Protein 2IXA (pdb70)

Radius of gyration: 21.17 Å; Cα contacts (8 Å, |Δi|>4): 998; chains: 1; bounding box: 44×60×53 Å

Sequence (426 aa):
KKVRIAFIAVGLRGQTHVENMARRDDVEIVAFADPDPYMVGRAQEILKKNGKKPAKVFGNGNDDYKNMLKDKNIDAVFVSSPWEEWHHEHGVAAMKAGKIVGMEVSGAITLEECWDYVKVSEQTGVPLMALENVCYRRDVMAILNMVRKGMFGELVHGTGGYQHDLRPVLFNSGINGKNGDGVEFGEKAFSEAKWRTNHYKNRNGELYPTHGVGPLHTMMDINRGNRLLRLSSFASKARGLHKYIVDKGGESHPNAKVEWKQGDIVTTQIQCHNGETIVLTHDTSLQRPYNLGFKVQGTEGLWEDFGWGEAAQGFIYFEKIMNHSHRWDSSEKWIKEYDHPMWKKHEQKAVGAGHGGMDYFLDNTFVECIKRNEAFPLDVYDLATWYSITPLSEKSIAENGAVQEEIPDFTNGKWKNAKNTFAINDDY

Foldseek 3Di:
DAAEEEEEDQAPVVLLLLLLQLQDPSYAYAAYEAQDPLSLVVSQVSNVVSVHHGYHYQNDDNCSLLVVLLPPSHAAYEYPDPQQCQLVNQLSNLVSVHAYEGEFWAHPALVSLLVLLVSCVVSVRWYFYLQLLCLFFLLLLVLLCLVVCQQPAWAEKEWEFAAACLQVLAAQQPPPGTNHGGAADPSHDDCVNPVNVCQQPFEFRTGQCNIVVSVCLSNLDLAQKHWWKKWKDAAAADQNLVSNCVRPNCPDPVNPGGTPYGQWMWMWIAMPVNHIYIYIYHHRDDDAGDGFIWTHHPFKIKTADHDRAQQRIWMDGCVVPVNPPDTDGSNVSSVVSRQLLCVVCVCCPDDVHHDRSHSVSVQQVRVCSVVVHHRLRISQNSSQSNSNTNQRRVNVVVVGDMDTGDRSPVPSSNNHHRPPSPDNHD

Secondary structure (DSSP, 8-state):
--EEEEEE--SHHHHHHHHHHHT-TTEEEEEEE-S-HHHHHHHHHHHHHTTPPPPEEE-SSTTTHHHHTT-TT--EEEE---GGGHHHHHHHHHHTT-EEEEPP---SSHHHHHHHHHHHHHH---EEE--GGGG-HHHHHHHHHHHTTTT-SEEEEEE--B---HHHH-B-S-TT--SS--B-STTS-GGGGTHHHHHHH--S----HHHHHHHHHHHTBTTTB-EEEEEEEE----HHHHHHHHHH-TTSGGGGPPP-S-S-EEEEEEETTS-EEEEEEB-SS--------EEEESS-EEEE-SSS-TTSEEEE-TTTTTT--SPEESHHHHHHT--HHHHHHHHHHSTTS--THHHHHHHHHHHHHHHT---SS-HHHHHHHHHHHHHHHHHHHTTTPPEEPP-TTTTTTTT----TT-SS--

Solvent-accessible surface area: 17667 Å² total; per-residue (Å²): 247,79,6,81,0,0,0,2,13,0,14,68,68,0,10,45,0,0,24,8,1,1,109,29,126,31,5,41,10,27,2,0,6,12,70,38,114,74,15,11,36,87,0,38,100,22,1,158,133,42,70,63,129,102,8,142,68,31,34,127,39,88,76,18,6,107,62,0,7,150,47,192,107,4,58,0,0,0,0,15,8,35,8,75,63,3,50,72,13,0,8,28,0,1,132,36,44,17,36,0,0,0,12,8,0,5,0,56,59,48,120,19,0,74,50,0,1,103,14,9,80,168,55,61,16,51,1,0,0,0,0,14,3,0,0,12,72,4,0,0,0,0,0,22,0,21,98,127,37,22,0,27,124,18,72,40,0,29,3,2,19,24,59,32,6,42,47,35,0,0,0,37,24,105,78,38,113,58,25,56,15,6,36,31,9,171,149,5,9,13,46,0,88,48,6,0,50,12,0,92,92,29,22,0,0,0,22,2,0,16,1,0,0,1,0,4,5,10,6,55,0,8,32,28,0,35,2,26,88,2,14,1,129,36,51,143,23,137,5,5,74,133,26,0,39,105,102,34,33,125,117,39,109,21,13,190,30,152,16,121,2,1,9,52,0,48,0,110,2,72,1,91,80,50,16,46,0,40,0,26,1,8,1,2,58,138,66,108,62,19,0,24,3,52,0,58,15,90,59,5,38,3,52,14,103,3,150,8,98,23,48,26,1,85,0,41,1,65,137,91,26,136,98,54,140,174,115,36,48,1,67,116,27,5,121,118,47,11,9,62,0,9,136,113,25,54,96,98,2,54,71,94,14,93,24,17,52,16,31,2,0,0,11,0,0,0,20,4,26,87,117,144,83,82,4,8,1,23,9,34,0,1,0,5,0,1,0,0,1,18,11,0,39,104,0,29,85,78,141,10,38,91,12,100,1,31,36,3,4,114,36,104,18,134,135,37,168,31,54,1,2,103,53,56,42,36

InterPro domains:
  IPR000683 Gfo/Idh/MocA-like oxidoreductase, N-terminal [PF01408] (21-146)
  IPR036291 NAD(P)-binding domain superfamily [SSF51735] (16-179)
  IPR049303 Glycosyl hydrolase 109, C-terminal domain [PF21252] (153-433)
  IPR050463 Gfo/Idh/MocA family oxidoreductases and glycosidases [PTHR43818] (19-434)

B-factor: mean 45.07, std 12.36, range [21.23, 95.32]

Structure (mmCIF, N/CA/C/O backbone):
data_2IXA
#
_entry.id   2IXA
#
_cell.length_a   87.659
_cell.length_b   87.659
_cell.length_c   299.427
_cell.angle_alpha   90.00
_cell.angle_beta   90.00
_cell.angle_gamma   120.00
#
_symmetry.space_group_name_H-M   'P 65 2 2'
#
loop_
_entity.id
_entity.type
_entity.pdbx_description
1 polymer ALPHA-N-ACETYLGALACTOSAMINIDASE
2 non-polymer NICOTINAMIDE-ADENINE-DINUCLEOTIDE
3 non-polymer (4R)-2-METHYLPENTANE-2,4-DIOL
4 non-polymer (4S)-2-METHYL-2,4-PENTANEDIOL
5 water water
#
loop_
_atom_site.group_PDB
_atom_site.id
_atom_site.type_symbol
_atom_site.label_atom_id
_atom_site.label_alt_id
_atom_site.label_comp_id
_atom_site.label_asym_id
_atom_site.label_entity_id
_atom_site.label_seq_id
_atom_site.pdbx_PDB_ins_code
_atom_site.Cartn_x
_atom_site.Cartn_y
_atom_site.Cartn_z
_atom_site.occupancy
_atom_site.B_iso_or_equiv
_atom_site.auth_seq_id
_atom_site.auth_comp_id
_atom_site.auth_asym_id
_atom_site.auth_atom_id
_atom_site.pdbx_PDB_model_num
ATOM 1 N N . LYS A 1 19 ? -11.261 59.433 -23.387 1.00 78.66 19 LYS A N 1
ATOM 2 C CA . LYS A 1 19 ? -11.155 60.486 -22.334 1.00 77.36 19 LYS A CA 1
ATOM 3 C C . LYS A 1 19 ? -11.620 59.968 -20.969 1.00 73.88 19 LYS A C 1
ATOM 4 O O . LYS A 1 19 ? -11.258 60.526 -19.917 1.00 72.87 19 LYS A O 1
ATOM 10 N N . LYS A 1 20 ? -12.414 58.899 -20.984 1.00 71.29 20 LYS A N 1
ATOM 11 C CA . LYS A 1 20 ? -13.020 58.374 -19.763 1.00 66.81 20 LYS A CA 1
ATOM 12 C C . LYS A 1 20 ? -12.221 57.170 -19.240 1.00 63.18 20 LYS A C 1
ATOM 13 O O . LYS A 1 20 ? -11.548 56.485 -20.009 1.00 63.02 20 LYS A O 1
ATOM 19 N N . VAL A 1 21 ? -12.309 56.923 -17.931 1.00 59.67 21 VAL A N 1
ATOM 20 C CA . VAL A 1 21 ? -11.513 55.876 -17.275 1.00 56.74 21 VAL A CA 1
ATOM 21 C C . VAL A 1 21 ? -12.211 54.511 -17.330 1.00 55.76 21 VAL A C 1
ATOM 22 O O . VAL A 1 21 ? -13.371 54.372 -16.929 1.00 54.21 21 VAL A O 1
ATOM 26 N N . ARG A 1 22 ? -11.486 53.500 -17.805 1.00 56.29 22 ARG A N 1
ATOM 27 C CA . ARG A 1 22 ? -12.043 52.155 -17.953 1.00 56.50 22 ARG A CA 1
ATOM 28 C C . ARG A 1 22 ? -11.612 51.305 -16.756 1.00 53.61 22 ARG A C 1
ATOM 29 O O . ARG A 1 22 ? -10.432 50.981 -16.595 1.00 52.57 22 ARG A O 1
ATOM 37 N N . ILE A 1 23 ? -12.587 50.942 -15.923 1.00 52.65 23 ILE A N 1
ATOM 38 C CA . ILE A 1 23 ? -12.326 50.316 -14.624 1.00 50.03 23 ILE A CA 1
ATOM 39 C C . ILE A 1 23 ? -12.967 48.925 -14.529 1.00 50.36 23 ILE A C 1
ATOM 40 O O . ILE A 1 23 ? -14.104 48.712 -14.963 1.00 50.18 23 ILE A O 1
ATOM 45 N N . ALA A 1 24 ? -12.215 47.976 -13.976 1.00 50.01 24 ALA A N 1
ATOM 46 C CA . ALA A 1 24 ? -12.735 46.642 -13.692 1.00 50.23 24 ALA A CA 1
ATOM 47 C C . ALA A 1 24 ? -12.683 46.402 -12.185 1.00 48.78 24 ALA A C 1
ATOM 48 O O . ALA A 1 24 ? -12.202 47.253 -11.426 1.00 47.08 24 ALA A O 1
ATOM 50 N N . PHE A 1 25 ? -13.199 45.251 -11.757 1.00 48.82 25 PHE A N 1
ATOM 51 C CA . PHE A 1 25 ? -13.287 44.928 -10.338 1.00 47.49 25 PHE A CA 1
ATOM 52 C C . PHE A 1 25 ? -12.822 43.501 -10.062 1.00 48.62 25 PHE A C 1
ATOM 53 O O . PHE A 1 25 ? -13.302 42.557 -10.680 1.00 51.40 25 PHE A O 1
ATOM 61 N N . ILE A 1 26 ? -11.876 43.347 -9.139 1.00 48.34 26 ILE A N 1
ATOM 62 C CA . ILE A 1 26 ? -11.517 42.023 -8.630 1.00 48.62 26 ILE A CA 1
ATOM 63 C C . ILE A 1 26 ? -12.220 41.860 -7.288 1.00 47.57 26 ILE A C 1
ATOM 64 O O . ILE A 1 26 ? -11.875 42.538 -6.313 1.00 44.15 26 ILE A O 1
ATOM 69 N N . ALA A 1 27 ? -13.217 40.969 -7.275 1.00 48.99 27 ALA A N 1
ATOM 70 C CA . ALA A 1 27 ? -14.116 40.739 -6.136 1.00 48.35 27 ALA A CA 1
ATOM 71 C C . ALA A 1 27 ? -15.251 41.758 -6.174 1.00 47.60 27 ALA A C 1
ATOM 72 O O . ALA A 1 27 ? -15.014 42.961 -6.125 1.00 47.06 27 ALA A O 1
ATOM 74 N N . VAL A 1 28 ? -16.477 41.265 -6.313 1.00 48.76 28 VAL A N 1
ATOM 75 C CA . VAL A 1 28 ? -17.678 42.106 -6.318 1.00 48.27 28 VAL A CA 1
ATOM 76 C C . VAL A 1 28 ? -18.652 41.606 -5.240 1.00 48.51 28 VAL A C 1
ATOM 77 O O . VAL A 1 28 ? -19.852 41.489 -5.459 1.00 49.85 28 VAL A O 1
ATOM 81 N N . GLY A 1 29 ? -18.096 41.325 -4.065 1.00 47.73 29 GLY A N 1
ATOM 82 C CA . GLY A 1 29 ? -18.870 41.064 -2.872 1.00 46.99 29 GLY A CA 1
ATOM 83 C C . GLY A 1 29 ? -19.532 42.345 -2.410 1.00 45.96 29 GLY A C 1
ATOM 84 O O . GLY A 1 29 ? -19.647 43.298 -3.178 1.00 47.00 29 GLY A O 1
ATOM 85 N N . LEU A 1 30 ? -19.961 42.377 -1.153 1.00 44.51 30 LEU A N 1
ATOM 86 C CA . LEU A 1 30 ? -20.753 43.495 -0.660 1.00 44.27 30 LEU A CA 1
ATOM 87 C C . LEU A 1 30 ? -20.024 44.849 -0.732 1.00 42.49 30 LEU A C 1
ATOM 88 O O . LEU A 1 30 ? -20.642 45.870 -1.046 1.00 43.39 30 LEU A O 1
ATOM 93 N N . ARG A 1 31 ? -18.726 44.863 -0.445 1.00 41.26 31 ARG A N 1
ATOM 94 C CA . ARG A 1 31 ? -17.957 46.116 -0.487 1.00 40.78 31 ARG A CA 1
ATOM 95 C C . ARG A 1 31 ? -17.558 46.512 -1.927 1.00 42.05 31 ARG A C 1
ATOM 96 O O . ARG A 1 31 ? -17.633 47.688 -2.304 1.00 42.87 31 ARG A O 1
ATOM 104 N N . GLY A 1 32 ? -17.130 45.533 -2.718 1.00 42.59 32 GLY A N 1
ATOM 105 C CA . GLY A 1 32 ? -16.908 45.738 -4.146 1.00 43.18 32 GLY A CA 1
ATOM 106 C C . GLY A 1 32 ? -18.125 46.286 -4.875 1.00 43.66 32 GLY A C 1
ATOM 107 O O . GLY A 1 32 ? -17.992 47.087 -5.796 1.00 44.81 32 GLY A O 1
ATOM 108 N N . GLN A 1 33 ? -19.308 45.843 -4.458 1.00 44.47 33 GLN A N 1
ATOM 109 C CA . GLN A 1 33 ? -20.582 46.369 -4.954 1.00 44.53 33 GLN A CA 1
ATOM 110 C C . GLN A 1 33 ? -20.771 47.870 -4.682 1.00 42.66 33 GLN A C 1
ATOM 111 O O . GLN A 1 33 ? -21.323 48.584 -5.507 1.00 42.63 33 GLN A O 1
ATOM 117 N N . THR A 1 34 ? -20.332 48.348 -3.523 1.00 42.33 34 THR A N 1
ATOM 118 C CA . THR A 1 34 ? -20.357 49.794 -3.229 1.00 41.25 34 THR A CA 1
ATOM 119 C C . THR A 1 34 ? -19.501 50.572 -4.243 1.00 40.30 34 THR A C 1
ATOM 120 O O . THR A 1 34 ? -19.934 51.598 -4.772 1.00 39.69 34 THR A O 1
ATOM 124 N N . HIS A 1 35 ? -18.308 50.062 -4.530 1.00 39.80 35 HIS A N 1
ATOM 125 C CA . HIS A 1 35 ? -17.431 50.673 -5.534 1.00 40.79 35 HIS A CA 1
ATOM 126 C C . HIS A 1 35 ? -18.036 50.623 -6.935 1.00 41.99 35 HIS A C 1
ATOM 127 O O . HIS A 1 35 ? -17.844 51.549 -7.727 1.00 43.63 35 HIS A O 1
ATOM 134 N N . VAL A 1 36 ? -18.759 49.544 -7.235 1.00 42.99 36 VAL A N 1
ATOM 135 C CA . VAL A 1 36 ? -19.464 49.407 -8.517 1.00 43.91 36 VAL A CA 1
ATOM 136 C C . VAL A 1 36 ? -20.517 50.507 -8.655 1.00 45.46 36 VAL A C 1
ATOM 137 O O . VAL A 1 36 ? -20.582 51.173 -9.681 1.00 47.81 36 VAL A O 1
ATOM 141 N N . GLU A 1 37 ? -21.311 50.715 -7.608 1.00 47.22 37 GLU A N 1
ATOM 142 C CA . GLU A 1 37 ? -22.349 51.761 -7.596 1.00 48.58 37 GLU A CA 1
ATOM 143 C C . GLU A 1 37 ? -21.765 53.171 -7.753 1.00 48.36 37 GLU A C 1
ATOM 144 O O . GLU A 1 37 ? -22.368 54.026 -8.409 1.00 50.26 37 GLU A O 1
ATOM 150 N N . ASN A 1 38 ? -20.610 53.414 -7.135 1.00 46.09 38 ASN A N 1
ATOM 151 C CA . ASN A 1 38 ? -19.947 54.713 -7.234 1.00 45.11 38 ASN A CA 1
ATOM 152 C C . ASN A 1 38 ? -19.514 54.985 -8.668 1.00 45.50 38 ASN A C 1
ATOM 153 O O . ASN A 1 38 ? -19.753 56.072 -9.199 1.00 45.22 38 ASN A O 1
ATOM 158 N N . MET A 1 39 ? -18.876 53.990 -9.284 1.00 44.78 39 MET A N 1
ATOM 159 C CA . MET A 1 39 ? -18.400 54.119 -10.661 1.00 46.48 39 MET A CA 1
ATOM 160 C C . MET A 1 39 ? -19.556 54.153 -11.637 1.00 47.74 39 MET A C 1
ATOM 161 O O . MET A 1 39 ? -19.535 54.943 -12.580 1.00 48.43 39 MET A O 1
ATOM 166 N N . ALA A 1 40 ? -20.572 53.326 -11.373 1.00 47.97 40 ALA A N 1
ATOM 167 C CA . ALA A 1 40 ? -21.764 53.226 -12.221 1.00 50.82 40 ALA A CA 1
ATOM 168 C C . ALA A 1 40 ? -22.503 54.554 -12.343 1.00 52.57 40 ALA A C 1
ATOM 169 O O . ALA A 1 40 ? -23.171 54.797 -13.344 1.00 54.56 40 ALA A O 1
ATOM 171 N N . ARG A 1 41 ? -22.379 55.404 -11.324 1.00 52.85 41 ARG A N 1
ATOM 172 C CA . ARG A 1 41 ? -23.065 56.699 -11.295 1.00 55.49 41 ARG A CA 1
ATOM 173 C C . ARG A 1 41 ? -22.307 57.816 -12.020 1.00 56.37 41 ARG A C 1
ATOM 174 O O . ARG A 1 41 ? -22.883 58.878 -12.273 1.00 59.02 41 ARG A O 1
ATOM 182 N N . ARG A 1 42 ? -21.039 57.577 -12.363 1.00 55.12 42 ARG A N 1
ATOM 183 C CA . ARG A 1 42 ? -20.220 58.577 -13.068 1.00 55.64 42 ARG A CA 1
ATOM 184 C C . ARG A 1 42 ? -20.226 58.291 -14.573 1.00 57.74 42 ARG A C 1
ATOM 185 O O . ARG A 1 42 ? -20.108 57.135 -14.997 1.00 56.74 42 ARG A O 1
ATOM 193 N N . ASP A 1 43 ? -20.350 59.341 -15.379 1.00 60.24 43 ASP A N 1
ATOM 194 C CA . ASP A 1 43 ? -20.236 59.195 -16.835 1.00 62.85 43 ASP A CA 1
ATOM 195 C C . ASP A 1 43 ? -18.825 59.549 -17.344 1.00 62.25 43 ASP A C 1
ATOM 196 O O . ASP A 1 43 ? -18.617 59.701 -18.547 1.00 65.03 43 ASP A O 1
ATOM 201 N N . ASP A 1 44 ? -17.867 59.676 -16.424 1.00 59.22 44 ASP A N 1
ATOM 202 C CA . ASP A 1 44 ? -16.445 59.735 -16.782 1.00 57.78 44 ASP A CA 1
ATOM 203 C C . ASP A 1 44 ? -15.746 58.389 -16.529 1.00 55.32 44 ASP A C 1
ATOM 204 O O . ASP A 1 44 ? -14.517 58.318 -16.468 1.00 54.58 44 ASP A O 1
ATOM 209 N N . VAL A 1 45 ? -16.545 57.331 -16.394 1.00 54.56 45 VAL A N 1
ATOM 210 C CA . VAL A 1 45 ? -16.052 55.987 -16.124 1.00 53.77 45 VAL A CA 1
ATOM 211 C C . VAL A 1 45 ? -16.872 54.977 -16.927 1.00 55.35 45 VAL A C 1
ATOM 212 O O . VAL A 1 45 ? -18.098 55.109 -17.026 1.00 56.18 45 VAL A O 1
ATOM 216 N N . GLU A 1 46 ? -16.193 53.992 -17.516 1.00 55.85 46 GLU A N 1
ATOM 217 C CA . GLU A 1 46 ? -16.868 52.835 -18.103 1.00 57.50 46 GLU A CA 1
ATOM 218 C C . GLU A 1 46 ? -16.461 51.604 -17.318 1.00 54.85 46 GLU A C 1
ATOM 219 O O . GLU A 1 46 ? -15.272 51.315 -17.172 1.00 52.69 46 GLU A O 1
ATOM 225 N N . ILE A 1 47 ? -17.458 50.891 -16.809 1.00 54.65 47 ILE A N 1
ATOM 226 C CA . ILE A 1 47 ? -17.223 49.667 -16.071 1.00 54.42 47 ILE A CA 1
ATOM 227 C C . ILE A 1 47 ? -17.126 48.548 -17.095 1.00 56.57 47 ILE A C 1
ATOM 228 O O . ILE A 1 47 ? -18.123 48.189 -17.725 1.00 59.77 47 ILE A O 1
ATOM 233 N N . VAL A 1 48 ? -15.918 48.019 -17.276 1.00 56.75 48 VAL A N 1
ATOM 234 C CA . VAL A 1 48 ? -15.673 47.037 -18.324 1.00 59.31 48 VAL A CA 1
ATOM 235 C C . VAL A 1 48 ? -15.969 45.601 -17.861 1.00 59.22 48 VAL A C 1
ATOM 236 O O . VAL A 1 48 ? -16.667 44.864 -18.563 1.00 61.16 48 VAL A O 1
ATOM 240 N N . ALA A 1 49 ? -15.462 45.209 -16.690 1.00 56.71 49 ALA A N 1
ATOM 241 C CA . ALA A 1 49 ? -15.515 43.800 -16.282 1.00 56.80 49 ALA A CA 1
ATOM 242 C C . ALA A 1 49 ? -15.539 43.561 -14.764 1.00 55.05 49 ALA A C 1
ATOM 243 O O . ALA A 1 49 ? -15.127 44.416 -13.971 1.00 52.74 49 ALA A O 1
ATOM 245 N N . PHE A 1 50 ? -16.057 42.388 -14.381 1.00 56.04 50 PHE A N 1
ATOM 246 C CA . PHE A 1 50 ? -16.012 41.891 -12.998 1.00 53.34 50 PHE A CA 1
ATOM 247 C C . PHE A 1 50 ? -15.259 40.547 -12.954 1.00 54.17 50 PHE A C 1
ATOM 248 O O . PHE A 1 50 ? -15.363 39.737 -13.875 1.00 55.21 50 PHE A O 1
ATOM 256 N N . ALA A 1 51 ? -14.521 40.312 -11.872 1.00 52.80 51 ALA A N 1
ATOM 257 C CA . ALA A 1 51 ? -13.938 38.999 -11.597 1.00 53.53 51 ALA A CA 1
ATOM 258 C C . ALA A 1 51 ? -14.354 38.556 -10.192 1.00 52.70 51 ALA A C 1
ATOM 259 O O . ALA A 1 51 ? -13.965 39.171 -9.197 1.00 51.30 51 ALA A O 1
ATOM 261 N N . ASP A 1 52 ? -15.164 37.500 -10.125 1.00 54.57 52 ASP A N 1
ATOM 262 C CA . ASP A 1 52 ? -15.682 36.975 -8.865 1.00 54.30 52 ASP A CA 1
ATOM 263 C C . ASP A 1 52 ? -16.252 35.560 -9.089 1.00 56.58 52 ASP A C 1
ATOM 264 O O . ASP A 1 52 ? -17.134 35.382 -9.941 1.00 58.02 52 ASP A O 1
ATOM 269 N N . PRO A 1 53 ? -15.756 34.556 -8.328 1.00 57.60 53 PRO A N 1
ATOM 270 C CA . PRO A 1 53 ? -16.213 33.169 -8.494 1.00 60.74 53 PRO A CA 1
ATOM 271 C C . PRO A 1 53 ? -17.592 32.856 -7.892 1.00 61.65 53 PRO A C 1
ATOM 272 O O . PRO A 1 53 ? -18.039 31.717 -7.972 1.00 64.38 53 PRO A O 1
ATOM 276 N N . ASP A 1 54 ? -18.242 33.852 -7.291 1.00 61.52 54 ASP A N 1
ATOM 277 C CA . ASP A 1 54 ? -19.579 33.700 -6.716 1.00 62.27 54 ASP A CA 1
ATOM 278 C C . ASP A 1 54 ? -20.605 34.327 -7.668 1.00 62.42 54 ASP A C 1
ATOM 279 O O . ASP A 1 54 ? -20.631 35.553 -7.818 1.00 60.13 54 ASP A O 1
ATOM 284 N N . PRO A 1 55 ? -21.431 33.487 -8.333 1.00 64.55 55 PRO A N 1
ATOM 285 C CA . PRO A 1 55 ? -22.462 33.986 -9.257 1.00 65.16 55 PRO A CA 1
ATOM 286 C C . PRO A 1 55 ? -23.508 34.920 -8.625 1.00 63.98 55 PRO A C 1
ATOM 287 O O . PRO A 1 55 ? -23.951 35.860 -9.282 1.00 64.43 55 PRO A O 1
ATOM 291 N N . TYR A 1 56 ? -23.908 34.659 -7.382 1.00 62.78 56 TYR A N 1
ATOM 292 C CA . TYR A 1 56 ? -24.880 35.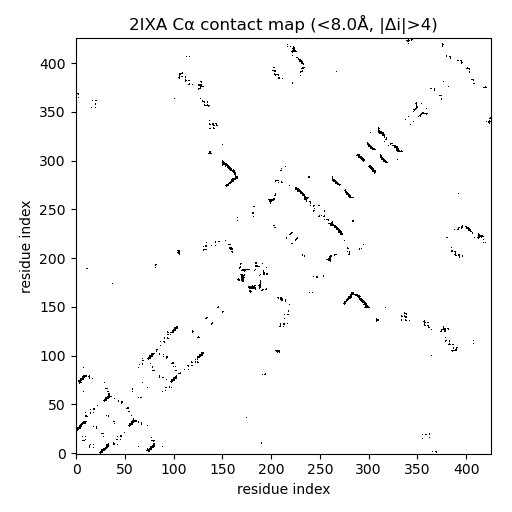520 -6.696 1.00 62.29 56 TYR A CA 1
ATOM 293 C C . TYR A 1 56 ? -24.353 36.954 -6.498 1.00 59.15 56 TYR A C 1
ATOM 294 O O . TYR A 1 56 ? -25.098 37.921 -6.688 1.00 58.88 56 TYR A O 1
ATOM 303 N N . MET A 1 57 ? -23.082 37.085 -6.121 1.00 56.59 57 MET A N 1
ATOM 304 C CA . MET A 1 57 ? -22.465 38.404 -5.937 1.00 54.00 57 MET A CA 1
ATOM 305 C C . MET A 1 57 ? -22.391 39.170 -7.253 1.00 53.54 57 MET A C 1
ATOM 306 O O . MET A 1 57 ? -22.780 40.336 -7.314 1.00 52.65 57 MET A O 1
ATOM 311 N N . VAL A 1 58 ? -21.902 38.506 -8.304 1.00 54.64 58 VAL A N 1
ATOM 312 C CA . VAL A 1 58 ? -21.888 39.084 -9.658 1.00 54.12 58 VAL A CA 1
ATOM 313 C C . VAL A 1 58 ? -23.276 39.572 -10.112 1.00 54.84 58 VAL A C 1
ATOM 314 O O . VAL A 1 58 ? -23.391 40.624 -10.740 1.00 54.42 58 VAL A O 1
ATOM 318 N N . GLY A 1 59 ? -24.317 38.816 -9.784 1.00 56.16 59 GLY A N 1
ATOM 319 C CA . GLY A 1 59 ? -25.678 39.152 -10.199 1.00 59.36 59 GLY A CA 1
ATOM 320 C C . GLY A 1 59 ? -26.199 40.479 -9.669 1.00 58.54 59 GLY A C 1
ATOM 321 O O . GLY A 1 59 ? -26.875 41.223 -10.381 1.00 59.77 59 GLY A O 1
ATOM 322 N N . ARG A 1 60 ? -25.889 40.783 -8.417 1.00 57.58 60 ARG A N 1
ATOM 323 C CA . ARG A 1 60 ? -26.358 42.039 -7.824 1.00 57.26 60 ARG A CA 1
ATOM 324 C C . ARG A 1 60 ? -25.492 43.218 -8.259 1.00 54.44 60 ARG A C 1
ATOM 325 O O . ARG A 1 60 ? -25.989 44.330 -8.346 1.00 54.91 60 ARG A O 1
ATOM 333 N N . ALA A 1 61 ? -24.212 42.966 -8.545 1.00 52.36 61 ALA A N 1
ATOM 334 C CA . ALA A 1 61 ? -23.329 43.957 -9.175 1.00 51.03 61 ALA A CA 1
ATOM 335 C C . ALA A 1 61 ? -23.818 44.345 -10.568 1.00 51.56 61 ALA A C 1
ATOM 336 O O . ALA A 1 61 ? -23.785 45.511 -10.937 1.00 50.70 61 ALA A O 1
ATOM 338 N N . GLN A 1 62 ? -24.266 43.358 -11.336 1.00 54.00 62 GLN A N 1
ATOM 339 C CA . GLN A 1 62 ? -24.850 43.606 -12.646 1.00 56.43 62 GLN A CA 1
ATOM 340 C C . GLN A 1 62 ? -26.174 44.357 -12.553 1.00 57.55 62 GLN A C 1
ATOM 341 O O . GLN A 1 62 ? -26.527 45.112 -13.457 1.00 58.61 62 GLN A O 1
ATOM 347 N N . GLU A 1 63 ? -26.908 44.137 -11.466 1.00 58.76 63 GLU A N 1
ATOM 348 C CA . GLU A 1 63 ? -28.167 44.838 -11.236 1.00 60.07 63 GLU A CA 1
ATOM 349 C C . GLU A 1 63 ? -27.926 46.316 -10.899 1.00 58.38 63 GLU A C 1
ATOM 350 O O . GLU A 1 63 ? -28.740 47.175 -11.246 1.00 59.64 63 GLU A O 1
ATOM 356 N N . ILE A 1 64 ? -26.808 46.596 -10.228 1.00 55.38 64 ILE A N 1
ATOM 357 C CA . ILE A 1 64 ? -26.390 47.968 -9.912 1.00 54.71 64 ILE A CA 1
ATOM 358 C C . ILE A 1 64 ? -26.093 48.739 -11.198 1.00 55.58 64 ILE A C 1
ATOM 359 O O . ILE A 1 64 ? -26.371 49.932 -11.304 1.00 56.10 64 ILE A O 1
ATOM 364 N N . LEU A 1 65 ? -25.528 48.034 -12.170 1.00 57.42 65 LEU A N 1
ATOM 365 C CA . LEU A 1 65 ? -25.266 48.581 -13.505 1.00 59.05 65 LEU A CA 1
ATOM 366 C C . LEU A 1 65 ? -26.555 48.897 -14.256 1.00 62.14 65 LEU A C 1
ATOM 367 O O . LEU A 1 65 ? -26.716 50.002 -14.771 1.00 63.16 65 LEU A O 1
ATOM 372 N N . LYS A 1 66 ? -27.463 47.923 -14.316 1.00 64.25 66 LYS A N 1
ATOM 373 C CA . LYS A 1 66 ? -28.734 48.085 -15.017 1.00 67.56 66 LYS A CA 1
ATOM 374 C C . LYS A 1 66 ? -29.531 49.240 -14.421 1.00 67.76 66 LYS A C 1
ATOM 375 O O . LYS A 1 66 ? -30.169 50.008 -15.145 1.00 69.83 66 LYS A O 1
ATOM 381 N N . LYS A 1 67 ? -29.484 49.345 -13.096 1.00 65.86 67 LYS A N 1
ATOM 382 C CA . LYS A 1 67 ? -30.159 50.409 -12.348 1.00 66.25 67 LYS A CA 1
ATOM 383 C C . LYS A 1 67 ? -29.658 51.808 -12.736 1.00 65.55 67 LYS A C 1
ATOM 384 O O . LYS A 1 67 ? -30.433 52.766 -12.741 1.00 66.77 67 LYS A O 1
ATOM 390 N N . ASN A 1 68 ? -28.370 51.913 -13.069 1.00 63.07 68 ASN A N 1
ATOM 391 C CA . ASN A 1 68 ? -27.767 53.190 -13.452 1.00 62.52 68 ASN A CA 1
ATOM 392 C C . ASN A 1 68 ? -27.723 53.462 -14.955 1.00 64.41 68 ASN A C 1
ATOM 393 O O . ASN A 1 68 ? -27.210 54.500 -15.384 1.00 64.49 68 ASN A O 1
ATOM 398 N N . GLY A 1 69 ? -28.271 52.540 -15.746 1.00 66.33 69 GLY A N 1
ATOM 399 C CA . GLY A 1 69 ? -28.341 52.693 -17.198 1.00 68.63 69 GLY A CA 1
ATOM 400 C C . GLY A 1 69 ? -27.019 52.477 -17.915 1.00 67.90 69 GLY A C 1
ATOM 401 O O . GLY A 1 69 ? -26.818 52.980 -19.023 1.00 68.67 69 GLY A O 1
ATOM 402 N N . LYS A 1 70 ? -26.109 51.742 -17.280 1.00 65.53 70 LYS A N 1
ATOM 403 C CA . LYS A 1 70 ? -24.835 51.395 -17.891 1.00 65.29 70 LYS A CA 1
ATOM 404 C C . LYS A 1 70 ? -24.926 49.936 -18.336 1.00 66.70 70 LYS A C 1
ATOM 405 O O . LYS A 1 70 ? -25.648 49.141 -17.730 1.00 66.44 70 LYS A O 1
ATOM 411 N N . LYS A 1 71 ? -24.218 49.596 -19.412 1.00 68.78 71 LYS A N 1
ATOM 412 C CA . LYS A 1 71 ? -24.276 48.240 -19.973 1.00 70.91 71 LYS A CA 1
ATOM 413 C C . LYS A 1 71 ? -23.570 47.212 -19.081 1.00 68.43 71 LYS A C 1
ATOM 414 O O . LYS A 1 71 ? -22.688 47.576 -18.306 1.00 66.41 71 LYS A O 1
ATOM 420 N N . PRO A 1 72 ? -23.964 45.922 -19.190 1.00 69.20 72 PRO A N 1
ATOM 421 C CA . PRO A 1 72 ? -23.369 44.868 -18.359 1.00 67.47 72 PRO A CA 1
ATOM 422 C C . PRO A 1 72 ? -21.859 44.711 -18.544 1.00 66.12 72 PRO A C 1
ATOM 423 O O . PRO A 1 72 ? -21.315 45.115 -19.570 1.00 67.77 72 PRO A O 1
ATOM 427 N N . ALA A 1 73 ? -21.204 44.120 -17.546 1.00 63.58 73 ALA A N 1
ATOM 428 C CA . ALA A 1 73 ? -19.761 43.887 -17.575 1.00 62.10 73 ALA A CA 1
ATOM 429 C C . ALA A 1 73 ? -19.445 42.447 -17.971 1.00 62.82 73 ALA A C 1
ATOM 430 O O . ALA A 1 73 ? -20.258 41.542 -17.757 1.00 63.23 73 ALA A O 1
ATOM 432 N N . LYS A 1 74 ? -18.264 42.243 -18.554 1.00 63.10 74 LYS A N 1
ATOM 433 C CA . LYS A 1 74 ? -17.780 40.897 -18.869 1.00 64.38 74 LYS A CA 1
ATOM 434 C C . LYS A 1 74 ? -17.475 40.220 -17.538 1.00 62.58 74 LYS A C 1
ATOM 435 O O . LYS A 1 74 ? -16.799 40.799 -16.682 1.00 60.39 74 LYS A O 1
ATOM 441 N N . VAL A 1 75 ? -18.006 39.015 -17.356 1.00 63.57 75 VAL A N 1
ATOM 442 C CA . VAL A 1 75 ? -17.873 38.290 -16.103 1.00 61.98 75 VAL A CA 1
ATOM 443 C C . VAL A 1 75 ? -16.759 37.256 -16.228 1.00 62.95 75 VAL A C 1
ATOM 444 O O . VAL A 1 75 ? -16.708 36.482 -17.189 1.00 64.80 75 VAL A O 1
ATOM 448 N N . PHE A 1 76 ? -15.861 37.273 -15.250 1.00 61.52 76 PHE A N 1
ATOM 449 C CA . PHE A 1 76 ? -14.809 36.279 -15.121 1.00 62.22 76 PHE A CA 1
ATOM 450 C C . PHE A 1 76 ? -15.057 35.508 -13.823 1.00 61.72 76 PHE A C 1
ATOM 451 O O . PHE A 1 76 ? -14.509 35.848 -12.765 1.00 59.71 76 PHE A O 1
ATOM 459 N N . GLY A 1 77 ? -15.906 34.485 -13.912 1.00 63.15 77 GLY A N 1
ATOM 460 C CA . GLY A 1 77 ? -16.359 33.742 -12.739 1.00 63.30 77 GLY A CA 1
ATOM 461 C C . GLY A 1 77 ? -15.843 32.320 -12.626 1.00 65.44 77 GLY A C 1
ATOM 462 O O . GLY A 1 77 ? -16.310 31.567 -11.767 1.00 66.62 77 GLY A O 1
ATOM 463 N N . ASN A 1 78 ? -14.880 31.954 -13.473 1.00 66.78 78 ASN A N 1
ATOM 464 C CA . ASN A 1 78 ? -14.338 30.591 -13.494 1.00 69.24 78 ASN A CA 1
ATOM 465 C C . ASN A 1 78 ? -13.208 30.390 -12.478 1.00 68.44 78 ASN A C 1
ATOM 466 O O . ASN A 1 78 ? -12.021 30.426 -12.817 1.00 67.23 78 ASN A O 1
ATOM 471 N N . GLY A 1 79 ? -13.601 30.173 -11.227 1.00 68.30 79 GLY A N 1
ATOM 472 C CA . GLY A 1 79 ? -12.662 29.854 -10.160 1.00 67.69 79 GLY A CA 1
ATOM 473 C C . GLY A 1 79 ? -11.977 31.084 -9.616 1.00 64.19 79 GLY A C 1
ATOM 474 O O . GLY A 1 79 ? -12.271 32.208 -10.023 1.00 62.31 79 GLY A O 1
ATOM 475 N N . ASN A 1 80 ? -11.054 30.857 -8.690 1.00 64.12 80 ASN A N 1
ATOM 476 C CA . ASN A 1 80 ? -10.363 31.939 -7.984 1.00 61.61 80 ASN A CA 1
ATOM 477 C C . ASN A 1 80 ? -9.313 32.657 -8.820 1.00 60.60 80 ASN A C 1
ATOM 478 O O . ASN A 1 80 ? -8.983 33.806 -8.545 1.00 58.32 80 ASN A O 1
ATOM 483 N N . ASP A 1 81 ? -8.792 31.976 -9.833 1.00 62.82 81 ASP A N 1
ATOM 484 C CA . ASP A 1 81 ? -7.694 32.503 -10.642 1.00 63.16 81 ASP A CA 1
ATOM 485 C C . ASP A 1 81 ? -8.150 33.224 -11.923 1.00 62.63 81 ASP A C 1
ATOM 486 O O . ASP A 1 81 ? -7.308 33.643 -12.720 1.00 63.05 81 ASP A O 1
ATOM 491 N N . ASP A 1 82 ? -9.459 33.401 -12.113 1.00 61.65 82 ASP A N 1
ATOM 492 C CA . ASP A 1 82 ? -9.971 33.993 -13.358 1.00 62.17 82 ASP A CA 1
ATOM 493 C C . ASP A 1 82 ? -9.700 35.507 -13.493 1.00 59.81 82 ASP A C 1
ATOM 494 O O . ASP A 1 82 ? -9.887 36.078 -14.571 1.00 59.47 82 ASP A O 1
ATOM 499 N N . TYR A 1 83 ? -9.274 36.145 -12.401 1.00 57.48 83 TYR A N 1
ATOM 500 C CA . TYR A 1 83 ? -8.799 37.535 -12.428 1.00 55.62 83 TYR A CA 1
ATOM 501 C C . TYR A 1 83 ? -7.568 37.689 -13.322 1.00 56.62 83 TYR A C 1
ATOM 502 O O . TYR A 1 83 ? -7.375 38.738 -13.932 1.00 56.19 83 TYR A O 1
ATOM 511 N N . LYS A 1 84 ? -6.744 36.643 -13.392 1.00 58.26 84 LYS A N 1
ATOM 512 C CA . LYS A 1 84 ? -5.535 36.651 -14.219 1.00 59.72 84 LYS A CA 1
ATOM 513 C C . LYS A 1 84 ? -5.850 36.874 -15.701 1.00 60.89 84 LYS A C 1
ATOM 514 O O . LYS A 1 84 ? -5.068 37.507 -16.424 1.00 60.50 84 LYS A O 1
ATOM 520 N N . ASN A 1 85 ? -6.999 36.355 -16.131 1.00 61.60 85 ASN A N 1
ATOM 521 C CA . ASN A 1 85 ? -7.473 36.497 -17.503 1.00 63.39 85 ASN A CA 1
ATOM 522 C C . ASN A 1 85 ? -8.117 37.856 -17.767 1.00 61.41 85 ASN A C 1
ATOM 523 O O . ASN A 1 85 ? -8.005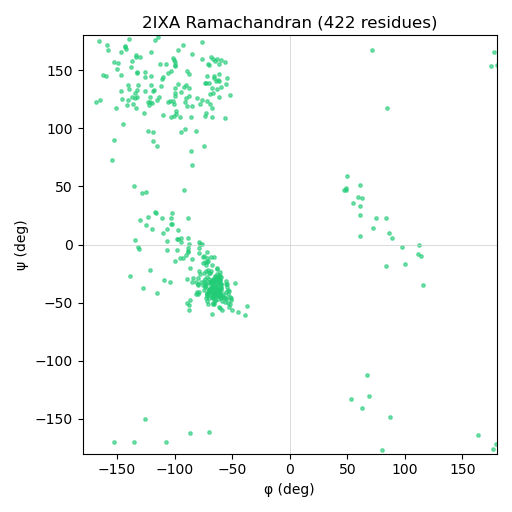 38.387 -18.868 1.00 62.47 85 ASN A O 1
ATOM 528 N N . MET A 1 86 ? -8.799 38.411 -16.765 1.00 60.14 86 MET A N 1
ATOM 529 C CA . MET A 1 86 ? -9.366 39.765 -16.863 1.00 58.85 86 MET A CA 1
ATOM 530 C C . MET A 1 86 ? -8.272 40.831 -16.967 1.00 58.61 86 MET A C 1
ATOM 531 O O . MET A 1 86 ? -8.466 41.860 -17.614 1.00 59.41 86 MET A O 1
ATOM 536 N N . LEU A 1 87 ? -7.128 40.577 -16.333 1.00 58.06 87 LEU A N 1
ATOM 537 C CA . LEU A 1 87 ? -6.002 41.523 -16.323 1.00 56.79 87 LEU A CA 1
ATOM 538 C C . LEU A 1 87 ? -5.242 41.596 -17.647 1.00 58.02 87 LEU A C 1
ATOM 539 O O . LEU A 1 87 ? -4.466 42.521 -17.867 1.00 58.23 87 LEU A O 1
ATOM 544 N N . LYS A 1 88 ? -5.471 40.615 -18.514 1.00 60.66 88 LYS A N 1
ATOM 545 C CA . LYS A 1 88 ? -4.921 40.609 -19.879 1.00 63.31 88 LYS A CA 1
ATOM 546 C C . LYS A 1 88 ? -5.603 41.623 -20.795 1.00 63.36 88 LYS A C 1
ATOM 547 O O . LYS A 1 88 ? -5.070 41.951 -21.865 1.00 65.92 88 LYS A O 1
ATOM 553 N N . ASP A 1 89 ? -6.787 42.085 -20.391 1.00 60.87 89 ASP A N 1
ATOM 554 C CA . ASP A 1 89 ? -7.542 43.072 -21.152 1.00 60.89 89 ASP A CA 1
ATOM 555 C C . ASP A 1 89 ? -6.787 44.397 -21.119 1.00 60.10 89 ASP A C 1
ATOM 556 O O . ASP A 1 89 ? -6.692 45.044 -20.078 1.00 59.07 89 ASP A O 1
ATOM 561 N N . LYS A 1 90 ? -6.237 44.772 -22.270 1.00 61.79 90 LYS A N 1
ATOM 562 C CA . LYS A 1 90 ? -5.468 45.997 -22.419 1.00 61.63 90 LYS A CA 1
ATOM 563 C C . LYS A 1 90 ? -6.321 47.255 -22.301 1.00 60.51 90 LYS A C 1
ATOM 564 O O . LYS A 1 90 ? -5.796 48.322 -22.002 1.00 61.18 90 LYS A O 1
ATOM 570 N N . ASN A 1 91 ? -7.622 47.136 -22.551 1.00 60.57 91 ASN A N 1
ATOM 571 C CA . ASN A 1 91 ? -8.553 48.262 -22.410 1.00 60.03 91 ASN A CA 1
ATOM 572 C C . ASN A 1 91 ? -8.686 48.764 -20.971 1.00 57.57 91 ASN A C 1
ATOM 573 O O . ASN A 1 91 ? -9.021 49.928 -20.758 1.00 57.60 91 ASN A O 1
ATOM 578 N N . ILE A 1 92 ? -8.446 47.871 -20.007 1.00 55.90 92 ILE A N 1
ATOM 579 C CA . ILE A 1 92 ? -8.545 48.162 -18.571 1.00 53.63 92 ILE A CA 1
ATOM 580 C C . ILE A 1 92 ? -7.428 49.114 -18.096 1.00 53.37 92 ILE A C 1
ATOM 581 O O . ILE A 1 92 ? -6.245 48.800 -18.235 1.00 54.96 92 ILE A O 1
ATOM 586 N N . ASP A 1 93 ? -7.827 50.268 -17.551 1.00 53.09 93 ASP A N 1
ATOM 587 C CA . ASP A 1 93 ? -6.904 51.284 -17.015 1.00 53.05 93 ASP A CA 1
ATOM 588 C C . ASP A 1 93 ? -6.584 50.998 -15.555 1.00 51.78 93 ASP A C 1
ATOM 589 O O . ASP A 1 93 ? -5.419 50.968 -15.154 1.00 52.93 93 ASP A O 1
ATOM 594 N N . ALA A 1 94 ? -7.634 50.823 -14.757 1.00 50.70 94 ALA A N 1
ATOM 595 C CA . ALA A 1 94 ? -7.492 50.663 -13.311 1.00 48.66 94 ALA A CA 1
ATOM 596 C C . ALA A 1 94 ? -8.403 49.557 -12.824 1.00 47.72 94 ALA A C 1
ATOM 597 O O . ALA A 1 94 ? -9.371 49.215 -13.496 1.00 49.92 94 ALA A O 1
ATOM 599 N N . VAL A 1 95 ? -8.079 48.987 -11.667 1.00 46.77 95 VAL A N 1
ATOM 600 C CA . VAL A 1 95 ? -8.972 48.019 -11.013 1.00 46.95 95 VAL A CA 1
ATOM 601 C C . VAL A 1 95 ? -9.151 48.328 -9.520 1.00 45.53 95 VAL A C 1
ATOM 602 O O . VAL A 1 95 ? -8.232 48.846 -8.864 1.00 44.77 95 VAL A O 1
ATOM 606 N N . PHE A 1 96 ? -10.349 48.015 -9.016 1.00 44.45 96 PHE A N 1
ATOM 607 C CA . PHE A 1 96 ? -10.648 47.982 -7.582 1.00 41.69 96 PHE A CA 1
ATOM 608 C C . PHE A 1 96 ? -10.474 46.549 -7.082 1.00 41.25 96 PHE A C 1
ATOM 609 O O . PHE A 1 96 ? -11.002 45.620 -7.686 1.00 41.88 96 PHE A O 1
ATOM 617 N N . VAL A 1 97 ? -9.742 46.382 -5.978 1.00 40.54 97 VAL A N 1
ATOM 618 C CA . VAL A 1 97 ? -9.584 45.081 -5.313 1.00 39.93 97 VAL A CA 1
ATOM 619 C C . VAL A 1 97 ? -10.351 45.123 -3.977 1.00 39.42 97 VAL A C 1
ATOM 620 O O . VAL A 1 97 ? -10.009 45.883 -3.062 1.00 39.73 97 VAL A O 1
ATOM 624 N N . SER A 1 98 ? -11.428 44.342 -3.916 1.00 39.68 98 SER A N 1
ATOM 625 C CA . SER A 1 98 ? -12.317 44.295 -2.764 1.00 39.31 98 SER A CA 1
ATOM 626 C C . SER A 1 98 ? -12.505 42.840 -2.341 1.00 40.89 98 SER A C 1
ATOM 627 O O . SER A 1 98 ? -13.622 42.405 -2.045 1.00 42.01 98 SER A O 1
ATOM 630 N N . SER A 1 99 ? -11.390 42.110 -2.316 1.00 42.22 99 SER A N 1
ATOM 631 C CA . SER A 1 99 ? -11.363 40.674 -2.038 1.00 43.40 99 SER A CA 1
ATOM 632 C C . SER A 1 99 ? -11.131 40.412 -0.542 1.00 42.73 99 SER A C 1
ATOM 633 O O . SER A 1 99 ? -10.863 41.345 0.211 1.00 42.48 99 SER A O 1
ATOM 636 N N . PRO A 1 100 ? -11.258 39.144 -0.099 1.00 43.88 100 PRO A N 1
ATOM 637 C CA . PRO A 1 100 ? -10.881 38.807 1.278 1.00 44.35 100 PRO A CA 1
ATOM 638 C C . PRO A 1 100 ? -9.432 39.177 1.592 1.00 43.70 100 PRO A C 1
ATOM 639 O O . PRO A 1 100 ? -8.609 39.261 0.679 1.00 43.33 100 PRO A O 1
ATOM 643 N N . TRP A 1 101 ? -9.134 39.363 2.873 1.00 43.35 101 TRP A N 1
ATOM 644 C CA . TRP A 1 101 ? -7.797 39.802 3.329 1.00 43.42 101 TRP A CA 1
ATOM 645 C C . TRP A 1 101 ? -6.639 38.952 2.794 1.00 44.72 101 TRP A C 1
ATOM 646 O O . TRP A 1 101 ? -5.582 39.474 2.448 1.00 44.82 101 TRP A O 1
ATOM 657 N N . GLU A 1 102 ? -6.862 37.644 2.750 1.00 46.78 102 GLU A N 1
ATOM 658 C CA A GLU A 1 102 ? -5.834 36.684 2.341 0.50 49.51 102 GLU A CA 1
ATOM 659 C CA B GLU A 1 102 ? -5.838 36.688 2.345 0.50 48.72 102 GLU A CA 1
ATOM 660 C C . GLU A 1 102 ? -5.550 36.777 0.841 1.00 49.75 102 GLU A C 1
ATOM 661 O O . GLU A 1 102 ? -4.498 36.321 0.368 1.00 50.65 102 GLU A O 1
ATOM 672 N N . TRP A 1 103 ? -6.491 37.364 0.099 1.00 49.06 103 TRP A N 1
ATOM 673 C CA . TRP A 1 103 ? -6.378 37.524 -1.345 1.00 49.01 103 TRP A CA 1
ATOM 674 C C . TRP A 1 103 ? -5.876 38.909 -1.784 1.00 48.52 103 TRP A C 1
ATOM 675 O O . TRP A 1 103 ? -5.635 39.122 -2.970 1.00 49.65 103 TRP A O 1
ATOM 686 N N . HIS A 1 104 ? -5.693 39.838 -0.847 1.00 47.21 104 HIS A N 1
ATOM 687 C CA . HIS A 1 104 ? -5.329 41.217 -1.214 1.00 45.50 104 HIS A CA 1
ATOM 688 C C . HIS A 1 104 ? -4.022 41.295 -1.994 1.00 46.58 104 HIS A C 1
ATOM 689 O O . HIS A 1 104 ? -4.001 41.831 -3.100 1.00 46.98 104 HIS A O 1
ATOM 696 N N . HIS A 1 105 ? -2.949 40.758 -1.412 1.00 49.00 105 HIS A N 1
ATOM 697 C CA . HIS A 1 105 ? -1.603 40.804 -1.996 1.00 50.56 105 HIS A CA 1
ATOM 698 C C . HIS A 1 105 ? -1.512 40.205 -3.405 1.00 52.72 105 HIS A C 1
ATOM 699 O O . HIS A 1 105 ? -0.954 40.818 -4.314 1.00 52.11 105 HIS A O 1
ATOM 706 N N . GLU A 1 106 ? -2.048 39.002 -3.564 1.00 55.12 106 GLU A N 1
ATOM 707 C CA . GLU A 1 106 ? -2.004 38.290 -4.838 1.00 56.72 106 GLU A CA 1
ATOM 708 C C . GLU A 1 106 ? -2.745 39.069 -5.934 1.00 55.74 106 GLU A C 1
ATOM 709 O O . GLU A 1 106 ? -2.271 39.178 -7.067 1.00 56.38 106 GLU A O 1
ATOM 715 N N . HIS A 1 107 ? -3.900 39.629 -5.585 1.00 54.19 107 HIS A N 1
ATOM 716 C CA . HIS A 1 107 ? -4.729 40.366 -6.544 1.00 52.83 107 HIS A CA 1
ATOM 717 C C . HIS A 1 107 ? -4.128 41.694 -6.965 1.00 51.17 107 HIS A C 1
ATOM 718 O O . HIS A 1 107 ? -4.186 42.063 -8.128 1.00 51.78 107 HIS A O 1
ATOM 725 N N . GLY A 1 108 ? -3.574 42.418 -6.001 1.00 50.20 108 GLY A N 1
ATOM 726 C CA . GLY A 1 108 ? -3.036 43.751 -6.242 1.00 49.02 108 GLY A CA 1
ATOM 727 C C . GLY A 1 108 ? -1.732 43.772 -7.013 1.00 49.78 108 GLY A C 1
ATOM 728 O O . GLY A 1 108 ? -1.587 44.565 -7.941 1.00 51.06 108 GLY A O 1
ATOM 729 N N . VAL A 1 109 ? -0.781 42.918 -6.635 1.00 50.25 109 VAL A N 1
ATOM 730 C CA . VAL A 1 109 ? 0.514 42.850 -7.348 1.00 51.76 109 VAL A CA 1
ATOM 731 C C . VAL A 1 109 ? 0.374 42.330 -8.787 1.00 52.85 109 VAL A C 1
ATOM 732 O O . VAL A 1 109 ? 0.998 42.865 -9.707 1.00 54.28 109 VAL A O 1
ATOM 736 N N . ALA A 1 110 ? -0.457 41.306 -8.978 1.00 52.96 110 ALA A N 1
ATOM 737 C CA . ALA A 1 110 ? -0.800 40.829 -10.314 1.00 53.45 110 ALA A CA 1
ATOM 738 C C . ALA A 1 110 ? -1.451 41.930 -11.138 1.00 52.14 110 ALA A C 1
ATOM 739 O O . ALA A 1 110 ? -1.259 41.985 -12.346 1.00 54.17 110 ALA A O 1
ATOM 741 N N . ALA A 1 111 ? -2.222 42.804 -10.487 1.00 50.12 111 ALA A N 1
ATOM 742 C CA . ALA A 1 111 ? -2.835 43.956 -11.162 1.00 49.33 111 ALA A CA 1
ATOM 743 C C . ALA A 1 111 ? -1.775 44.950 -11.621 1.00 50.40 111 ALA A C 1
ATOM 744 O O . ALA A 1 111 ? -1.761 45.354 -12.785 1.00 52.49 111 ALA A O 1
ATOM 746 N N . MET A 1 112 ? -0.880 45.329 -10.707 1.00 51.00 112 MET A N 1
ATOM 747 C CA . MET A 1 112 ? 0.216 46.257 -11.021 1.00 51.71 112 MET A CA 1
ATOM 748 C C . MET A 1 112 ? 1.157 45.706 -12.078 1.00 54.33 112 MET A C 1
ATOM 749 O O . MET A 1 112 ? 1.631 46.467 -12.916 1.00 55.79 112 MET A O 1
ATOM 754 N N . LYS A 1 113 ? 1.423 44.397 -12.029 1.00 55.44 113 LYS A N 1
ATOM 755 C CA . LYS A 1 113 ? 2.298 43.728 -13.012 1.00 58.55 113 LYS A CA 1
ATOM 756 C C . LYS A 1 113 ? 1.671 43.703 -14.407 1.00 58.84 113 LYS A C 1
ATOM 757 O O . LYS A 1 113 ? 2.380 43.788 -15.407 1.00 61.69 113 LYS A O 1
ATOM 763 N N . ALA A 1 114 ? 0.345 43.595 -14.457 1.00 56.74 114 ALA A N 1
ATOM 764 C CA . ALA A 1 114 ? -0.400 43.695 -15.704 1.00 57.65 114 ALA A CA 1
ATOM 765 C C . ALA A 1 114 ? -0.588 45.144 -16.159 1.00 57.30 114 ALA A C 1
ATOM 766 O O . ALA A 1 114 ? -1.240 45.387 -17.171 1.00 58.77 114 ALA A O 1
ATOM 768 N N . GLY A 1 115 ? -0.024 46.099 -15.420 1.00 56.33 115 GLY A N 1
ATOM 769 C CA . GLY A 1 115 ? -0.063 47.506 -15.803 1.00 56.10 115 GLY A CA 1
ATOM 770 C C . GLY A 1 115 ? -1.351 48.192 -15.393 1.00 53.81 115 GLY A C 1
ATOM 771 O O . GLY A 1 115 ? -1.725 49.215 -15.961 1.00 53.49 115 GLY A O 1
ATOM 772 N N . LYS A 1 116 ? -2.027 47.639 -14.391 1.00 52.78 116 LYS A N 1
ATOM 773 C CA . LYS A 1 116 ? -3.316 48.179 -13.944 1.00 51.21 116 LYS A CA 1
ATOM 774 C C . LYS A 1 116 ? -3.170 48.932 -12.612 1.00 48.79 116 LYS A C 1
ATOM 775 O O . LYS A 1 116 ? -2.684 48.381 -11.626 1.00 46.74 116 LYS A O 1
ATOM 781 N N . ILE A 1 117 ? -3.571 50.203 -12.626 1.00 48.40 117 ILE A N 1
ATOM 782 C CA . ILE A 1 117 ? -3.602 51.060 -11.440 1.00 47.20 117 ILE A CA 1
ATOM 783 C C . ILE A 1 117 ? -4.588 50.463 -10.443 1.00 45.82 117 ILE A C 1
ATOM 784 O O . ILE A 1 117 ? -5.694 50.090 -10.828 1.00 47.53 117 ILE A O 1
ATOM 789 N N . VAL A 1 118 ? -4.198 50.384 -9.173 1.00 44.37 118 VAL A N 1
ATOM 790 C CA . VAL A 1 118 ? -4.975 49.637 -8.183 1.00 43.30 118 VAL A CA 1
ATOM 791 C C . VAL A 1 118 ? -5.594 50.510 -7.094 1.00 41.92 118 VAL A C 1
ATOM 792 O O . VAL A 1 118 ? -4.902 51.299 -6.441 1.00 40.29 118 VAL A O 1
ATOM 796 N N . GLY A 1 119 ? -6.906 50.360 -6.918 1.00 41.72 119 GLY A N 1
ATOM 797 C CA . GLY A 1 119 ? -7.604 50.827 -5.718 1.00 40.13 119 GLY A CA 1
ATOM 798 C C . GLY A 1 119 ? -7.710 49.660 -4.751 1.00 38.93 119 GLY A C 1
ATOM 799 O O . GLY A 1 119 ? -8.442 48.707 -5.009 1.00 36.90 119 GLY A O 1
ATOM 800 N N . MET A 1 120 ? -6.962 49.723 -3.649 1.00 38.84 120 MET A N 1
ATOM 801 C CA . MET A 1 120 ? -6.888 48.612 -2.703 1.00 38.97 120 MET A CA 1
ATOM 802 C C . MET A 1 120 ? -7.776 48.824 -1.475 1.00 39.10 120 MET A C 1
ATOM 803 O O . MET A 1 120 ? -7.619 49.793 -0.724 1.00 37.57 120 MET A O 1
ATOM 808 N N . GLU A 1 121 ? -8.702 47.895 -1.267 1.00 38.55 121 GLU A N 1
ATOM 809 C CA . GLU A 1 121 ? -9.519 47.929 -0.068 1.00 38.13 121 GLU A CA 1
ATOM 810 C C . GLU A 1 121 ? -8.666 47.717 1.181 1.00 38.26 121 GLU A C 1
ATOM 811 O O . GLU A 1 121 ? -7.565 47.159 1.135 1.00 38.49 121 GLU A O 1
ATOM 817 N N . VAL A 1 122 ? -9.198 48.173 2.304 1.00 38.21 122 VAL A N 1
ATOM 818 C CA . VAL A 1 122 ? -8.452 48.184 3.560 1.00 37.83 122 VAL A CA 1
ATOM 819 C C . VAL A 1 122 ? -8.535 46.852 4.286 1.00 37.31 122 VAL A C 1
ATOM 820 O O . VAL A 1 122 ? -9.382 46.007 3.983 1.00 36.90 122 VAL A O 1
ATOM 824 N N . SER A 1 123 ? -7.613 46.698 5.232 1.00 37.61 123 SER A N 1
ATOM 825 C CA . SER A 1 123 ? -7.418 45.503 6.051 1.00 38.46 123 SER A CA 1
ATOM 826 C C . SER A 1 123 ? -6.033 45.642 6.669 1.00 39.67 123 SER A C 1
ATOM 827 O O . SER A 1 123 ? -5.460 46.729 6.679 1.00 40.51 123 SER A O 1
ATOM 830 N N . GLY A 1 124 ? -5.498 44.546 7.191 1.00 41.14 124 GLY A N 1
ATOM 831 C CA . GLY A 1 124 ? -4.078 44.460 7.519 1.00 41.75 124 GLY A CA 1
ATOM 832 C C . GLY A 1 124 ? -3.422 43.424 6.628 1.00 42.95 124 GLY A C 1
ATOM 833 O O . GLY A 1 124 ? -4.090 42.792 5.810 1.00 44.45 124 GLY A O 1
ATOM 834 N N . ALA A 1 125 ? -2.114 43.248 6.783 1.00 44.16 125 ALA A N 1
ATOM 835 C CA . ALA A 1 125 ? -1.368 42.281 5.980 1.00 44.91 125 ALA A CA 1
ATOM 836 C C . ALA A 1 125 ? -1.379 40.925 6.667 1.00 46.52 125 ALA A C 1
ATOM 837 O O . ALA A 1 125 ? -1.436 40.840 7.897 1.00 45.93 125 ALA A O 1
ATOM 839 N N . ILE A 1 126 ? -1.340 39.870 5.857 1.00 47.74 126 ILE A N 1
ATOM 840 C CA . ILE A 1 126 ? -1.236 38.507 6.362 1.00 49.75 126 ILE A CA 1
ATOM 841 C C . ILE A 1 126 ? 0.164 38.307 6.928 1.00 51.38 126 ILE A C 1
ATOM 842 O O . ILE A 1 126 ? 0.333 37.710 7.991 1.00 53.86 126 ILE A O 1
ATOM 847 N N . THR A 1 127 ? 1.160 38.807 6.203 1.00 51.22 127 THR A N 1
ATOM 848 C CA . THR A 1 127 ? 2.548 38.773 6.649 1.00 53.48 127 THR A CA 1
ATOM 849 C C . THR A 1 127 ? 3.213 40.132 6.449 1.00 52.54 127 THR A C 1
ATOM 850 O O . THR A 1 127 ? 2.731 40.978 5.692 1.00 51.55 127 THR A O 1
ATOM 854 N N . LEU A 1 128 ? 4.322 40.335 7.148 1.00 54.90 128 LEU A N 1
ATOM 855 C CA . LEU A 1 128 ? 5.134 41.530 6.968 1.00 55.03 128 LEU A CA 1
ATOM 856 C C . LEU A 1 128 ? 5.702 41.582 5.543 1.00 56.75 128 LEU A C 1
ATOM 857 O O . LEU A 1 128 ? 5.899 42.668 4.987 1.00 55.17 128 LEU A O 1
ATOM 862 N N . GLU A 1 129 ? 5.922 40.401 4.953 1.00 59.67 129 GLU A N 1
ATOM 863 C CA . GLU A 1 129 ? 6.588 40.265 3.656 1.00 60.75 129 GLU A CA 1
ATOM 864 C C . GLU A 1 129 ? 5.780 40.899 2.527 1.00 58.84 129 GLU A C 1
ATOM 865 O O . GLU A 1 129 ? 6.353 41.549 1.649 1.00 59.83 129 GLU A O 1
ATOM 871 N N . GLU A 1 130 ? 4.459 40.708 2.536 1.00 56.41 130 GLU A N 1
ATOM 872 C CA . GLU A 1 130 ? 3.615 41.274 1.469 1.00 54.32 130 GLU A CA 1
ATOM 873 C C . GLU A 1 130 ? 3.617 42.799 1.464 1.00 51.52 130 GLU A C 1
ATOM 874 O O . GLU A 1 130 ? 3.448 43.401 0.407 1.00 49.06 130 GLU A O 1
ATOM 880 N N . CYS A 1 131 ? 3.827 43.414 2.627 1.00 51.06 131 CYS A N 1
ATOM 881 C CA . CYS A 1 131 ? 3.877 44.877 2.730 1.00 49.90 131 CYS A CA 1
ATOM 882 C C . CYS A 1 131 ? 4.989 45.446 1.867 1.00 50.30 131 CYS A C 1
ATOM 883 O O . CYS A 1 131 ? 4.793 46.416 1.145 1.00 50.01 131 CYS A O 1
ATOM 886 N N . TRP A 1 132 ? 6.157 44.826 1.955 1.00 52.51 132 TRP A N 1
ATOM 887 C CA . TRP A 1 132 ? 7.311 45.214 1.154 1.00 53.63 132 TRP A CA 1
ATOM 888 C C . TRP A 1 132 ? 7.119 44.901 -0.321 1.00 54.35 132 TRP A C 1
ATOM 889 O O . TRP A 1 132 ? 7.594 45.646 -1.183 1.00 55.84 132 TRP A O 1
ATOM 900 N N . ASP A 1 133 ? 6.455 43.784 -0.612 1.00 54.03 133 ASP A N 1
ATOM 901 C CA . ASP A 1 133 ? 6.213 43.384 -1.994 1.00 53.75 133 ASP A CA 1
ATOM 902 C C . ASP A 1 133 ? 5.264 44.353 -2.702 1.00 51.58 133 ASP A C 1
ATOM 903 O O . ASP A 1 133 ? 5.362 44.534 -3.903 1.00 53.50 133 ASP A O 1
ATOM 908 N N . TYR A 1 134 ? 4.342 44.964 -1.969 1.00 48.72 134 TYR A N 1
ATOM 909 C CA . TYR A 1 134 ? 3.451 45.959 -2.561 1.00 47.44 134 TYR A CA 1
ATOM 910 C C . TYR A 1 134 ? 4.272 47.112 -3.107 1.00 48.17 134 TYR A C 1
ATOM 911 O O . TYR A 1 134 ? 4.145 47.478 -4.268 1.00 48.02 134 TYR A O 1
ATOM 920 N N . VAL A 1 135 ? 5.097 47.693 -2.241 1.00 49.98 135 VAL A N 1
ATOM 921 C CA . VAL A 1 135 ? 5.858 48.893 -2.580 1.00 51.67 135 VAL A CA 1
ATOM 922 C C . VAL A 1 135 ? 6.884 48.590 -3.658 1.00 54.23 135 VAL A C 1
ATOM 923 O O . VAL A 1 135 ? 6.999 49.336 -4.633 1.00 54.01 135 VAL A O 1
ATOM 927 N N . LYS A 1 136 ? 7.602 47.483 -3.481 1.00 56.18 136 LYS A N 1
ATOM 928 C CA . LYS A 1 136 ? 8.671 47.110 -4.390 1.00 59.37 136 LYS A CA 1
ATOM 929 C C . LYS A 1 136 ? 8.143 46.745 -5.783 1.00 59.04 136 LYS A C 1
ATOM 930 O O . LYS A 1 136 ? 8.788 47.067 -6.773 1.00 60.78 136 LYS A O 1
ATOM 936 N N . VAL A 1 137 ? 6.977 46.096 -5.859 1.00 56.37 137 VAL A N 1
ATOM 937 C CA . VAL A 1 137 ? 6.307 45.835 -7.146 1.00 55.92 137 VAL A CA 1
ATOM 938 C C . VAL A 1 137 ? 5.826 47.133 -7.810 1.00 55.38 137 VAL A C 1
ATOM 939 O O . VAL A 1 137 ? 5.888 47.276 -9.037 1.00 57.52 137 VAL A O 1
ATOM 943 N N . SER A 1 138 ? 5.360 48.076 -6.997 1.00 54.05 138 SER A N 1
ATOM 944 C CA . SER A 1 138 ? 4.813 49.336 -7.494 1.00 52.90 138 SER A CA 1
ATOM 945 C C . SER A 1 138 ? 5.921 50.252 -8.003 1.00 54.35 138 SER A C 1
ATOM 946 O O . SER A 1 138 ? 5.740 50.963 -8.994 1.00 54.36 138 SER A O 1
ATOM 949 N N . GLU A 1 139 ? 7.066 50.227 -7.326 1.00 55.29 139 GLU A N 1
ATOM 950 C CA . GLU A 1 139 ? 8.214 51.036 -7.730 1.00 58.23 139 GLU A CA 1
ATOM 951 C C . GLU A 1 139 ? 8.823 50.535 -9.036 1.00 60.59 139 GLU A C 1
ATOM 952 O O . GLU A 1 139 ? 9.210 51.342 -9.878 1.00 62.43 139 GLU A O 1
ATOM 958 N N . GLN A 1 140 ? 8.872 49.210 -9.199 1.00 61.51 140 GLN A N 1
ATOM 959 C CA . GLN A 1 140 ? 9.397 48.569 -10.409 1.00 65.12 140 GLN A CA 1
ATOM 960 C C . GLN A 1 140 ? 8.488 48.760 -11.627 1.00 64.57 140 GLN A C 1
ATOM 961 O O . GLN A 1 140 ? 8.962 49.080 -12.720 1.00 66.72 140 GLN A O 1
ATOM 967 N N . THR A 1 141 ? 7.191 48.540 -11.432 1.00 61.91 141 THR A N 1
ATOM 968 C CA . THR A 1 141 ? 6.218 48.627 -12.515 1.00 61.13 141 THR A CA 1
ATOM 969 C C . THR A 1 141 ? 5.853 50.080 -12.840 1.00 60.52 141 THR A C 1
ATOM 970 O O . THR A 1 141 ? 5.409 50.377 -13.952 1.00 61.69 141 THR A O 1
ATOM 974 N N . GLY A 1 142 ? 6.050 50.978 -11.872 1.00 58.99 142 GLY A N 1
ATOM 975 C CA . GLY A 1 142 ? 5.663 52.379 -12.009 1.00 56.77 142 GLY A CA 1
ATOM 976 C C . GLY A 1 142 ? 4.160 52.564 -11.950 1.00 53.45 142 GLY A C 1
ATOM 977 O O . GLY A 1 142 ? 3.650 53.619 -12.309 1.00 53.52 142 GLY A O 1
ATOM 978 N N . VAL A 1 143 ? 3.455 51.530 -11.495 1.00 51.14 143 VAL A N 1
ATOM 979 C CA . VAL A 1 143 ? 2.000 51.534 -11.400 1.00 48.23 143 VAL A CA 1
ATOM 980 C C . VAL A 1 143 ? 1.602 51.858 -9.955 1.00 45.53 143 VAL A C 1
ATOM 981 O O . VAL A 1 143 ? 1.903 51.086 -9.045 1.00 44.84 143 VAL A O 1
ATOM 985 N N . PRO A 1 144 ? 0.939 53.008 -9.731 1.00 55.24 144 PRO A N 1
ATOM 986 C CA . PRO A 1 144 ? 0.608 53.406 -8.363 1.00 52.33 144 PRO A CA 1
ATOM 987 C C . PRO A 1 144 ? -0.572 52.643 -7.763 1.00 50.07 144 PRO A C 1
ATOM 988 O O . PRO A 1 144 ? -1.388 52.077 -8.486 1.00 49.97 144 PRO A O 1
ATOM 992 N N . LEU A 1 145 ? -0.652 52.650 -6.436 1.00 47.35 145 LEU A N 1
ATOM 993 C CA . LEU A 1 145 ? -1.729 51.988 -5.717 1.00 45.93 145 LEU A CA 1
ATOM 994 C C . LEU A 1 145 ? -2.294 52.934 -4.664 1.00 43.46 145 LEU A C 1
ATOM 995 O O . LEU A 1 145 ? -1.534 53.559 -3.932 1.00 42.72 145 LEU A O 1
ATOM 1000 N N . MET A 1 146 ? -3.624 53.039 -4.602 1.00 43.06 146 MET A N 1
ATOM 1001 C CA . MET A 1 146 ? -4.303 53.836 -3.572 1.00 41.06 146 MET A CA 1
ATOM 1002 C C . MET A 1 146 ? -4.839 52.985 -2.425 1.00 40.34 146 MET A C 1
ATOM 1003 O O . MET A 1 146 ? -5.572 52.024 -2.658 1.00 40.60 146 MET A O 1
ATOM 1008 N N . ALA A 1 147 ? -4.483 53.355 -1.192 1.00 39.00 147 ALA A N 1
ATOM 1009 C CA . ALA A 1 147 ? -5.152 52.834 0.003 1.00 37.78 147 ALA A CA 1
ATOM 1010 C C . ALA A 1 147 ? -6.546 53.465 0.104 1.00 36.75 147 ALA A C 1
ATOM 1011 O O . ALA A 1 147 ? -6.679 54.675 0.311 1.00 35.40 147 ALA A O 1
ATOM 1013 N N . LEU A 1 148 ? -7.583 52.646 -0.057 1.00 36.20 148 LEU A N 1
ATOM 1014 C CA . LEU A 1 148 ? -8.961 53.139 -0.063 1.00 35.77 148 LEU A CA 1
ATOM 1015 C C . LEU A 1 148 ? -9.539 53.279 1.363 1.00 33.77 148 LEU A C 1
ATOM 1016 O O . LEU A 1 148 ? -10.446 52.546 1.756 1.00 33.17 148 LEU A O 1
ATOM 1021 N N . GLU A 1 149 ? -8.994 54.235 2.115 1.00 33.49 149 GLU A N 1
ATOM 1022 C CA . GLU A 1 149 ? -9.437 54.535 3.470 1.00 32.92 149 GLU A CA 1
ATOM 1023 C C . GLU A 1 149 ? -10.527 55.602 3.425 1.00 32.47 149 GLU A C 1
ATOM 1024 O O . GLU A 1 149 ? -10.254 56.794 3.304 1.00 32.64 149 GLU A O 1
ATOM 1030 N N . ASN A 1 150 ? -11.770 55.145 3.523 1.00 33.07 150 ASN A N 1
ATOM 1031 C CA . ASN A 1 150 ? -12.928 56.008 3.366 1.00 32.41 150 ASN A CA 1
ATOM 1032 C C . ASN A 1 150 ? -13.145 56.927 4.560 1.00 31.89 150 ASN A C 1
ATOM 1033 O O . ASN A 1 150 ? -13.564 58.060 4.379 1.00 32.14 150 ASN A O 1
ATOM 1038 N N . VAL A 1 151 ? -12.818 56.469 5.771 1.00 32.22 151 VAL A N 1
ATOM 1039 C CA . VAL A 1 151 ? -13.024 57.280 6.978 1.00 30.30 151 VAL A CA 1
ATOM 1040 C C . VAL A 1 151 ? -12.181 58.558 6.981 1.00 30.09 151 VAL A C 1
ATOM 1041 O O . VAL A 1 151 ? -12.511 59.515 7.676 1.00 30.56 151 VAL A O 1
ATOM 1045 N N . CYS A 1 152 ? -11.113 58.596 6.192 1.00 30.49 152 CYS A N 1
ATOM 1046 C CA . CYS A 1 152 ? -10.379 59.851 5.963 1.00 30.16 152 CYS A CA 1
ATOM 1047 C C . CYS A 1 152 ? -11.251 60.931 5.311 1.00 30.42 152 CYS A C 1
ATOM 1048 O O . CYS A 1 152 ? -10.974 62.124 5.453 1.00 31.67 152 CYS A O 1
ATOM 1051 N N . TYR A 1 153 ? -12.304 60.508 4.610 1.00 30.71 153 TYR A N 1
ATOM 1052 C CA . TYR A 1 153 ? -13.240 61.425 3.954 1.00 30.71 153 TYR A CA 1
ATOM 1053 C C . TYR A 1 153 ? -14.560 61.585 4.710 1.00 29.15 153 TYR A C 1
ATOM 1054 O O . TYR A 1 153 ? -15.539 62.049 4.152 1.00 30.24 153 TYR A O 1
ATOM 1063 N N . ARG A 1 154 ? -14.590 61.208 5.980 1.00 30.06 154 ARG A N 1
ATOM 1064 C CA . ARG A 1 154 ? -15.803 61.378 6.793 1.00 29.25 154 ARG A CA 1
ATOM 1065 C C . ARG A 1 154 ? -15.974 62.860 7.104 1.00 29.05 154 ARG A C 1
ATOM 1066 O O . ARG A 1 154 ? -14.992 63.554 7.357 1.00 28.40 154 ARG A O 1
ATOM 1074 N N . ARG A 1 155 ? -17.215 63.348 7.046 1.00 29.77 155 ARG A N 1
ATOM 1075 C CA . ARG A 1 155 ? -17.476 64.790 7.069 1.00 29.30 155 ARG A CA 1
ATOM 1076 C C . ARG A 1 155 ? -16.857 65.475 8.305 1.00 28.51 155 ARG A C 1
ATOM 1077 O O . ARG A 1 155 ? -16.217 66.523 8.197 1.00 28.07 155 ARG A O 1
ATOM 1085 N N . ASP A 1 156 ? -17.057 64.883 9.476 1.00 27.36 156 ASP A N 1
ATOM 1086 C CA . ASP A 1 156 ? -16.513 65.445 10.713 1.00 27.28 156 ASP A CA 1
ATOM 1087 C C . ASP A 1 156 ? -14.968 65.377 10.736 1.00 28.28 156 ASP A C 1
ATOM 1088 O O . ASP A 1 156 ? -14.309 66.373 11.064 1.00 29.23 156 ASP A O 1
ATOM 1093 N N . VAL A 1 157 ? -14.416 64.224 10.351 1.00 27.12 157 VAL A N 1
ATOM 1094 C CA . VAL A 1 157 ? -12.970 64.026 10.186 1.00 27.35 157 VAL A CA 1
ATOM 1095 C C . VAL A 1 157 ? -12.319 65.039 9.226 1.00 29.18 157 VAL A C 1
ATOM 1096 O O . VAL A 1 157 ? -11.265 65.595 9.519 1.00 29.82 157 VAL A O 1
ATOM 1100 N N . MET A 1 158 ? -12.937 65.268 8.074 1.00 31.21 158 MET A N 1
ATOM 1101 C CA . MET A 1 158 ? -12.450 66.300 7.141 1.00 32.48 158 MET A CA 1
ATOM 1102 C C . MET A 1 158 ? -12.529 67.713 7.737 1.00 30.70 158 MET A C 1
ATOM 1103 O O . MET A 1 158 ? -11.637 68.530 7.528 1.00 31.36 158 MET A O 1
ATOM 1108 N N . ALA A 1 159 ? -13.602 67.996 8.466 1.00 30.11 159 ALA A N 1
ATOM 1109 C CA . ALA A 1 159 ? -13.731 69.251 9.202 1.00 29.98 159 ALA A CA 1
ATOM 1110 C C . ALA A 1 159 ? -12.621 69.429 10.249 1.00 29.68 159 ALA A C 1
ATOM 1111 O O . ALA A 1 159 ? -12.064 70.520 10.389 1.00 30.50 159 ALA A O 1
ATOM 1113 N N . ILE A 1 160 ? -12.306 68.361 10.979 1.00 28.91 160 ILE A N 1
ATOM 1114 C CA . ILE A 1 160 ? -11.239 68.390 11.999 1.00 28.96 160 ILE A CA 1
ATOM 1115 C C . ILE A 1 160 ? -9.860 68.590 11.356 1.00 29.50 160 ILE A C 1
ATOM 1116 O O . ILE A 1 160 ? -9.044 69.376 11.855 1.00 30.20 160 ILE A O 1
ATOM 1121 N N . LEU A 1 161 ? -9.612 67.861 10.266 1.00 28.06 161 LEU A N 1
ATOM 1122 C CA . LEU A 1 161 ? -8.429 68.063 9.423 1.00 29.74 161 LEU A CA 1
ATOM 1123 C C . LEU A 1 161 ? -8.236 69.520 9.002 1.00 30.53 161 LEU A C 1
ATOM 1124 O O . LEU A 1 161 ? -7.134 70.059 9.092 1.00 32.39 161 LEU A O 1
ATOM 1129 N N . ASN A 1 162 ? -9.311 70.136 8.526 1.00 30.99 162 ASN A N 1
ATOM 1130 C CA . ASN A 1 162 ? -9.330 71.563 8.181 1.00 31.71 162 ASN A CA 1
ATOM 1131 C C . ASN A 1 162 ? -8.962 72.459 9.370 1.00 31.24 162 ASN A C 1
ATOM 1132 O O . ASN A 1 162 ? -8.163 73.381 9.230 1.00 30.26 162 ASN A O 1
ATOM 1137 N N . MET A 1 163 ? -9.530 72.173 10.542 1.00 31.02 163 MET A N 1
ATOM 1138 C CA . MET A 1 163 ? -9.194 72.918 11.764 1.00 30.70 163 MET A CA 1
ATOM 1139 C C . MET A 1 163 ? -7.733 72.743 12.197 1.00 30.38 163 MET A C 1
ATOM 1140 O O . MET A 1 163 ? -7.079 73.704 12.608 1.00 29.81 163 MET A O 1
ATOM 1145 N N . VAL A 1 164 ? -7.231 71.516 12.111 1.00 29.16 164 VAL A N 1
ATOM 1146 C CA . VAL A 1 164 ? -5.821 71.247 12.363 1.00 30.04 164 VAL A CA 1
ATOM 1147 C C . VAL A 1 164 ? -4.918 72.076 11.447 1.00 31.52 164 VAL A C 1
ATOM 1148 O O . VAL A 1 164 ? -3.941 72.658 11.911 1.00 33.51 164 VAL A O 1
ATOM 1152 N N . ARG A 1 165 ? -5.247 72.132 10.157 1.00 32.27 165 ARG A N 1
ATOM 1153 C CA . ARG A 1 165 ? -4.462 72.900 9.187 1.00 32.52 165 ARG A CA 1
ATOM 1154 C C . ARG A 1 165 ? -4.594 74.412 9.370 1.00 34.19 165 ARG 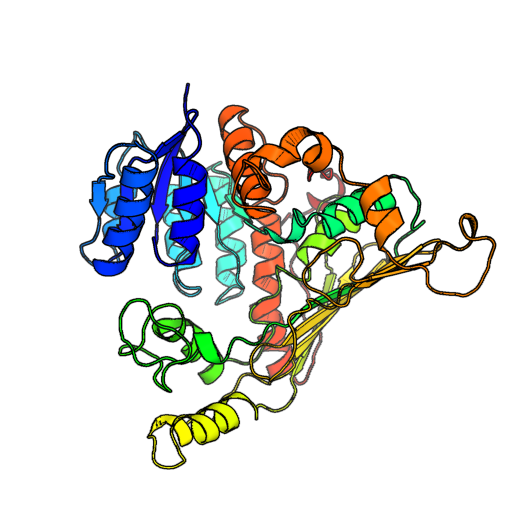A C 1
ATOM 1155 O O . ARG A 1 165 ? -3.666 75.158 9.064 1.00 35.23 165 ARG A O 1
ATOM 1163 N N . LYS A 1 166 ? -5.748 74.857 9.862 1.00 34.21 166 LYS A N 1
ATOM 1164 C CA . LYS A 1 166 ? -5.941 76.261 10.242 1.00 34.48 166 LYS A CA 1
ATOM 1165 C C . LYS A 1 166 ? -5.196 76.665 11.526 1.00 35.25 166 LYS A C 1
ATOM 1166 O O . LYS A 1 166 ? -5.194 77.845 11.874 1.00 37.24 166 LYS A O 1
ATOM 1172 N N . GLY A 1 167 ? -4.577 75.703 12.217 1.00 34.44 167 GLY A N 1
ATOM 1173 C CA . GLY A 1 167 ? -3.806 75.968 13.437 1.00 34.76 167 GLY A CA 1
ATOM 1174 C C . GLY A 1 167 ? -4.616 75.987 14.730 1.00 34.29 167 GLY A C 1
ATOM 1175 O O . GLY A 1 167 ? -4.095 76.348 15.792 1.00 35.08 167 GLY A O 1
ATOM 1176 N N . MET A 1 168 ? -5.878 75.570 14.643 1.00 33.84 168 MET A N 1
ATOM 1177 C CA . MET A 1 168 ? -6.829 75.669 15.760 1.00 33.33 168 MET A CA 1
ATOM 1178 C C . MET A 1 168 ? -6.553 74.691 16.890 1.00 32.93 168 MET A C 1
ATOM 1179 O O . MET A 1 168 ? -6.879 74.973 18.041 1.00 32.66 168 MET A O 1
ATOM 1184 N N . PHE A 1 169 ? -5.940 73.558 16.554 1.00 32.94 169 PHE A N 1
ATOM 1185 C CA . PHE A 1 169 ? -5.506 72.572 17.538 1.00 32.11 169 PHE A CA 1
ATOM 1186 C C . PHE A 1 169 ? -4.091 72.857 18.054 1.00 33.05 169 PHE A C 1
ATOM 1187 O O . PHE A 1 169 ? -3.603 72.176 18.948 1.00 33.13 169 PHE A O 1
ATOM 1195 N N . GLY A 1 170 ? -3.448 73.879 17.511 1.00 34.57 170 GLY A N 1
ATOM 1196 C CA . GLY A 1 170 ? -2.047 74.128 17.786 1.00 35.55 170 GLY A CA 1
ATOM 1197 C C . GLY A 1 170 ? -1.200 72.968 17.297 1.00 36.10 170 GLY A C 1
ATOM 1198 O O . GLY A 1 170 ? -1.455 72.404 16.232 1.00 35.66 170 GLY A O 1
ATOM 1199 N N . GLU A 1 171 ? -0.188 72.620 18.083 1.00 37.00 171 GLU A N 1
ATOM 1200 C CA . GLU A 1 171 ? 0.691 71.511 17.769 1.00 36.47 171 GLU A CA 1
ATOM 1201 C C . GLU A 1 171 ? 0.117 70.238 18.366 1.00 35.53 171 GLU A C 1
ATOM 1202 O O . GLU A 1 171 ? -0.044 70.150 19.578 1.00 35.73 171 GLU A O 1
ATOM 1208 N N . LEU A 1 172 ? -0.185 69.260 17.512 1.00 34.76 172 LEU A N 1
ATOM 1209 C CA . LEU A 1 172 ? -0.686 67.967 17.955 1.00 32.94 172 LEU A CA 1
ATOM 1210 C C . LEU A 1 172 ? 0.409 67.167 18.671 1.00 34.46 172 LEU A C 1
ATOM 1211 O O . LEU A 1 172 ? 1.578 67.171 18.284 1.00 33.91 172 LEU A O 1
ATOM 1216 N N . VAL A 1 173 ? 0.006 66.509 19.752 1.00 34.46 173 VAL A N 1
ATOM 1217 C CA . VAL A 1 173 ? 0.885 65.641 20.523 1.00 34.42 173 VAL A CA 1
ATOM 1218 C C . VAL A 1 173 ? 0.357 64.203 20.607 1.00 33.08 173 VAL A C 1
ATOM 1219 O O . VAL A 1 173 ? 1.126 63.282 20.851 1.00 33.21 173 VAL A O 1
ATOM 1223 N N . HIS A 1 174 ? -0.944 64.012 20.401 1.00 31.31 174 HIS A N 1
ATOM 1224 C CA . HIS A 1 174 ? -1.577 62.730 20.691 1.00 31.42 174 HIS A CA 1
ATOM 1225 C C . HIS A 1 174 ? -2.901 62.581 19.946 1.00 30.55 174 HIS A C 1
ATOM 1226 O O . HIS A 1 174 ? -3.633 63.568 19.725 1.00 29.57 174 HIS A O 1
ATOM 1233 N N . GLY A 1 175 ? -3.182 61.342 19.543 1.00 28.90 175 GLY A N 1
ATOM 1234 C CA . GLY A 1 175 ? -4.466 60.985 18.990 1.00 27.48 175 GLY A CA 1
ATOM 1235 C C . GLY A 1 175 ? -4.850 59.548 19.287 1.00 27.97 175 GLY A C 1
ATOM 1236 O O . GLY A 1 175 ? -3.983 58.703 19.550 1.00 28.36 175 GLY A O 1
ATOM 1237 N N . THR A 1 176 ? -6.156 59.281 19.271 1.00 27.19 176 THR A N 1
ATOM 1238 C CA . THR A 1 176 ? -6.677 57.919 19.357 1.00 27.45 176 THR A CA 1
ATOM 1239 C C . THR A 1 176 ? -7.710 57.655 18.258 1.00 28.12 176 THR A C 1
ATOM 1240 O O . THR A 1 176 ? -8.254 58.573 17.644 1.00 28.82 176 THR A O 1
ATOM 1244 N N . GLY A 1 177 ? -7.951 56.380 18.001 1.00 29.12 177 GLY A N 1
ATOM 1245 C CA . GLY A 1 177 ? -8.948 55.957 17.031 1.00 28.14 177 GLY A CA 1
ATOM 1246 C C . GLY A 1 177 ? -8.906 54.448 16.958 1.00 29.68 177 GLY A C 1
ATOM 1247 O O . GLY A 1 177 ? -7.969 53.817 17.439 1.00 29.86 177 GLY A O 1
ATOM 1248 N N . GLY A 1 178 ? -9.922 53.847 16.367 1.00 30.01 178 GLY A N 1
ATOM 1249 C CA . GLY A 1 178 ? -9.954 52.402 16.323 1.00 29.79 178 GLY A CA 1
ATOM 1250 C C . GLY A 1 178 ? -11.171 51.887 15.629 1.00 30.86 178 GLY A C 1
ATOM 1251 O O . GLY A 1 178 ? -12.196 52.562 15.589 1.00 31.80 178 GLY A O 1
ATOM 1252 N N . TYR A 1 179 ? -11.066 50.683 15.074 1.00 32.70 179 TYR A N 1
ATOM 1253 C CA . TYR A 1 179 ? -12.233 50.033 14.526 1.00 31.49 179 TYR A CA 1
ATOM 1254 C C . TYR A 1 179 ? -12.980 49.397 15.690 1.00 30.74 179 TYR A C 1
ATOM 1255 O O . TYR A 1 179 ? -12.627 48.302 16.160 1.00 29.28 179 TYR A O 1
ATOM 1264 N N . GLN A 1 180 ? -13.991 50.130 16.160 1.00 30.17 180 GLN A N 1
ATOM 1265 C CA . GLN A 1 180 ? -14.855 49.704 17.258 1.00 31.04 180 GLN A CA 1
ATOM 1266 C C . GLN A 1 180 ? -16.285 49.620 16.715 1.00 32.07 180 GLN A C 1
ATOM 1267 O O . GLN A 1 180 ? -17.051 50.594 16.732 1.00 30.89 180 GLN A O 1
ATOM 1273 N N . HIS A 1 181 ? -16.614 48.441 16.195 1.00 33.89 181 HIS A N 1
ATOM 1274 C CA . HIS A 1 181 ? -17.854 48.213 15.476 1.00 33.25 181 HIS A CA 1
ATOM 1275 C C . HIS A 1 181 ? -18.225 46.756 15.662 1.00 34.12 181 HIS A C 1
ATOM 1276 O O . HIS A 1 181 ? -17.485 45.872 15.246 1.00 34.54 181 HIS A O 1
ATOM 1283 N N . ASP A 1 182 ? -19.369 46.524 16.300 1.00 33.16 182 ASP A N 1
ATOM 1284 C CA . ASP A 1 182 ? -19.892 45.186 16.535 1.00 34.11 182 ASP A CA 1
ATOM 1285 C C . ASP A 1 182 ? -20.042 44.430 15.210 1.00 33.56 182 ASP A C 1
ATOM 1286 O O . ASP A 1 182 ? -20.907 44.770 14.406 1.00 32.49 182 ASP A O 1
ATOM 1291 N N . LEU A 1 183 ? -19.171 43.436 14.993 1.00 38.37 183 LEU A N 1
ATOM 1292 C CA . LEU A 1 183 ? -19.138 42.636 13.754 1.00 38.42 183 LEU A CA 1
ATOM 1293 C C . LEU A 1 183 ? -19.686 41.222 13.930 1.00 39.38 183 LEU A C 1
ATOM 1294 O O . LEU A 1 183 ? -19.643 40.425 12.996 1.00 41.67 183 LEU A O 1
ATOM 1299 N N . ARG A 1 184 ? -20.181 40.908 15.126 1.00 39.01 184 ARG A N 1
ATOM 1300 C CA . ARG A 1 184 ? -20.750 39.598 15.421 1.00 39.48 184 ARG A CA 1
ATOM 1301 C C . ARG A 1 184 ? -21.818 39.127 14.415 1.00 40.40 184 ARG A C 1
ATOM 1302 O O . ARG A 1 184 ? -21.791 37.964 13.998 1.00 39.92 184 ARG A O 1
ATOM 1310 N N . PRO A 1 185 ? -22.778 40.009 14.048 1.00 40.93 185 PRO A N 1
ATOM 1311 C CA . PRO A 1 185 ? -23.781 39.649 13.022 1.00 41.71 185 PRO A CA 1
ATOM 1312 C C . PRO A 1 185 ? -23.263 39.475 11.585 1.00 42.08 185 PRO A C 1
ATOM 1313 O O . PRO A 1 185 ? -23.994 39.004 10.707 1.00 42.94 185 PRO A O 1
ATOM 1317 N N . VAL A 1 186 ? -22.021 39.865 11.351 1.00 41.19 186 VAL A N 1
ATOM 1318 C CA . VAL A 1 186 ? -21.393 39.748 10.048 1.00 41.26 186 VAL A CA 1
ATOM 1319 C C . VAL A 1 186 ? -20.417 38.572 10.042 1.00 41.43 186 VAL A C 1
ATOM 1320 O O . VAL A 1 186 ? -20.234 37.908 9.013 1.00 45.47 186 VAL A O 1
ATOM 1324 N N . LEU A 1 187 ? -19.805 38.298 11.191 1.00 39.89 187 LEU A N 1
ATOM 1325 C CA . LEU A 1 187 ? -18.850 37.192 11.311 1.00 40.28 187 LEU A CA 1
ATOM 1326 C C . LEU A 1 187 ? -19.556 35.843 11.354 1.00 41.58 187 LEU A C 1
ATOM 1327 O O . LEU A 1 187 ? -18.918 34.806 11.177 1.00 43.54 187 LEU A O 1
ATOM 1332 N N . PHE A 1 188 ? -20.864 35.866 11.612 1.00 41.62 188 PHE A N 1
ATOM 1333 C CA . PHE A 1 188 ? -21.691 34.661 11.674 1.00 43.08 188 PHE A CA 1
ATOM 1334 C C . PHE A 1 188 ? -23.033 34.918 11.019 1.00 44.06 188 PHE A C 1
ATOM 1335 O O . PHE A 1 188 ? -23.689 35.932 11.274 1.00 42.88 188 PHE A O 1
ATOM 1343 N N . ASN A 1 189 ? -23.443 33.980 10.178 1.00 45.94 189 ASN A N 1
ATOM 1344 C CA . ASN A 1 189 ? -24.761 34.020 9.582 1.00 46.01 189 ASN A CA 1
ATOM 1345 C C . ASN A 1 189 ? -25.175 32.589 9.268 1.00 48.27 189 ASN A C 1
ATOM 1346 O O . ASN A 1 189 ? -24.518 31.645 9.721 1.00 48.38 189 ASN A O 1
ATOM 1351 N N . SER A 1 190 ? -26.270 32.423 8.535 1.00 49.82 190 SER A N 1
ATOM 1352 C CA . SER A 1 190 ? -26.773 31.095 8.208 1.00 53.49 190 SER A CA 1
ATOM 1353 C C . SER A 1 190 ? -26.082 30.512 6.978 1.00 55.19 190 SER A C 1
ATOM 1354 O O . SER A 1 190 ? -25.891 29.305 6.897 1.00 57.81 190 SER A O 1
ATOM 1357 N N . GLY A 1 191 ? -25.693 31.371 6.037 1.00 55.16 191 GLY A N 1
ATOM 1358 C CA . GLY A 1 191 ? -25.142 30.925 4.759 1.00 57.71 191 GLY A CA 1
ATOM 1359 C C . GLY A 1 191 ? -26.078 31.225 3.606 1.00 59.89 191 GLY A C 1
ATOM 1360 O O . GLY A 1 191 ? -25.706 31.057 2.447 1.00 61.66 191 GLY A O 1
ATOM 1361 N N . ILE A 1 192 ? -27.294 31.670 3.936 1.00 61.01 192 ILE A N 1
ATOM 1362 C CA . ILE A 1 192 ? -28.303 32.087 2.957 1.00 62.63 192 ILE A CA 1
ATOM 1363 C C . ILE A 1 192 ? -27.814 33.345 2.252 1.00 62.20 192 ILE A C 1
ATOM 1364 O O . ILE A 1 192 ? -27.409 34.304 2.918 1.00 60.85 192 ILE A O 1
ATOM 1369 N N . ASN A 1 193 ? -27.855 33.347 0.921 1.00 63.61 193 ASN A N 1
ATOM 1370 C CA . ASN A 1 193 ? -27.391 34.503 0.160 1.00 62.95 193 ASN A CA 1
ATOM 1371 C C . ASN A 1 193 ? -28.197 35.755 0.480 1.00 62.08 193 ASN A C 1
ATOM 1372 O O . ASN A 1 193 ? -29.427 35.749 0.401 1.00 63.92 193 ASN A O 1
ATOM 1377 N N . GLY A 1 194 ? -27.486 36.819 0.841 1.00 60.04 194 GLY A N 1
ATOM 1378 C CA . GLY A 1 194 ? -28.085 38.130 1.085 1.00 60.04 194 GLY A CA 1
ATOM 1379 C C . GLY A 1 194 ? -28.365 38.431 2.548 1.00 58.51 194 GLY A C 1
ATOM 1380 O O . GLY A 1 194 ? -28.822 39.523 2.874 1.00 59.42 194 GLY A O 1
ATOM 1381 N N . LYS A 1 195 ? -28.078 37.479 3.432 1.00 57.89 195 LYS A N 1
ATOM 1382 C CA . LYS A 1 195 ? -28.499 37.570 4.823 1.00 56.67 195 LYS A CA 1
ATOM 1383 C C . LYS A 1 195 ? -27.328 37.605 5.806 1.00 54.09 195 LYS A C 1
ATOM 1384 O O . LYS A 1 195 ? -26.400 36.808 5.714 1.00 54.01 195 LYS A O 1
ATOM 1390 N N . ASN A 1 196 ? -27.397 38.535 6.754 1.00 52.62 196 ASN A N 1
ATOM 1391 C CA . ASN A 1 196 ? -26.481 38.576 7.892 1.00 50.05 196 ASN A CA 1
ATOM 1392 C C . ASN A 1 196 ? -27.259 38.471 9.205 1.00 50.66 196 ASN A C 1
ATOM 1393 O O . ASN A 1 196 ? -28.485 38.621 9.228 1.00 50.90 196 ASN A O 1
ATOM 1398 N N . GLY A 1 197 ? -26.533 38.191 10.287 1.00 50.53 197 GLY A N 1
ATOM 1399 C CA . GLY A 1 197 ? -27.100 38.137 11.644 1.00 50.13 197 GLY A CA 1
ATOM 1400 C C . GLY A 1 197 ? -28.280 37.203 11.797 1.00 52.03 197 GLY A C 1
ATOM 1401 O O . GLY A 1 197 ? -29.213 37.495 12.546 1.00 53.25 197 GLY A O 1
ATOM 1402 N N . ASP A 1 198 ? -28.245 36.081 11.085 1.00 53.54 198 ASP A N 1
ATOM 1403 C CA . ASP A 1 198 ? -29.386 35.161 11.037 1.00 55.36 198 ASP A CA 1
ATOM 1404 C C . ASP A 1 198 ? -28.978 33.721 11.308 1.00 55.96 198 ASP A C 1
ATOM 1405 O O . ASP A 1 198 ? -29.695 32.784 10.955 1.00 58.33 198 ASP A O 1
ATOM 1410 N N . GLY A 1 199 ? -27.832 33.550 11.956 1.00 54.40 199 GLY A N 1
ATOM 1411 C CA . GLY A 1 199 ? -27.296 32.226 12.213 1.00 56.13 199 GLY A CA 1
ATOM 1412 C C . GLY A 1 199 ? -25.941 32.267 12.888 1.00 54.52 199 GLY A C 1
ATOM 1413 O O . GLY A 1 199 ? -25.428 33.335 13.226 1.00 51.74 199 GLY A O 1
ATOM 1414 N N . VAL A 1 200 ? -25.361 31.088 13.071 1.00 56.51 200 VAL A N 1
ATOM 1415 C CA . VAL A 1 200 ? -24.130 30.934 13.831 1.00 56.19 200 VAL A CA 1
ATOM 1416 C C . VAL A 1 200 ? -23.040 30.218 13.013 1.00 56.86 200 VAL A C 1
ATOM 1417 O O . VAL A 1 200 ? -22.030 29.776 13.561 1.00 57.25 200 VAL A O 1
ATOM 1421 N N . GLU A 1 201 ? -23.223 30.155 11.694 1.00 57.65 201 GLU A N 1
ATOM 1422 C CA . GLU A 1 201 ? -22.258 29.492 10.817 1.00 58.75 201 GLU A CA 1
ATOM 1423 C C . GLU A 1 201 ? -21.154 30.450 10.376 1.00 56.80 201 GLU A C 1
ATOM 1424 O O . GLU A 1 201 ? -21.386 31.650 10.211 1.00 54.41 201 GLU A O 1
ATOM 1430 N N . PHE A 1 202 ? -19.955 29.900 10.194 1.00 57.71 202 PHE A N 1
ATOM 1431 C CA . PHE A 1 202 ? -18.847 30.601 9.540 1.00 56.57 202 PHE A CA 1
ATOM 1432 C C . PHE A 1 202 ? -18.048 29.601 8.686 1.00 58.76 202 PHE A C 1
ATOM 1433 O O . PHE A 1 202 ? -18.269 28.391 8.776 1.00 63.04 202 PHE A O 1
ATOM 1441 N N . GLY A 1 203 ? -17.133 30.106 7.861 1.00 57.89 203 GLY A N 1
ATOM 1442 C CA . GLY A 1 203 ? -16.321 29.254 6.983 1.00 60.33 203 GLY A CA 1
ATOM 1443 C C . GLY A 1 203 ? -16.981 28.953 5.644 1.00 61.79 203 GLY A C 1
ATOM 1444 O O . GLY A 1 203 ? -17.747 29.761 5.130 1.00 59.36 203 GLY A O 1
ATOM 1445 N N . GLU A 1 204 ? -16.698 27.771 5.094 1.00 65.78 204 GLU A N 1
ATOM 1446 C CA . GLU A 1 204 ? -17.074 27.432 3.706 1.00 68.38 204 GLU A CA 1
ATOM 1447 C C . GLU A 1 204 ? -18.593 27.441 3.442 1.00 68.17 204 GLU A C 1
ATOM 1448 O O . GLU A 1 204 ? -19.037 27.758 2.335 1.00 67.84 204 GLU A O 1
ATOM 1454 N N . LYS A 1 205 ? -19.376 27.107 4.462 1.00 67.79 205 LYS A N 1
ATOM 1455 C CA . LYS A 1 205 ? -20.835 27.061 4.344 1.00 68.55 205 LYS A CA 1
ATOM 1456 C C . LYS A 1 205 ? -21.556 28.399 4.633 1.00 65.31 205 LYS A C 1
ATOM 1457 O O . LYS A 1 205 ? -22.776 28.484 4.454 1.00 67.02 205 LYS A O 1
ATOM 1463 N N . ALA A 1 206 ? -20.819 29.426 5.066 1.00 60.99 206 ALA A N 1
ATOM 1464 C CA . ALA A 1 206 ? -21.407 30.727 5.446 1.00 57.26 206 ALA A CA 1
ATOM 1465 C C . ALA A 1 206 ? -21.330 31.754 4.317 1.00 56.30 206 ALA A C 1
ATOM 1466 O O . ALA A 1 206 ? -20.610 31.553 3.338 1.00 58.87 206 ALA A O 1
ATOM 1468 N N . PHE A 1 207 ? -22.055 32.863 4.468 1.00 53.21 207 PHE A N 1
ATOM 1469 C CA . PHE A 1 207 ? -22.176 33.883 3.409 1.00 52.56 207 PHE A CA 1
ATOM 1470 C C . PHE A 1 207 ? -21.370 35.144 3.704 1.00 49.28 207 PHE A C 1
ATOM 1471 O O . PHE A 1 207 ? -21.207 35.535 4.856 1.00 48.32 207 PHE A O 1
ATOM 1479 N N . SER A 1 208 ? -20.880 35.771 2.638 1.00 49.56 208 SER A N 1
ATOM 1480 C CA . SER A 1 208 ? -20.117 37.019 2.694 1.00 47.39 208 SER A CA 1
ATOM 1481 C C . S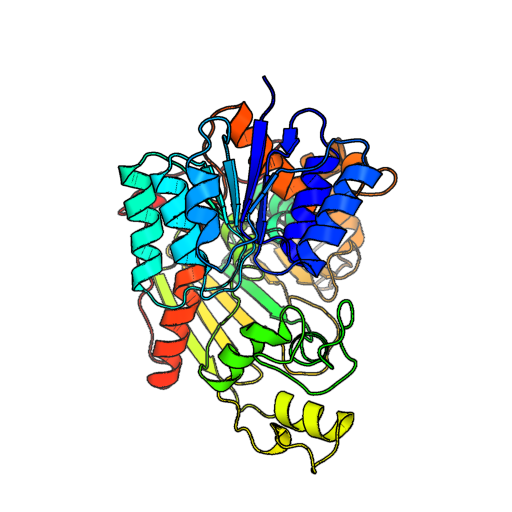ER A 1 208 ? -18.937 36.909 3.659 1.00 45.79 208 SER A C 1
ATOM 1482 O O . SER A 1 208 ? -18.220 35.915 3.608 1.00 45.87 208 SER A O 1
ATOM 1485 N N . GLU A 1 209 ? -18.745 37.906 4.533 1.00 44.04 209 GLU A N 1
ATOM 1486 C CA . GLU A 1 209 ? -17.554 37.983 5.395 1.00 42.77 209 GLU A CA 1
ATOM 1487 C C . GLU A 1 209 ? -17.404 36.848 6.398 1.00 42.90 209 GLU A C 1
ATOM 1488 O O . GLU A 1 209 ? -16.284 36.507 6.766 1.00 42.55 209 GLU A O 1
ATOM 1494 N N . ALA A 1 210 ? -18.526 36.276 6.841 1.00 44.31 210 ALA A N 1
ATOM 1495 C CA . ALA A 1 210 ? -18.520 35.066 7.686 1.00 45.03 210 ALA A CA 1
ATOM 1496 C C . ALA A 1 210 ? -17.749 33.912 7.046 1.00 47.52 210 ALA A C 1
ATOM 1497 O O . ALA A 1 210 ? -17.150 33.096 7.745 1.00 49.64 210 ALA A O 1
ATOM 1499 N N . LYS A 1 211 ? -17.758 33.850 5.718 1.00 49.59 211 LYS A N 1
ATOM 1500 C CA . LYS A 1 211 ? -17.044 32.798 4.998 1.00 52.49 211 LYS A CA 1
ATOM 1501 C C . LYS A 1 211 ? -15.519 32.825 5.205 1.00 52.58 211 LYS A C 1
ATOM 1502 O O . LYS A 1 211 ? -14.885 31.773 5.274 1.00 55.27 211 LYS A O 1
ATOM 1508 N N . TRP A 1 212 ? -14.941 34.015 5.326 1.00 50.95 212 TRP A N 1
ATOM 1509 C CA . TRP A 1 212 ? -13.484 34.150 5.350 1.00 50.62 212 TRP A CA 1
ATOM 1510 C C . TRP A 1 212 ? -12.930 34.942 6.537 1.00 48.42 212 TRP A C 1
ATOM 1511 O O . TRP A 1 212 ? -11.864 34.592 7.061 1.00 48.89 212 TRP A O 1
ATOM 1522 N N . ARG A 1 213 ? -13.628 36.000 6.957 1.00 46.77 213 ARG A N 1
ATOM 1523 C CA . ARG A 1 213 ? -13.073 36.928 7.969 1.00 45.03 213 ARG A CA 1
ATOM 1524 C C . ARG A 1 213 ? -13.002 36.276 9.350 1.00 44.31 213 ARG A C 1
ATOM 1525 O O . ARG A 1 213 ? -12.024 36.463 10.083 1.00 43.91 213 ARG A O 1
ATOM 1533 N N . THR A 1 214 ? -14.034 35.499 9.683 1.00 43.26 214 THR A N 1
ATOM 1534 C CA . THR A 1 214 ? -14.153 34.874 10.988 1.00 43.29 214 THR A CA 1
ATOM 1535 C C . THR A 1 214 ? -13.026 33.875 11.291 1.00 45.29 214 THR A C 1
ATOM 1536 O O . THR A 1 214 ? -12.644 33.699 12.453 1.00 44.88 214 THR A O 1
ATOM 1540 N N . ASN A 1 215 ? -12.491 33.232 10.256 1.00 47.25 215 ASN A N 1
ATOM 1541 C CA . ASN A 1 215 ? -11.357 32.317 10.423 1.00 49.79 215 ASN A CA 1
ATOM 1542 C C . ASN A 1 215 ? -10.117 32.999 10.984 1.00 48.76 215 ASN A C 1
ATOM 1543 O O . ASN A 1 215 ? -9.326 32.369 11.687 1.00 48.58 215 ASN A O 1
ATOM 1548 N N . HIS A 1 216 ? -9.961 34.288 10.679 1.00 47.56 216 HIS A N 1
ATOM 1549 C CA . HIS A 1 216 ? -8.843 35.081 11.192 1.00 46.07 216 HIS A CA 1
ATOM 1550 C C . HIS A 1 216 ? -8.944 35.259 12.705 1.00 44.57 216 HIS A C 1
ATOM 1551 O O . HIS A 1 216 ? -7.923 35.381 13.396 1.00 43.60 216 HIS A O 1
ATOM 1558 N N . TYR A 1 217 ? -10.178 35.270 13.212 1.00 44.57 217 TYR A N 1
ATOM 1559 C CA . TYR A 1 217 ? -10.431 35.383 14.655 1.00 43.50 217 TYR A CA 1
ATOM 1560 C C . TYR A 1 217 ? -10.105 34.065 15.364 1.00 45.18 217 TYR A C 1
ATOM 1561 O O . TYR A 1 217 ? -9.703 34.055 16.529 1.00 44.92 217 TYR A O 1
ATOM 1570 N N . LYS A 1 218 ? -10.289 32.958 14.656 1.00 47.70 218 LYS A N 1
ATOM 1571 C CA . LYS A 1 218 ? -9.951 31.645 15.184 1.00 50.22 218 LYS A CA 1
ATOM 1572 C C . LYS A 1 218 ? -8.431 31.441 15.264 1.00 51.58 218 LYS A C 1
ATOM 1573 O O . LYS A 1 218 ? -7.929 30.934 16.267 1.00 53.56 218 LYS A O 1
ATOM 1579 N N . ASN A 1 219 ? -7.703 31.855 14.228 1.00 51.90 219 ASN A N 1
ATOM 1580 C CA . ASN A 1 219 ? -6.284 31.488 14.067 1.00 54.52 219 ASN A CA 1
ATOM 1581 C C . ASN A 1 219 ? -5.261 32.552 14.489 1.00 53.42 219 ASN A C 1
ATOM 1582 O O . ASN A 1 219 ? -4.075 32.247 14.632 1.00 55.48 219 ASN A O 1
ATOM 1587 N N . ARG A 1 220 ? -5.709 33.789 14.682 1.00 50.77 220 ARG A N 1
ATOM 1588 C CA . ARG A 1 220 ? -4.802 34.912 14.941 1.00 50.76 220 ARG A CA 1
ATOM 1589 C C . ARG A 1 220 ? -5.276 35.767 16.104 1.00 48.87 220 ARG A C 1
ATOM 1590 O O . ARG A 1 220 ? -6.441 35.694 16.504 1.00 47.78 220 ARG A O 1
ATOM 1598 N N . ASN A 1 221 ? -4.355 36.578 16.627 1.00 45.16 221 ASN A N 1
ATOM 1599 C CA . ASN A 1 221 ? -4.631 37.524 17.717 1.00 43.82 221 ASN A CA 1
ATOM 1600 C C . ASN A 1 221 ? -3.803 38.811 17.546 1.00 43.32 221 ASN A C 1
ATOM 1601 O O . ASN A 1 221 ? -2.601 38.824 17.799 1.00 44.77 221 ASN A O 1
ATOM 1606 N N . GLY A 1 222 ? -4.448 39.885 17.101 1.00 41.49 222 GLY A N 1
ATOM 1607 C CA . GLY A 1 222 ? -3.766 41.163 16.914 1.00 40.17 222 GLY A CA 1
ATOM 1608 C C . GLY A 1 222 ? -4.674 42.251 16.380 1.00 38.80 222 GLY A C 1
ATOM 1609 O O . GLY A 1 222 ? -5.899 42.071 16.289 1.00 38.14 222 GLY A O 1
ATOM 1610 N N . GLU A 1 223 ? -4.063 43.382 16.029 1.00 38.78 223 GLU A N 1
ATOM 1611 C CA . GLU A 1 223 ? -4.770 44.516 15.418 1.00 36.82 223 GLU A CA 1
ATOM 1612 C C . GLU A 1 223 ? -5.090 44.177 13.966 1.00 36.66 223 GLU A C 1
ATOM 1613 O O . GLU A 1 223 ? -4.350 44.540 13.045 1.00 37.38 223 GLU A O 1
ATOM 1619 N N . LEU A 1 224 ? -6.208 43.479 13.773 1.00 35.80 224 LEU A N 1
ATOM 1620 C CA . LEU A 1 224 ? -6.574 42.924 12.471 1.00 35.97 224 LEU A CA 1
ATOM 1621 C C . LEU A 1 224 ? -7.171 43.945 11.500 1.00 35.36 224 LEU A C 1
ATOM 1622 O O . LEU A 1 224 ? -7.401 43.624 10.333 1.00 36.92 224 LEU A O 1
ATOM 1627 N N . TYR A 1 225 ? -7.432 45.160 11.966 1.00 34.83 225 TYR A N 1
ATOM 1628 C CA . TYR A 1 225 ? -8.130 46.143 11.145 1.00 34.42 225 TYR A CA 1
ATOM 1629 C C . TYR A 1 225 ? -7.789 47.588 11.566 1.00 32.75 225 TYR A C 1
ATOM 1630 O O . TYR A 1 225 ? -8.621 48.264 12.140 1.00 33.58 225 TYR A O 1
ATOM 1639 N N . PRO A 1 226 ? -6.561 48.066 11.260 1.00 34.68 226 PRO A N 1
ATOM 1640 C CA . PRO A 1 226 ? -6.030 49.340 11.782 1.00 34.28 226 PRO A CA 1
ATOM 1641 C C . PRO A 1 226 ? -6.275 50.623 10.984 1.00 34.76 226 PRO A C 1
ATOM 1642 O O . PRO A 1 226 ? -5.963 51.710 11.476 1.00 35.32 226 PRO A O 1
ATOM 1646 N N . THR A 1 227 ? -6.790 50.518 9.766 1.00 35.39 227 THR A N 1
ATOM 1647 C CA . THR A 1 227 ? -6.787 51.667 8.853 1.00 33.69 227 THR A CA 1
ATOM 1648 C C . THR A 1 227 ? -7.827 52.736 9.182 1.00 32.93 227 THR A C 1
ATOM 1649 O O . THR A 1 227 ? -7.569 53.926 8.982 1.00 33.94 227 THR A O 1
ATOM 1653 N N . HIS A 1 228 ? -8.996 52.325 9.680 1.00 32.97 228 HIS A N 1
ATOM 1654 C CA . HIS A 1 228 ? -10.080 53.275 9.949 1.00 32.47 228 HIS A CA 1
ATOM 1655 C C . HIS A 1 228 ? -9.720 54.229 11.092 1.00 31.94 228 HIS A C 1
ATOM 1656 O O . HIS A 1 228 ? -10.061 55.413 11.053 1.00 30.49 228 HIS A O 1
ATOM 1663 N N . GLY A 1 229 ? -9.011 53.719 12.097 1.00 31.80 229 GLY A N 1
ATOM 1664 C CA . GLY A 1 229 ? -8.557 54.552 13.202 1.00 30.65 229 GLY A CA 1
ATOM 1665 C C . GLY A 1 229 ? -7.297 55.357 12.932 1.00 30.60 229 GLY A C 1
ATOM 1666 O O . GLY A 1 229 ? -7.211 56.531 13.306 1.00 30.46 229 GLY A O 1
ATOM 1667 N N . VAL A 1 230 ? -6.311 54.733 12.293 1.00 30.69 230 VAL A N 1
ATOM 1668 C CA . VAL A 1 230 ? -5.013 55.378 12.093 1.00 31.31 230 VAL A CA 1
ATOM 1669 C C . VAL A 1 230 ? -5.042 56.376 10.925 1.00 31.72 230 VAL A C 1
ATOM 1670 O O . VAL A 1 230 ? -4.386 57.413 10.992 1.00 33.31 230 VAL A O 1
ATOM 1674 N N . GLY A 1 231 ? -5.823 56.073 9.886 1.00 31.42 231 GLY A N 1
ATOM 1675 C CA . GLY A 1 231 ? -5.894 56.892 8.676 1.00 31.26 231 GLY A CA 1
ATOM 1676 C C . GLY A 1 231 ? -6.128 58.389 8.848 1.00 29.81 231 GLY A C 1
ATOM 1677 O O . GLY A 1 231 ? -5.379 59.210 8.319 1.00 29.73 231 GLY A O 1
ATOM 1678 N N . PRO A 1 232 ? -7.209 58.766 9.533 1.00 28.07 232 PRO A N 1
ATOM 1679 C CA . PRO A 1 232 ? -7.409 60.169 9.897 1.00 27.98 232 PRO A CA 1
ATOM 1680 C C . PRO A 1 232 ? -6.216 60.826 10.614 1.00 28.49 232 PRO A C 1
ATOM 1681 O O . PRO A 1 232 ? -5.827 61.944 10.274 1.00 27.96 232 PRO A O 1
ATOM 1685 N N . LEU A 1 233 ? -5.640 60.125 11.584 1.00 28.76 233 LEU A N 1
ATOM 1686 C CA . LEU A 1 233 ? -4.505 60.638 12.336 1.00 29.74 233 LEU A CA 1
ATOM 1687 C C . LEU A 1 233 ? -3.280 60.784 11.433 1.00 31.28 233 LEU A C 1
ATOM 1688 O O . LEU A 1 233 ? -2.535 61.761 11.546 1.00 31.56 233 LEU A O 1
ATOM 1693 N N . HIS A 1 234 ? -3.112 59.825 10.522 1.00 31.68 234 HIS A N 1
ATOM 1694 C CA . HIS A 1 234 ? -2.046 59.819 9.514 1.00 32.02 234 HIS A CA 1
ATOM 1695 C C . HIS A 1 234 ? -2.033 61.146 8.746 1.00 31.61 234 HIS A C 1
ATOM 1696 O O . HIS A 1 234 ? -1.001 61.823 8.643 1.00 31.27 234 HIS A O 1
ATOM 1703 N N . THR A 1 235 ? -3.202 61.531 8.253 1.00 30.62 235 THR A N 1
ATOM 1704 C CA . THR A 1 235 ? -3.366 62.758 7.475 1.00 31.16 235 THR A CA 1
ATOM 1705 C C . THR A 1 235 ? -3.181 64.019 8.310 1.00 31.42 235 THR A C 1
ATOM 1706 O O . THR A 1 235 ? -2.706 65.033 7.806 1.00 32.34 235 THR A O 1
ATOM 1710 N N . MET A 1 236 ? -3.563 63.957 9.584 1.00 31.70 236 MET A N 1
ATOM 1711 C CA . MET A 1 236 ? -3.491 65.116 10.470 1.00 30.69 236 MET A CA 1
ATOM 1712 C C . MET A 1 236 ? -2.088 65.316 11.035 1.00 30.72 236 MET A C 1
ATOM 1713 O O . MET A 1 236 ? -1.692 66.442 11.294 1.00 31.03 236 MET A O 1
ATOM 1718 N N . MET A 1 237 ? -1.358 64.221 11.243 1.00 31.06 237 MET A N 1
ATOM 1719 C CA . MET A 1 237 ? 0.017 64.263 11.784 1.00 32.37 237 MET A CA 1
ATOM 1720 C C . MET A 1 237 ? 1.123 64.176 10.724 1.00 33.56 237 MET A C 1
ATOM 1721 O O . MET A 1 237 ? 2.310 64.100 11.064 1.00 33.82 237 MET A O 1
ATOM 1726 N N . ASP A 1 238 ? 0.732 64.170 9.450 1.00 34.67 238 ASP A N 1
ATOM 1727 C CA . ASP A 1 238 ? 1.673 64.110 8.312 1.00 35.58 238 ASP A CA 1
ATOM 1728 C C . ASP A 1 238 ? 2.516 62.836 8.253 1.00 35.17 238 ASP A C 1
ATOM 1729 O O . ASP A 1 238 ? 3.695 62.879 7.909 1.00 35.75 238 ASP A O 1
ATOM 1734 N N . ILE A 1 239 ? 1.905 61.696 8.555 1.00 34.05 239 ILE A N 1
ATOM 1735 C CA . ILE A 1 239 ? 2.637 60.431 8.537 1.00 35.19 239 ILE A CA 1
ATOM 1736 C C . ILE A 1 239 ? 3.034 60.077 7.098 1.00 36.81 239 ILE A C 1
ATOM 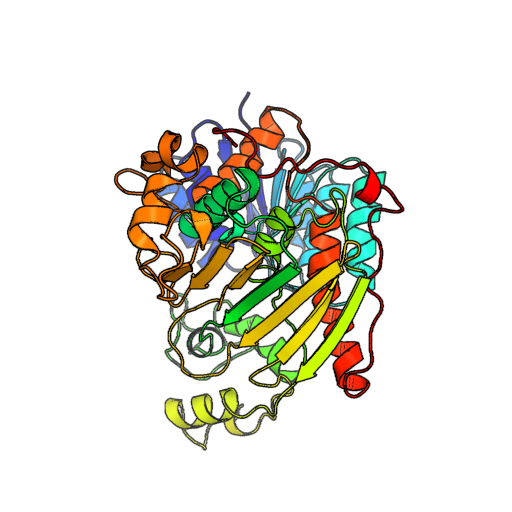1737 O O . ILE A 1 239 ? 2.229 60.205 6.171 1.00 38.46 239 ILE A O 1
ATOM 1742 N N . ASN A 1 240 ? 4.291 59.661 6.939 1.00 37.98 240 ASN A N 1
ATOM 1743 C CA . ASN A 1 240 ? 4.944 59.482 5.647 1.00 39.03 240 ASN A CA 1
ATOM 1744 C C . ASN A 1 240 ? 5.057 60.762 4.799 1.00 39.86 240 ASN A C 1
ATOM 1745 O O . ASN A 1 240 ? 5.503 60.697 3.651 1.00 42.27 240 ASN A O 1
ATOM 1750 N N . ARG A 1 241 ? 4.701 61.918 5.368 1.00 39.37 241 ARG A N 1
ATOM 1751 C CA . ARG A 1 241 ? 4.759 63.211 4.666 1.00 39.82 241 ARG A CA 1
ATOM 1752 C C . ARG A 1 241 ? 5.377 64.290 5.559 1.00 39.07 241 ARG A C 1
ATOM 1753 O O . ARG A 1 241 ? 4.825 65.376 5.705 1.00 38.40 241 ARG A O 1
ATOM 1761 N N . GLY A 1 242 ? 6.532 63.983 6.134 1.00 40.75 242 GLY A N 1
ATOM 1762 C CA . GLY A 1 242 ? 7.206 64.867 7.088 1.00 42.09 242 GLY A CA 1
ATOM 1763 C C . GLY A 1 242 ? 7.271 64.275 8.486 1.00 41.97 242 GLY A C 1
ATOM 1764 O O . GLY A 1 242 ? 7.951 64.811 9.366 1.00 44.19 242 GLY A O 1
ATOM 1765 N N . ASN A 1 243 ? 6.548 63.173 8.680 1.00 40.43 243 ASN A N 1
ATOM 1766 C CA . ASN A 1 243 ? 6.547 62.400 9.913 1.00 39.85 243 ASN A CA 1
ATOM 1767 C C . ASN A 1 243 ? 6.463 60.931 9.496 1.00 40.15 243 ASN A 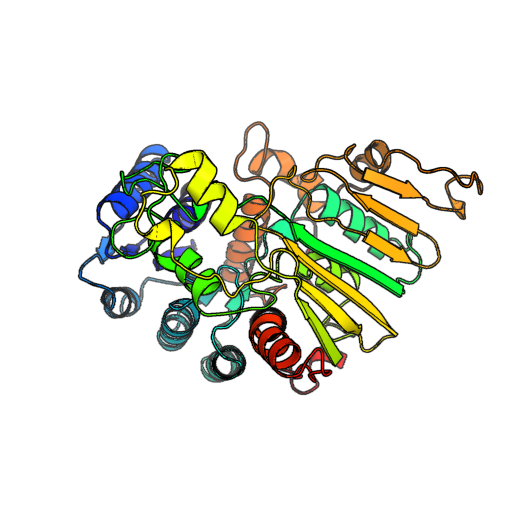C 1
ATOM 1768 O O . ASN A 1 243 ? 6.212 60.630 8.324 1.00 39.86 243 ASN A O 1
ATOM 1773 N N . ARG A 1 244 ? 6.693 60.017 10.428 1.00 41.04 244 ARG A N 1
ATOM 1774 C CA . ARG A 1 244 ? 6.391 58.615 10.186 1.00 41.38 244 ARG A CA 1
ATOM 1775 C C . ARG A 1 244 ? 6.233 57.830 11.490 1.00 41.45 244 ARG A C 1
ATOM 1776 O O . ARG A 1 244 ? 6.470 58.352 12.579 1.00 40.62 244 ARG A O 1
ATOM 1784 N N . LEU A 1 245 ? 5.792 56.581 11.369 1.00 42.03 245 LEU A N 1
ATOM 1785 C CA . LEU A 1 245 ? 5.579 55.717 12.527 1.00 41.30 245 LEU A CA 1
ATOM 1786 C C . LEU A 1 245 ? 6.854 54.945 12.837 1.00 42.73 245 LEU A C 1
ATOM 1787 O O . LEU A 1 245 ? 7.385 54.248 11.973 1.00 43.37 245 LEU A O 1
ATOM 1792 N N . LEU A 1 246 ? 7.311 55.052 14.084 1.00 43.65 246 LEU A N 1
ATOM 1793 C CA . LEU A 1 246 ? 8.558 54.431 14.534 1.00 45.04 246 LEU A CA 1
ATOM 1794 C C . LEU A 1 246 ? 8.381 52.990 15.021 1.00 45.82 246 LEU A C 1
ATOM 1795 O O . LEU A 1 246 ? 9.063 52.073 14.540 1.00 48.71 246 LEU A O 1
ATOM 1800 N N . ARG A 1 247 ? 7.498 52.796 15.996 1.00 45.03 247 ARG A N 1
ATOM 1801 C CA . ARG A 1 247 ? 7.380 51.504 16.684 1.00 45.62 247 ARG A CA 1
ATOM 1802 C C . ARG A 1 247 ? 6.022 51.341 17.337 1.00 43.19 247 ARG A C 1
ATOM 1803 O O . ARG A 1 247 ? 5.271 52.301 17.471 1.00 41.07 247 ARG A O 1
ATOM 1811 N N . LEU A 1 248 ? 5.716 50.120 17.756 1.00 42.73 248 LEU A N 1
ATOM 1812 C CA . LEU A 1 248 ? 4.435 49.843 18.396 1.00 40.96 248 LEU A CA 1
ATOM 1813 C C . LEU A 1 248 ? 4.548 48.767 19.470 1.00 41.00 248 LEU A C 1
ATOM 1814 O O . LEU A 1 248 ? 5.557 48.074 19.562 1.00 41.37 248 LEU A O 1
ATOM 1819 N N . SER A 1 249 ? 3.507 48.679 20.294 1.00 38.61 249 SER A N 1
ATOM 1820 C CA . SER A 1 249 ? 3.351 47.622 21.289 1.00 39.39 249 SER A CA 1
ATOM 1821 C C . SER A 1 249 ? 1.858 47.331 21.412 1.00 38.27 249 SER A C 1
ATOM 1822 O O . SER A 1 249 ? 1.051 48.264 21.534 1.00 35.11 249 SER A O 1
ATOM 1825 N N . SER A 1 250 ? 1.504 46.042 21.379 1.00 39.49 250 SER A N 1
ATOM 1826 C CA . SER A 1 250 ? 0.114 45.599 21.358 1.00 38.99 250 SER A CA 1
ATOM 1827 C C . SER A 1 250 ? -0.220 44.690 22.528 1.00 39.20 250 SER A C 1
ATOM 1828 O O . SER A 1 250 ? 0.459 43.696 22.762 1.00 42.32 250 SER A O 1
ATOM 1831 N N . PHE A 1 251 ? -1.278 45.040 23.256 1.00 38.09 251 PHE A N 1
ATOM 1832 C CA . PHE A 1 251 ? -1.808 44.213 24.338 1.00 38.10 251 PHE A CA 1
ATOM 1833 C C . PHE A 1 251 ? -3.179 43.686 23.908 1.00 37.20 251 PHE A C 1
ATOM 1834 O O . PHE A 1 251 ? -3.988 44.420 23.355 1.00 36.13 251 PHE A O 1
ATOM 1842 N N . ALA A 1 252 ? -3.429 42.408 24.160 1.00 39.45 252 ALA A N 1
ATOM 1843 C CA . ALA A 1 252 ? -4.681 41.780 23.781 1.00 38.24 252 ALA A CA 1
ATOM 1844 C C . ALA A 1 252 ? -5.360 41.298 25.049 1.00 39.24 252 ALA A C 1
ATOM 1845 O O . ALA A 1 252 ? -4.716 40.678 25.897 1.00 40.72 252 ALA A O 1
ATOM 1847 N N . SER A 1 253 ? -6.650 41.605 25.183 1.00 37.30 253 SER A N 1
ATOM 1848 C CA . SER A 1 253 ? -7.468 41.027 26.242 1.00 38.42 253 SER A CA 1
ATOM 1849 C C . SER A 1 253 ? -7.839 39.578 25.907 1.00 40.01 253 SER A C 1
ATOM 1850 O O . SER A 1 253 ? -7.539 39.082 24.815 1.00 40.16 253 SER A O 1
ATOM 1853 N N . LYS A 1 254 ? -8.484 38.905 26.859 1.00 43.01 254 LYS A N 1
ATOM 1854 C CA . LYS A 1 254 ? -9.097 37.598 26.603 1.00 42.49 254 LYS A CA 1
ATOM 1855 C C . LYS A 1 254 ? -10.220 37.704 25.569 1.00 41.67 254 LYS A C 1
ATOM 1856 O O . LYS A 1 254 ? -10.763 38.788 25.315 1.00 39.66 254 LYS A O 1
ATOM 1862 N N . ALA A 1 255 ? -10.547 36.564 24.970 1.00 43.15 255 ALA A N 1
ATOM 1863 C CA . ALA A 1 255 ? -11.645 36.463 24.032 1.00 41.53 255 ALA A CA 1
ATOM 1864 C C . ALA A 1 255 ? -12.800 35.785 24.752 1.00 42.03 255 ALA A C 1
ATOM 1865 O O . ALA A 1 255 ? -12.641 34.706 25.306 1.00 46.08 255 ALA A O 1
ATOM 1867 N N . ARG A 1 256 ? -13.947 36.458 24.770 1.00 41.04 256 ARG A N 1
ATOM 1868 C CA . ARG A 1 256 ? -15.167 35.963 25.398 1.00 42.12 256 ARG A CA 1
ATOM 1869 C C . ARG A 1 256 ? -16.434 36.236 24.570 1.00 41.28 256 ARG A C 1
ATOM 1870 O O . ARG A 1 256 ? -17.417 35.510 24.678 1.00 42.93 256 ARG A O 1
ATOM 1878 N N . GLY A 1 257 ? -16.411 37.281 23.754 1.00 40.54 257 GLY A N 1
ATOM 1879 C CA . GLY A 1 257 ? -17.610 37.769 23.083 1.00 39.91 257 GLY A CA 1
ATOM 1880 C C . GLY A 1 257 ? -18.141 36.911 21.951 1.00 40.12 257 GLY A C 1
ATOM 1881 O O . GLY A 1 257 ? -19.354 36.832 21.764 1.00 40.45 257 GLY A O 1
ATOM 1882 N N . LEU A 1 258 ? -17.255 36.268 21.193 1.00 40.21 258 LEU A N 1
ATOM 1883 C CA . LEU A 1 258 ? -17.691 35.441 20.064 1.00 41.25 258 LEU A CA 1
ATOM 1884 C C . LEU A 1 258 ? -18.304 34.128 20.537 1.00 43.03 258 LEU A C 1
ATOM 1885 O O . LEU A 1 258 ? -19.275 33.659 19.959 1.00 44.50 258 LEU A O 1
ATOM 1890 N N . HIS A 1 259 ? -17.730 33.530 21.577 1.00 44.96 259 HIS A N 1
ATOM 1891 C CA . HIS A 1 259 ? -18.303 32.318 22.172 1.00 47.24 259 HIS A CA 1
ATOM 1892 C C . HIS A 1 259 ? -19.675 32.599 22.775 1.00 47.51 259 HIS A C 1
ATOM 1893 O O . HIS A 1 259 ? -20.608 31.827 22.576 1.00 49.79 259 HIS A O 1
ATOM 1900 N N . LYS A 1 260 ? -19.789 33.708 23.502 1.00 46.71 260 LYS A N 1
ATOM 1901 C CA . LYS A 1 260 ? -21.050 34.109 24.137 1.00 47.42 260 LYS A CA 1
ATOM 1902 C C . LYS A 1 260 ? -22.156 34.357 23.111 1.00 46.78 260 LYS A C 1
ATOM 1903 O O . LYS A 1 260 ? -23.312 34.010 23.341 1.00 49.92 260 LYS A O 1
ATOM 1909 N N . TYR A 1 261 ? -21.795 34.967 21.989 1.00 44.78 261 TYR A N 1
ATOM 1910 C CA . TYR A 1 261 ? -22.748 35.284 20.924 1.00 45.33 261 TYR A CA 1
ATOM 1911 C C . TYR A 1 261 ? -23.288 34.008 20.294 1.00 47.73 261 TYR A C 1
ATOM 1912 O O . TYR A 1 261 ? -24.492 33.892 20.029 1.00 49.61 261 TYR A O 1
ATOM 1921 N N . ILE A 1 262 ? -22.388 33.055 20.062 1.00 48.20 262 ILE A N 1
ATOM 1922 C CA . ILE A 1 262 ? -22.758 31.773 19.475 1.00 50.60 262 ILE A CA 1
ATOM 1923 C C . ILE A 1 262 ? -23.722 31.010 20.380 1.00 53.68 262 ILE A C 1
ATOM 1924 O O . ILE A 1 262 ? -24.661 30.374 19.880 1.00 56.59 262 ILE A O 1
ATOM 1929 N N . VAL A 1 263 ? -23.490 31.066 21.695 1.00 53.85 263 VAL A N 1
ATOM 1930 C CA . VAL A 1 263 ? -24.352 30.365 22.656 1.00 56.53 263 VAL A CA 1
ATOM 1931 C C . VAL A 1 263 ? -25.709 31.064 22.753 1.00 56.82 263 VAL A C 1
ATOM 1932 O O . VAL A 1 263 ? -26.739 30.406 22.772 1.00 59.91 263 VAL A O 1
ATOM 1936 N N . ASP A 1 264 ? -25.710 32.395 22.777 1.00 55.06 264 ASP A N 1
ATOM 1937 C CA . ASP A 1 264 ? -26.960 33.160 22.900 1.00 55.92 264 ASP A CA 1
ATOM 1938 C C . ASP A 1 264 ? -27.861 33.043 21.658 1.00 56.61 264 ASP A C 1
ATOM 1939 O O . ASP A 1 264 ? -29.086 33.068 21.781 1.00 57.97 264 ASP A O 1
ATOM 1944 N N . LYS A 1 265 ? -27.253 32.891 20.481 1.00 56.42 265 LYS A N 1
ATOM 1945 C CA . LYS A 1 265 ? -27.981 32.846 19.199 1.00 57.75 265 LYS A CA 1
ATOM 1946 C C . LYS A 1 265 ? -28.423 31.437 18.801 1.00 60.93 265 LYS A C 1
ATOM 1947 O O . LYS A 1 265 ? -29.587 31.223 18.442 1.00 62.45 265 LYS A O 1
ATOM 1953 N N . GLY A 1 266 ? -27.481 30.495 18.838 1.00 62.52 266 GLY A N 1
ATOM 1954 C CA . GLY A 1 266 ? -27.711 29.123 18.368 1.00 66.49 266 GLY A CA 1
ATOM 1955 C C . GLY A 1 266 ? -27.451 28.021 19.388 1.00 69.91 266 GLY A C 1
ATOM 1956 O O . GLY A 1 266 ? -27.193 26.874 19.013 1.00 73.73 266 GLY A O 1
ATOM 1957 N N . GLY A 1 267 ? -27.525 28.364 20.673 1.00 70.25 267 GLY A N 1
ATOM 1958 C CA . GLY A 1 267 ? -27.442 27.383 21.752 1.00 73.11 267 GLY A CA 1
ATOM 1959 C C . GLY A 1 267 ? -26.072 26.766 21.978 1.00 73.76 267 GLY A C 1
ATOM 1960 O O . GLY A 1 267 ? -25.167 26.894 21.153 1.00 71.39 267 GLY A O 1
ATOM 1961 N N . GLU A 1 268 ? -25.939 26.078 23.111 1.00 77.36 268 GLU A N 1
ATOM 1962 C CA . GLU A 1 268 ? -24.704 25.376 23.484 1.00 78.79 268 GLU A CA 1
ATOM 1963 C C . GLU A 1 268 ? -24.450 24.138 22.630 1.00 81.41 268 GLU A C 1
ATOM 1964 O O . GLU A 1 268 ? -23.311 23.678 22.528 1.00 81.45 268 GLU A O 1
ATOM 1970 N N . SER A 1 269 ? -25.510 23.606 22.024 1.00 83.14 269 SER A N 1
ATOM 1971 C CA . SER A 1 269 ? -25.423 22.366 21.256 1.00 86.59 269 SER A CA 1
ATOM 1972 C C . SER A 1 269 ? -24.764 22.511 19.881 1.00 84.67 269 SER A C 1
ATOM 1973 O O . SER A 1 269 ? -24.470 21.503 19.238 1.00 87.56 269 SER A O 1
ATOM 1976 N N . HIS A 1 270 ? -24.533 23.744 19.425 1.00 80.25 270 HIS A N 1
ATOM 1977 C CA . HIS A 1 270 ? -23.917 23.961 18.112 1.00 78.59 270 HIS A CA 1
ATOM 1978 C C . HIS A 1 270 ? -22.476 23.448 18.113 1.00 79.02 270 HIS A C 1
ATOM 1979 O O . HIS A 1 270 ? -21.794 23.554 19.132 1.00 78.42 270 HIS A O 1
ATOM 1986 N N . PRO A 1 271 ? -22.011 22.871 16.982 1.00 80.35 271 PRO A N 1
ATOM 1987 C CA . PRO A 1 271 ? -20.585 22.511 16.906 1.00 80.47 271 PRO A CA 1
ATOM 1988 C C . PRO A 1 271 ? -19.646 23.699 17.181 1.00 75.63 271 PRO A C 1
ATOM 1989 O O . PRO A 1 271 ? -18.576 23.523 17.765 1.00 75.12 271 PRO A O 1
ATOM 1993 N N . ASN A 1 272 ? -20.071 24.893 16.773 1.00 71.75 272 ASN A N 1
ATOM 1994 C CA . ASN A 1 272 ? -19.277 26.122 16.907 1.00 68.51 272 ASN A CA 1
ATOM 1995 C C . ASN A 1 272 ? -19.132 26.660 18.332 1.00 66.85 272 ASN A C 1
ATOM 1996 O O . ASN A 1 272 ? -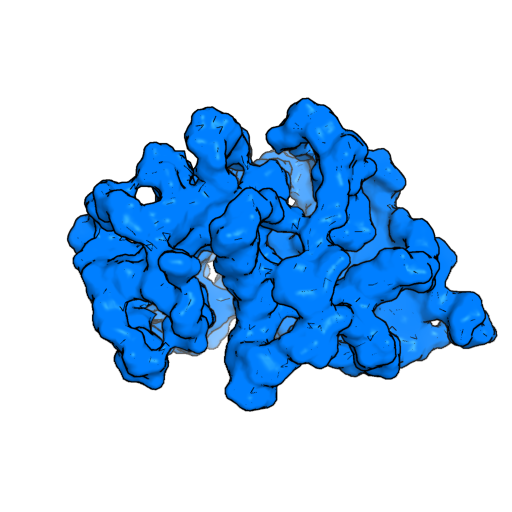18.269 27.489 18.593 1.00 64.37 272 ASN A O 1
ATOM 2001 N N . ALA A 1 273 ? -19.960 26.189 19.258 1.00 69.18 273 ALA A N 1
ATOM 2002 C CA . ALA A 1 273 ? -19.784 26.532 20.669 1.00 68.80 273 ALA A CA 1
ATOM 2003 C C . ALA A 1 273 ? -18.481 25.953 21.247 1.00 70.35 273 ALA A C 1
ATOM 2004 O O . ALA A 1 273 ? -18.079 26.316 22.346 1.00 69.41 273 ALA A O 1
ATOM 2006 N N . LYS A 1 274 ? -17.821 25.067 20.501 1.00 73.21 274 LYS A N 1
ATOM 2007 C CA . LYS A 1 274 ? -16.619 24.380 20.977 1.00 75.43 274 LYS A CA 1
ATOM 2008 C C . LYS A 1 274 ? -15.308 25.053 20.535 1.00 73.36 274 LYS A C 1
ATOM 2009 O O . LYS A 1 274 ? -14.244 24.702 21.041 1.00 74.35 274 LYS A O 1
ATOM 2015 N N . VAL A 1 275 ? -15.373 26.010 19.607 1.00 70.85 275 VAL A N 1
ATOM 2016 C CA . VAL A 1 275 ? -14.147 26.629 19.070 1.00 69.26 275 VAL A CA 1
ATOM 2017 C C . VAL A 1 275 ? -13.600 27.703 20.011 1.00 66.54 275 VAL A C 1
ATOM 2018 O O . VAL A 1 275 ? -14.324 28.615 20.417 1.00 64.11 275 VAL A O 1
ATOM 2022 N N . GLU A 1 276 ? -12.324 27.554 20.372 1.00 67.85 276 GLU A N 1
ATOM 2023 C CA . GLU A 1 276 ? -11.614 28.531 21.192 1.00 65.48 276 GLU A CA 1
ATOM 2024 C C . GLU A 1 276 ? -11.084 29.615 20.266 1.00 61.96 276 GLU A C 1
ATOM 2025 O O . GLU A 1 276 ? -10.296 29.328 19.363 1.00 62.88 276 GLU A O 1
ATOM 2031 N N . TRP A 1 277 ? -11.523 30.852 20.490 1.00 56.94 277 TRP A N 1
ATOM 2032 C CA . TRP A 1 277 ? -11.116 31.987 19.661 1.00 53.58 277 TRP A CA 1
ATOM 2033 C C . TRP A 1 277 ? -9.834 32.603 20.194 1.00 52.95 277 TRP A C 1
ATOM 2034 O O . TRP A 1 277 ? -9.698 32.812 21.401 1.00 53.97 277 TRP A O 1
ATOM 2045 N N . LYS A 1 278 ? -8.902 32.893 19.290 1.00 52.02 278 LYS A N 1
ATOM 2046 C CA . LYS A 1 278 ? -7.589 33.400 19.666 1.00 52.14 278 LYS A CA 1
ATOM 2047 C C . LYS A 1 278 ? -7.613 34.920 19.731 1.00 49.68 278 LYS A C 1
ATOM 2048 O O . LYS A 1 278 ? -6.874 35.525 20.514 1.00 49.09 278 LYS A O 1
ATOM 2054 N N . GLN A 1 279 ? -8.470 35.533 18.912 1.00 47.32 279 GLN A N 1
ATOM 2055 C CA . GLN A 1 279 ? -8.545 36.989 18.824 1.00 45.30 279 GLN A CA 1
ATOM 2056 C C . GLN A 1 279 ? -9.218 37.572 20.060 1.00 43.59 279 GLN A C 1
ATOM 2057 O O . GLN A 1 279 ? -10.424 37.406 20.257 1.00 44.28 279 GLN A O 1
ATOM 2063 N N . GLY A 1 280 ? -8.429 38.266 20.875 1.00 42.83 280 GLY A N 1
ATOM 2064 C CA . GLY A 1 280 ? -8.948 38.970 22.041 1.00 41.82 280 GLY A CA 1
ATOM 2065 C C . GLY A 1 280 ? -9.953 40.045 21.667 1.00 39.33 280 GLY A C 1
ATOM 2066 O O . GLY A 1 280 ? -9.823 40.684 20.616 1.00 37.63 280 GLY A O 1
ATOM 2067 N N . ASP A 1 281 ? -10.936 40.257 22.543 1.00 36.54 281 ASP A N 1
ATOM 2068 C CA . ASP A 1 281 ? -12.053 41.175 22.264 1.00 34.80 281 ASP A CA 1
ATOM 2069 C C . ASP A 1 281 ? -11.589 42.605 22.091 1.00 33.20 281 ASP A C 1
ATOM 2070 O O . ASP A 1 281 ? -12.110 43.340 21.239 1.00 32.10 281 ASP A O 1
ATOM 2075 N N . ILE A 1 282 ? -10.609 42.996 22.902 1.00 33.65 282 ILE A N 1
ATOM 2076 C CA . ILE A 1 282 ? -9.992 44.314 22.790 1.00 32.23 282 ILE A CA 1
ATOM 2077 C C . ILE A 1 282 ? -8.498 44.152 22.593 1.00 33.06 282 ILE A C 1
ATOM 2078 O O . ILE A 1 282 ? -7.822 43.507 23.396 1.00 35.43 282 ILE A O 1
ATOM 2083 N N . VAL A 1 283 ? -7.996 44.706 21.495 1.00 33.04 283 VAL A N 1
ATOM 2084 C CA . VAL A 1 283 ? -6.561 44.779 21.256 1.00 32.61 283 VAL A CA 1
ATOM 2085 C C . VAL A 1 283 ? 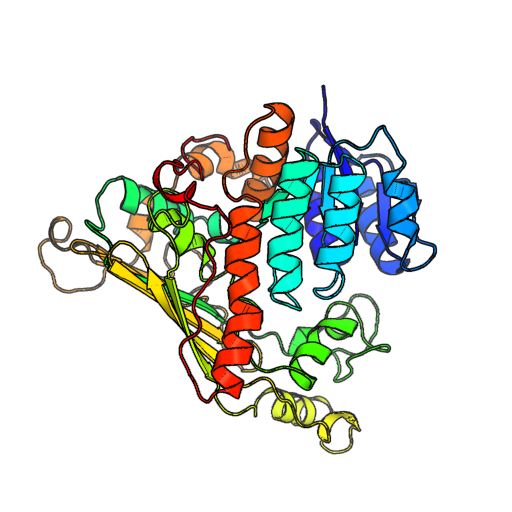-6.214 46.243 21.150 1.00 30.87 283 VAL A C 1
ATOM 2086 O O . VAL A 1 283 ? -6.749 46.950 20.311 1.00 30.21 283 VAL A O 1
ATOM 2090 N N . THR A 1 284 ? -5.319 46.702 22.014 1.00 33.03 284 THR A N 1
ATOM 2091 C CA . THR A 1 284 ? -4.854 48.085 21.970 1.00 32.17 284 THR A CA 1
ATOM 2092 C C . THR A 1 284 ? -3.400 48.134 21.501 1.00 32.18 284 THR A C 1
ATOM 2093 O O . THR A 1 284 ? -2.604 47.242 21.819 1.00 33.70 284 THR A O 1
ATOM 2097 N N . THR A 1 285 ? -3.082 49.174 20.728 1.00 31.81 285 THR A N 1
ATOM 2098 C CA . THR A 1 285 ? -1.765 49.354 20.110 1.00 31.89 285 THR A CA 1
ATOM 2099 C C . THR A 1 285 ? -1.280 50.792 20.310 1.00 31.90 285 THR A C 1
ATOM 2100 O O . THR A 1 285 ? -1.918 51.746 19.836 1.00 29.84 285 THR A O 1
ATOM 2104 N N . GLN A 1 286 ? -0.158 50.940 21.018 1.00 34.23 286 GLN A N 1
ATOM 2105 C CA . GLN A 1 286 ? 0.526 52.239 21.171 1.00 34.17 286 GLN A CA 1
ATOM 2106 C C . GLN A 1 286 ? 1.573 52.392 20.079 1.00 34.85 286 GLN A C 1
ATOM 2107 O O . GLN A 1 286 ? 2.326 51.452 19.802 1.00 35.37 286 GLN A O 1
ATOM 2113 N N . ILE A 1 287 ? 1.627 53.576 19.473 1.00 33.97 287 ILE A N 1
ATOM 2114 C CA . ILE A 1 287 ? 2.523 53.835 18.355 1.00 34.64 287 ILE A CA 1
ATOM 2115 C C . ILE A 1 287 ? 3.253 55.168 18.589 1.00 35.94 287 ILE A C 1
ATOM 2116 O O . ILE A 1 287 ? 2.616 56.195 18.843 1.00 33.88 287 ILE A O 1
ATOM 2121 N N . GLN A 1 288 ? 4.585 55.141 18.505 1.00 38.38 288 GLN A N 1
ATOM 2122 C CA . GLN A 1 288 ? 5.401 56.352 18.576 1.00 39.59 288 GLN A CA 1
ATOM 2123 C C . GLN A 1 288 ? 5.592 56.920 17.173 1.00 39.93 288 GLN A C 1
ATOM 2124 O O . GLN A 1 288 ? 5.815 56.173 16.221 1.00 41.16 288 GLN A O 1
ATOM 2130 N N . CYS A 1 289 ? 5.472 58.241 17.061 1.00 39.67 289 CYS A N 1
ATOM 2131 C CA . CYS A 1 289 ? 5.672 58.964 15.810 1.00 38.98 289 CYS A CA 1
ATOM 2132 C C . CYS A 1 289 ? 6.980 59.724 15.863 1.00 40.52 289 CYS A C 1
ATOM 2133 O O . CYS A 1 289 ? 7.456 60.074 16.943 1.00 42.10 289 CYS A O 1
ATOM 2136 N N . HIS A 1 290 ? 7.549 60.000 14.692 1.00 40.98 290 HIS A N 1
ATOM 2137 C CA . HIS A 1 290 ? 8.889 60.573 14.624 1.00 42.77 290 HIS A CA 1
ATOM 2138 C C . HIS A 1 290 ? 8.936 61.939 15.278 1.00 41.91 290 HIS A C 1
ATOM 2139 O O . HIS A 1 290 ? 9.866 62.229 16.018 1.00 42.81 290 HIS A O 1
ATOM 2146 N N . ASN A 1 291 ? 7.925 62.769 15.011 1.00 41.77 291 ASN A N 1
ATOM 2147 C CA . ASN A 1 291 ? 7.910 64.157 15.504 1.00 41.89 291 ASN A CA 1
ATOM 2148 C C . ASN A 1 291 ? 7.278 64.301 16.888 1.00 41.98 291 ASN A C 1
ATOM 2149 O O . ASN A 1 291 ? 6.795 65.381 17.254 1.00 42.90 291 ASN A O 1
ATOM 2154 N N . GLY A 1 292 ? 7.269 63.209 17.650 1.00 41.64 292 GLY A N 1
ATOM 2155 C CA . GLY A 1 292 ? 6.906 63.258 19.056 1.00 41.01 292 GLY A CA 1
ATOM 2156 C C . GLY A 1 292 ? 5.486 62.825 19.367 1.00 38.25 292 GLY A C 1
ATOM 2157 O O . GLY A 1 292 ? 5.170 62.550 20.517 1.00 38.89 292 GLY A O 1
ATOM 2158 N N . GLU A 1 293 ? 4.618 62.773 18.366 1.00 37.38 293 GLU A N 1
ATOM 2159 C CA . GLU A 1 293 ? 3.236 62.389 18.629 1.00 36.28 293 GLU A CA 1
ATOM 2160 C C . GLU A 1 293 ? 3.178 60.913 19.036 1.00 36.84 293 GLU A C 1
ATOM 2161 O O . GLU A 1 293 ? 4.127 60.153 18.816 1.00 38.21 293 GLU A O 1
ATOM 2167 N N . THR A 1 294 ? 2.071 60.530 19.667 1.00 36.62 294 THR A N 1
ATOM 2168 C CA . THR A 1 294 ? 1.780 59.132 19.989 1.00 35.59 294 THR A CA 1
ATOM 2169 C C . THR A 1 294 ? 0.349 58.832 19.570 1.00 33.52 294 THR A C 1
ATOM 2170 O O . THR A 1 294 ? -0.504 59.707 19.582 1.00 31.42 294 THR A O 1
ATOM 2174 N N . ILE A 1 295 ? 0.111 57.590 19.179 1.00 33.31 295 ILE A N 1
ATOM 2175 C CA . ILE A 1 295 ? -1.187 57.147 18.702 1.00 31.58 295 ILE A CA 1
ATOM 2176 C C . ILE A 1 295 ? -1.528 55.858 19.414 1.00 31.47 295 ILE A C 1
ATOM 2177 O O . ILE A 1 295 ? -0.663 54.993 19.597 1.00 33.12 295 ILE A O 1
ATOM 2182 N N . VAL A 1 296 ? -2.784 55.744 19.836 1.00 30.52 296 VAL A N 1
ATOM 2183 C CA . VAL A 1 296 ? -3.303 54.505 20.409 1.00 29.43 296 VAL A CA 1
ATOM 2184 C C . VAL A 1 296 ? -4.503 54.059 19.576 1.00 28.29 296 VAL A C 1
ATOM 2185 O O . VAL A 1 296 ? -5.480 54.802 19.431 1.00 27.87 296 VAL A O 1
ATOM 2189 N N . LEU A 1 297 ? -4.402 52.860 18.998 1.00 29.66 297 LEU A N 1
ATOM 2190 C CA . LEU A 1 297 ? -5.518 52.239 18.288 1.00 28.02 297 LEU A CA 1
ATOM 2191 C C . LEU A 1 297 ? -6.204 51.206 19.155 1.00 28.91 297 LEU A C 1
ATOM 2192 O O . LEU A 1 297 ? -5.633 50.702 20.117 1.00 30.67 297 LEU A O 1
ATOM 2197 N N . THR A 1 298 ? -7.448 50.903 18.809 1.00 29.34 298 THR A N 1
ATOM 2198 C CA . THR A 1 298 ? -8.227 49.899 19.521 1.00 28.96 298 THR A CA 1
ATOM 2199 C C . THR A 1 298 ? -9.033 49.096 18.504 1.00 28.67 298 THR A C 1
ATOM 2200 O O . THR A 1 298 ? -9.754 49.669 17.698 1.00 27.34 298 THR A O 1
ATOM 2204 N N . HIS A 1 299 ? -8.860 47.777 18.529 1.00 29.53 299 HIS A N 1
ATOM 2205 C CA . HIS A 1 299 ? -9.637 46.862 17.705 1.00 30.64 299 HIS A CA 1
ATOM 2206 C C . HIS A 1 299 ? -10.706 46.242 18.606 1.00 31.26 299 HIS A C 1
ATOM 2207 O O . HIS A 1 299 ? -10.393 45.657 19.637 1.00 32.74 299 HIS A O 1
ATOM 2214 N N . ASP A 1 300 ? -11.963 46.401 18.213 1.00 30.60 300 ASP A N 1
ATOM 2215 C CA . ASP A 1 300 ? -13.093 46.072 19.063 1.00 31.32 300 ASP A CA 1
ATOM 2216 C C . ASP A 1 300 ? -14.256 45.729 18.145 1.00 31.60 300 ASP A C 1
ATOM 2217 O O . ASP A 1 300 ? -15.015 46.607 17.729 1.00 30.37 300 ASP A O 1
ATOM 2222 N N . THR A 1 301 ? -14.361 44.444 17.804 1.00 32.97 301 THR A N 1
ATOM 2223 C CA . THR A 1 301 ? -15.386 43.977 16.865 1.00 32.79 301 THR A CA 1
ATOM 2224 C C . THR A 1 301 ? -16.191 42.754 17.309 1.00 33.47 301 THR A C 1
ATOM 2225 O O . THR A 1 301 ? -17.105 42.346 16.593 1.00 31.94 301 THR A O 1
ATOM 2229 N N . SER A 1 302 ? -15.871 42.186 18.478 1.00 34.03 302 SER A N 1
ATOM 2230 C CA . SER A 1 302 ? -16.541 40.961 18.953 1.00 35.03 302 SER A CA 1
ATOM 2231 C C . SER A 1 302 ? -17.342 41.157 20.249 1.00 35.20 302 SER A C 1
ATOM 2232 O O . SER A 1 302 ? -17.558 40.207 20.999 1.00 36.35 302 SER A O 1
ATOM 2235 N N . LEU A 1 303 ? -17.804 42.388 20.485 1.00 34.66 303 LEU A N 1
ATOM 2236 C CA . LEU A 1 303 ? -18.606 42.722 21.658 1.00 33.50 303 LEU A CA 1
ATOM 2237 C C . LEU A 1 303 ? -19.768 43.653 21.320 1.00 32.87 303 LEU A C 1
ATOM 2238 O O . LEU A 1 303 ? -19.707 44.448 20.379 1.00 30.77 303 LEU A O 1
ATOM 2243 N N . GLN A 1 304 ? -20.817 43.565 22.128 1.00 33.64 304 GLN A N 1
ATOM 2244 C CA . GLN A 1 304 ? -21.902 44.527 22.104 1.00 32.86 304 GLN A CA 1
ATOM 2245 C C . GLN A 1 304 ? -21.371 45.955 22.294 1.00 33.05 304 GLN A C 1
ATOM 2246 O O . GLN A 1 304 ? -20.470 46.205 23.110 1.00 33.67 304 GLN A O 1
ATOM 2252 N N . ARG A 1 305 ? -21.922 46.876 21.517 1.00 31.04 305 ARG A N 1
ATOM 2253 C CA . ARG A 1 305 ? -21.594 48.273 21.627 1.00 30.76 305 ARG A CA 1
ATOM 2254 C C . ARG A 1 305 ? -22.285 49.054 20.517 1.00 30.42 305 ARG A C 1
ATOM 2255 O O . ARG A 1 305 ? -22.578 48.499 19.451 1.00 30.54 305 ARG A O 1
ATOM 2263 N N . PRO A 1 306 ? -22.543 50.348 20.756 1.00 30.95 306 PRO A N 1
ATOM 2264 C CA . PRO A 1 306 ? -22.841 51.234 19.644 1.00 30.94 306 PRO A CA 1
ATOM 2265 C C . PRO A 1 306 ? -21.617 51.403 18.768 1.00 30.36 306 PRO A C 1
ATOM 2266 O O . PRO A 1 306 ? -20.501 51.165 19.213 1.00 30.19 306 PRO A O 1
ATOM 2270 N N . TYR A 1 307 ? -21.834 51.815 17.528 1.00 32.34 307 TYR A N 1
ATOM 2271 C CA . TYR A 1 307 ? -20.748 52.130 16.606 1.00 30.05 307 TYR A CA 1
ATOM 2272 C C . TYR A 1 307 ? -20.073 53.419 17.021 1.00 29.93 307 TYR A C 1
ATOM 2273 O O . TYR A 1 307 ? -20.716 54.464 17.109 1.00 30.46 307 TYR A O 1
ATOM 2282 N N . ASN A 1 308 ? -18.763 53.355 17.245 1.00 29.62 308 ASN A N 1
ATOM 2283 C CA . ASN A 1 308 ? -17.980 54.553 17.492 1.00 28.03 308 ASN A CA 1
ATOM 2284 C C . ASN A 1 308 ? -16.510 54.243 17.422 1.00 27.89 308 ASN A C 1
ATOM 2285 O O . ASN A 1 308 ? -16.024 53.421 18.172 1.00 27.95 308 ASN A O 1
ATOM 2290 N N . LEU A 1 309 ? -15.806 54.938 16.532 1.00 27.85 309 LEU A N 1
ATOM 2291 C CA . LEU A 1 309 ? -14.378 54.699 16.299 1.00 28.15 309 LEU A CA 1
ATOM 2292 C C . LEU A 1 309 ? -13.463 55.331 17.348 1.00 28.12 309 LEU A C 1
ATOM 2293 O O . LEU A 1 309 ? -12.250 55.161 17.277 1.00 29.37 309 LEU A O 1
ATOM 2298 N N . GLY A 1 310 ? -14.051 56.067 18.293 1.00 29.30 310 GLY A N 1
ATOM 2299 C CA . GLY A 1 310 ? -13.357 56.555 19.482 1.00 28.30 310 GLY A CA 1
ATOM 2300 C C . GLY A 1 310 ? -12.200 57.462 19.127 1.00 28.45 310 GLY A C 1
ATOM 2301 O O . GLY A 1 310 ? -11.071 57.253 19.603 1.00 28.06 310 GLY A O 1
ATOM 2302 N N . PHE A 1 311 ? -12.478 58.461 18.284 1.00 27.01 311 PHE A N 1
ATOM 2303 C CA . PHE A 1 311 ? -11.462 59.423 17.877 1.00 26.70 311 PHE A CA 1
ATOM 2304 C C . PHE A 1 311 ? -11.105 60.424 18.976 1.00 26.03 311 PHE A C 1
ATOM 2305 O O . PHE A 1 311 ? -11.967 60.906 19.693 1.00 26.04 311 PHE A O 1
ATOM 2313 N N . LYS A 1 312 ? -9.813 60.713 19.091 1.00 26.38 312 LYS A N 1
ATOM 2314 C CA . LYS A 1 312 ? -9.317 61.846 19.867 1.00 26.69 312 LYS A CA 1
ATOM 2315 C C . LYS A 1 312 ? -8.217 62.516 19.067 1.00 26.27 312 LYS A C 1
ATOM 2316 O O . LYS A 1 312 ? -7.283 61.856 18.623 1.00 24.35 312 LYS A O 1
ATOM 2322 N N . VAL A 1 313 ? -8.345 63.819 18.872 1.00 26.84 313 VAL A N 1
ATOM 2323 C CA . VAL A 1 313 ? -7.270 64.628 18.297 1.00 26.77 313 VAL A CA 1
ATOM 2324 C C . VAL A 1 313 ? -6.972 65.679 19.349 1.00 27.05 313 VAL A C 1
ATOM 2325 O O . VAL A 1 313 ? -7.869 66.407 19.764 1.00 26.66 313 VAL A O 1
ATOM 2329 N N . GLN A 1 314 ? -5.717 65.720 19.784 1.00 27.23 314 GLN A N 1
ATOM 2330 C CA . GLN A 1 314 ? -5.307 66.510 20.920 1.00 27.95 314 GLN A CA 1
ATOM 2331 C C . GLN A 1 314 ? -3.997 67.250 20.652 1.00 29.04 314 GLN A C 1
ATOM 2332 O O . GLN A 1 314 ? -2.966 66.640 20.378 1.00 31.09 314 GLN A O 1
ATOM 2338 N N . GLY A 1 315 ? -4.055 68.572 20.743 1.00 29.89 315 GLY A N 1
ATOM 2339 C CA . GLY A 1 315 ? -2.875 69.417 20.627 1.00 29.99 315 GLY A CA 1
ATOM 2340 C C . GLY A 1 315 ? -2.860 70.493 21.689 1.00 30.40 315 GLY A C 1
ATOM 2341 O O . GLY A 1 315 ? -3.667 70.491 22.617 1.00 31.10 315 GLY A O 1
ATOM 2342 N N . THR A 1 316 ? -1.937 71.431 21.542 1.00 32.45 316 THR A N 1
ATOM 2343 C CA . THR A 1 316 ? -1.697 72.454 22.554 1.00 32.73 316 THR A CA 1
ATOM 2344 C C . THR A 1 316 ? -2.815 73.496 22.653 1.00 32.82 316 THR A C 1
ATOM 2345 O O . THR A 1 316 ? -2.871 74.254 23.626 1.00 33.60 316 THR A O 1
ATOM 2349 N N . GLU A 1 317 ? -3.694 73.546 21.657 1.00 33.27 317 GLU A N 1
ATOM 2350 C CA . GLU A 1 317 ? -4.780 74.530 21.639 1.00 34.31 317 GLU A CA 1
ATOM 2351 C C . GLU A 1 317 ? -6.160 73.958 21.342 1.00 33.18 317 GLU A C 1
ATOM 2352 O O . GLU A 1 317 ? -7.143 74.684 21.400 1.00 34.23 317 GLU A O 1
ATOM 2358 N N . GLY A 1 318 ? -6.240 72.664 21.058 1.00 32.15 318 GLY A N 1
ATOM 2359 C CA . GLY A 1 318 ? -7.517 72.024 20.757 1.00 31.29 318 GLY A CA 1
ATOM 2360 C C . GLY A 1 318 ? -7.577 70.565 21.162 1.00 29.49 318 GLY A C 1
ATOM 2361 O O . GLY A 1 318 ? -6.558 69.872 21.205 1.00 27.95 318 GLY A O 1
ATOM 2362 N N . LEU A 1 319 ? -8.786 70.117 21.472 1.00 29.26 319 LEU A N 1
ATOM 2363 C CA . LEU A 1 319 ? -9.053 68.736 21.838 1.00 29.07 319 LEU A CA 1
ATOM 2364 C C . LEU A 1 319 ? -10.428 68.347 21.310 1.00 28.60 319 LEU A C 1
ATOM 2365 O O . LEU A 1 319 ? -11.409 69.004 21.617 1.00 30.62 319 LEU A O 1
ATOM 2370 N N . TRP A 1 320 ? -10.488 67.268 20.536 1.00 27.39 320 TRP A N 1
ATOM 2371 C CA . TRP A 1 320 ? -11.728 66.750 19.985 1.00 26.18 320 TRP A CA 1
ATOM 2372 C C . TRP A 1 320 ? -11.899 65.279 20.339 1.00 25.54 320 TRP A C 1
ATOM 2373 O O . TRP A 1 320 ? -10.984 64.506 20.167 1.00 23.59 320 TRP A O 1
ATOM 2384 N N . GLU A 1 321 ? -13.082 64.908 20.825 1.00 26.80 321 GLU A N 1
ATOM 2385 C CA . GLU A 1 321 ? -13.433 63.516 21.036 1.00 27.59 321 GLU A CA 1
ATOM 2386 C C . GLU A 1 321 ? -14.835 63.208 20.520 1.00 27.99 321 GLU A C 1
ATOM 2387 O O . GLU A 1 321 ? -15.772 63.925 20.832 1.00 30.67 321 GLU A O 1
ATOM 2393 N N . ASP A 1 322 ? -14.976 62.148 19.725 1.00 28.03 322 ASP A N 1
ATOM 2394 C CA . ASP A 1 322 ? -16.285 61.760 19.190 1.00 27.65 322 ASP A CA 1
ATOM 2395 C C . ASP A 1 322 ? -16.915 60.590 19.953 1.00 27.63 322 ASP A C 1
ATOM 2396 O O . ASP A 1 322 ? -16.241 59.865 20.688 1.00 25.93 322 ASP A O 1
ATOM 2401 N N . PHE A 1 323 ? -18.225 60.450 19.799 1.00 28.19 323 PHE A N 1
ATOM 2402 C CA . PHE A 1 323 ? -18.955 59.343 20.395 1.00 28.79 323 PHE A CA 1
ATOM 2403 C C . PHE A 1 323 ? -19.935 58.661 19.459 1.00 29.94 323 PHE A C 1
ATOM 2404 O O . PHE A 1 323 ? -20.636 57.763 19.882 1.00 31.32 323 PHE A O 1
ATOM 2412 N N . GLY A 1 324 ? -19.973 59.067 18.189 1.00 31.04 324 GLY A N 1
ATOM 2413 C CA . GLY A 1 324 ? -20.967 58.549 17.248 1.00 30.53 324 GLY A CA 1
ATOM 2414 C C . GLY A 1 324 ? -20.350 57.967 15.991 1.00 29.79 324 GLY A C 1
ATOM 2415 O O . GLY A 1 324 ? -19.225 57.464 16.018 1.00 29.86 324 GLY A O 1
ATOM 2416 N N . TRP A 1 325 ? -21.101 58.061 14.891 1.00 29.66 325 TRP A N 1
ATOM 2417 C CA . TRP A 1 325 ? -20.705 57.523 13.580 1.00 27.85 325 TRP A CA 1
ATOM 2418 C C . TRP A 1 325 ? -20.410 58.637 12.581 1.00 28.05 325 TRP A C 1
ATOM 2419 O O . TRP A 1 325 ? -20.503 58.427 11.364 1.00 29.20 325 TRP A O 1
ATOM 2430 N N . GLY A 1 326 ? -20.090 59.825 13.096 1.00 27.89 326 GLY A N 1
ATOM 2431 C CA . GLY A 1 326 ? -19.539 60.894 12.276 1.00 27.99 326 GLY A CA 1
ATOM 2432 C C . GLY A 1 326 ? -20.388 62.125 12.060 1.00 29.06 326 GLY A C 1
ATOM 2433 O O . GLY A 1 326 ? -19.950 63.063 11.384 1.00 29.75 326 GLY A O 1
ATOM 2434 N N . GLU A 1 327 ? -21.591 62.156 12.623 1.00 30.49 327 GLU A N 1
ATOM 2435 C CA . GLU A 1 327 ? -22.457 63.326 12.462 1.00 32.13 327 GLU A CA 1
ATOM 2436 C C . GLU A 1 327 ? -21.908 64.538 13.231 1.00 31.51 327 GLU A C 1
ATOM 2437 O O . GLU A 1 327 ? -21.173 64.370 14.210 1.00 31.43 327 GLU A O 1
ATOM 2443 N N . ALA A 1 328 ? -22.262 65.747 12.788 1.00 30.33 328 ALA A N 1
ATOM 2444 C CA . ALA A 1 328 ? -21.659 66.989 13.310 1.00 30.18 328 ALA A CA 1
ATOM 2445 C C . ALA A 1 328 ? -21.725 67.113 14.846 1.00 30.48 328 ALA A C 1
ATOM 2446 O O . ALA A 1 328 ? -20.752 67.518 15.487 1.00 30.65 328 ALA A O 1
ATOM 2448 N N . ALA A 1 329 ? -22.869 66.752 15.422 1.00 31.37 329 ALA A N 1
ATOM 2449 C CA . ALA A 1 329 ? -23.136 66.939 16.851 1.00 30.68 329 ALA A CA 1
ATOM 2450 C C . ALA A 1 329 ? -22.669 65.773 17.744 1.00 30.58 329 ALA A C 1
ATOM 2451 O O . ALA A 1 329 ? -22.853 65.827 18.961 1.00 31.82 329 ALA A O 1
ATOM 2453 N N . GLN A 1 330 ? -22.080 64.728 17.154 1.00 30.03 330 GLN A N 1
ATOM 2454 C CA . GLN A 1 330 ? -21.747 63.493 17.886 1.00 28.48 330 GLN A CA 1
ATOM 2455 C C . GLN A 1 330 ? -20.314 63.536 18.445 1.00 28.00 330 GLN A C 1
ATOM 2456 O O . GLN A 1 330 ? -19.543 62.571 18.333 1.00 25.99 330 GLN A O 1
ATOM 2462 N N . GLY A 1 331 ? -19.963 64.656 19.069 1.00 27.59 331 GLY A N 1
ATOM 2463 C CA . GLY A 1 331 ? -18.635 64.824 19.635 1.00 27.02 331 GLY A CA 1
ATOM 2464 C C . GLY A 1 331 ? -18.522 65.996 20.583 1.00 27.76 331 GLY A C 1
ATOM 2465 O O . GLY A 1 331 ? -19.464 66.765 20.778 1.00 28.44 331 GLY A O 1
ATOM 2466 N N . PHE A 1 332 ? -17.355 66.119 21.188 1.00 28.64 332 PHE A N 1
ATOM 2467 C CA . PHE A 1 332 ? -17.084 67.205 22.115 1.00 29.62 332 PHE A CA 1
ATOM 2468 C C . PHE A 1 332 ? -15.824 67.883 21.625 1.00 29.20 332 PHE A C 1
ATOM 2469 O O . PHE A 1 332 ? -14.952 67.225 21.060 1.00 27.79 332 PHE A O 1
ATOM 2477 N N . ILE A 1 333 ? -15.718 69.187 21.851 1.00 28.01 333 ILE A N 1
ATOM 2478 C CA . ILE A 1 333 ? -14.548 69.922 21.403 1.00 28.05 333 ILE A CA 1
ATOM 2479 C C . ILE A 1 333 ? -14.229 71.049 22.397 1.00 29.17 333 ILE A C 1
ATOM 2480 O O . ILE A 1 333 ? -15.132 71.613 23.025 1.00 28.73 333 ILE A O 1
ATOM 2485 N N . TYR A 1 334 ? -12.941 71.340 22.569 1.00 28.85 334 TYR A N 1
ATOM 2486 C CA . TYR A 1 334 ? -12.506 72.405 23.458 1.00 29.40 334 TYR A CA 1
ATOM 2487 C C . TYR A 1 334 ? -11.323 73.129 22.829 1.00 29.95 334 TYR A C 1
ATOM 2488 O O . TYR A 1 334 ? -10.297 72.521 22.543 1.00 28.16 334 TYR A O 1
ATOM 2497 N N . PHE A 1 335 ? -11.515 74.428 22.600 1.00 30.75 335 PHE A N 1
ATOM 2498 C CA . PHE A 1 335 ? -10.499 75.325 22.106 1.00 31.38 335 PHE A CA 1
ATOM 2499 C C . PHE A 1 335 ? -10.349 76.462 23.106 1.00 33.41 335 PHE A C 1
ATOM 2500 O O . PHE A 1 335 ? -11.109 77.411 23.081 1.00 35.99 335 PHE A O 1
ATOM 2508 N N . GLU A 1 336 ? -9.354 76.341 23.970 1.00 34.18 336 GLU A N 1
ATOM 2509 C CA . GLU A 1 336 ? -9.032 77.309 25.033 1.00 36.84 336 GLU A CA 1
ATOM 2510 C C . GLU A 1 336 ? -9.186 78.783 24.676 1.00 38.16 336 GLU A C 1
ATOM 2511 O O . GLU A 1 336 ? -9.950 79.513 25.317 1.00 39.30 336 GLU A O 1
ATOM 2517 N N . LYS A 1 337 ? -8.425 79.215 23.670 1.00 39.08 337 LYS A N 1
ATOM 2518 C CA . LYS A 1 337 ? -8.298 80.629 23.341 1.00 41.11 337 LYS A CA 1
ATOM 2519 C C . LYS A 1 337 ? -9.558 81.164 22.658 1.00 41.58 337 LYS A C 1
ATOM 2520 O O . LYS A 1 337 ? -9.895 82.339 22.804 1.00 43.37 337 LYS A O 1
ATOM 2526 N N . ILE A 1 338 ? -10.255 80.295 21.927 1.00 40.71 338 ILE A N 1
ATOM 2527 C CA . ILE A 1 338 ? -11.471 80.687 21.212 1.00 40.15 338 ILE A CA 1
ATOM 2528 C C . ILE A 1 338 ? -12.689 80.634 22.148 1.00 40.74 338 ILE A C 1
ATOM 2529 O O . ILE A 1 338 ? -13.633 81.401 21.972 1.00 42.77 338 ILE A O 1
ATOM 2534 N N . MET A 1 339 ? -12.652 79.758 23.156 1.00 39.18 339 MET A N 1
ATOM 2535 C CA . MET A 1 339 ? -13.800 79.537 24.048 1.00 38.93 339 MET A CA 1
ATOM 2536 C C . MET A 1 339 ? -13.684 80.193 25.422 1.00 40.89 339 MET A C 1
ATOM 2537 O O . MET A 1 339 ? -14.353 79.768 26.361 1.00 42.26 339 MET A O 1
ATOM 2542 N N . ASN A 1 340 ? -12.857 81.229 25.540 1.00 43.70 340 ASN A N 1
ATOM 2543 C CA . ASN A 1 340 ? -12.775 82.037 26.767 1.00 45.07 340 ASN A CA 1
ATOM 2544 C C . ASN A 1 340 ? -12.339 81.269 28.007 1.00 44.18 340 ASN A C 1
ATOM 2545 O O . ASN A 1 340 ? -12.775 81.579 29.120 1.00 44.74 340 ASN A O 1
ATOM 2550 N N . HIS A 1 341 ? -11.479 80.273 27.808 1.00 42.40 341 HIS A N 1
ATOM 2551 C CA . HIS A 1 341 ? -10.939 79.459 28.903 1.00 41.82 341 HIS A CA 1
ATOM 2552 C C . HIS A 1 341 ? -12.049 78.989 29.864 1.00 41.36 341 HIS A C 1
ATOM 2553 O O . HIS A 1 341 ? -11.923 79.078 31.089 1.00 42.19 341 HIS A O 1
ATOM 2560 N N . SER A 1 342 ? -13.133 78.490 29.275 1.00 40.50 342 SER A N 1
ATOM 2561 C CA . SER A 1 342 ? -14.329 78.084 30.012 1.00 40.73 342 SER A CA 1
ATOM 2562 C C . SER A 1 342 ? -14.132 76.795 30.787 1.00 39.94 342 SER A C 1
ATOM 2563 O O . SER A 1 342 ? -14.847 76.548 31.755 1.00 40.18 342 SER A O 1
ATOM 2566 N N . HIS A 1 343 ? -13.160 75.989 30.357 1.00 40.24 343 HIS A N 1
ATOM 2567 C CA . HIS A 1 343 ? -12.910 74.660 30.922 1.00 40.35 343 HIS A CA 1
ATOM 2568 C C . HIS A 1 343 ? -14.106 73.705 30.778 1.00 39.39 343 HIS A C 1
ATOM 2569 O O . HIS A 1 343 ? -14.247 72.762 31.545 1.00 39.65 343 HIS A O 1
ATOM 2576 N N . ARG A 1 344 ? -14.952 73.942 29.786 1.00 38.40 344 ARG A N 1
ATOM 2577 C CA . ARG A 1 344 ? -16.110 73.092 29.533 1.00 38.45 344 ARG A CA 1
ATOM 2578 C C . ARG A 1 344 ? -16.094 72.619 28.082 1.00 36.43 344 ARG A C 1
ATOM 2579 O O . ARG A 1 344 ? -15.680 73.367 27.185 1.00 36.88 344 ARG A O 1
ATOM 2587 N N . TRP A 1 345 ? -16.530 71.380 27.857 1.00 34.00 345 TRP A N 1
ATOM 2588 C CA . TRP A 1 345 ? -16.733 70.872 26.503 1.00 32.77 345 TRP A CA 1
ATOM 2589 C C . TRP A 1 345 ? -17.792 71.710 25.807 1.00 33.92 345 TRP A C 1
ATOM 2590 O O . TRP A 1 345 ? -18.796 72.094 26.419 1.00 33.55 345 TRP A O 1
ATOM 2601 N N . ASP A 1 346 ? -17.577 71.975 24.526 1.00 32.72 346 ASP A N 1
ATOM 2602 C CA . ASP A 1 346 ? -18.646 72.444 23.676 1.00 32.60 346 ASP A CA 1
ATOM 2603 C C . ASP A 1 346 ? -19.128 71.236 22.892 1.00 30.35 346 ASP A C 1
ATOM 2604 O O . ASP A 1 346 ? -18.388 70.267 22.739 1.00 27.03 346 ASP A O 1
ATOM 2609 N N . SER A 1 347 ? -20.367 71.270 22.409 1.00 30.60 347 SER A N 1
ATOM 2610 C CA . SER A 1 347 ? -20.767 70.308 21.390 1.00 30.88 347 SER A CA 1
ATOM 2611 C C . SER A 1 347 ? -19.940 70.551 20.130 1.00 30.23 347 SER A C 1
ATOM 2612 O O . SER A 1 347 ? -19.689 71.687 19.754 1.00 30.88 347 SER A O 1
ATOM 2615 N N . SER A 1 348 ? -19.536 69.479 19.463 1.00 30.39 348 SER A N 1
ATOM 2616 C CA . SER A 1 348 ? -18.779 69.616 18.233 1.00 30.63 348 SER A CA 1
ATOM 2617 C C . SER A 1 348 ? -19.612 70.211 17.084 1.00 30.69 348 SER A C 1
ATOM 2618 O O . SER A 1 348 ? -19.037 70.684 16.114 1.00 31.05 348 SER A O 1
ATOM 2621 N N . GLU A 1 349 ? -20.944 70.195 17.200 1.00 31.71 349 GLU A N 1
ATOM 2622 C CA . GLU A 1 349 ? -21.850 70.565 16.102 1.00 33.21 349 GLU A CA 1
ATOM 2623 C C . GLU A 1 349 ? -21.500 71.837 15.319 1.00 33.40 349 GLU A C 1
ATOM 2624 O O . GLU A 1 349 ? -21.342 71.787 14.099 1.00 31.74 349 GLU A O 1
ATOM 2630 N N . LYS A 1 350 ? -21.412 72.970 16.013 1.00 35.10 350 LYS A N 1
ATOM 2631 C CA . LYS A 1 350 ? -21.207 74.249 15.344 1.00 36.03 350 LYS A CA 1
ATOM 2632 C C . LYS A 1 350 ? -19.805 74.346 14.748 1.00 35.13 350 LYS A C 1
ATOM 2633 O O . LYS A 1 350 ? -19.590 75.093 13.792 1.00 35.42 350 LYS A O 1
ATOM 2639 N N . TRP A 1 351 ? -18.863 73.586 15.297 1.00 32.03 351 TRP A N 1
ATOM 2640 C CA . TRP A 1 351 ? -17.480 73.621 14.827 1.00 32.13 351 TRP A CA 1
ATOM 2641 C C . TRP A 1 351 ? -17.304 72.777 13.574 1.00 31.35 351 TRP A C 1
ATOM 2642 O O . TRP A 1 351 ? -16.600 73.166 12.645 1.00 30.44 351 TRP A O 1
ATOM 2653 N N . ILE A 1 352 ? -17.941 71.612 13.560 1.00 32.08 352 ILE A N 1
ATOM 2654 C CA . ILE A 1 352 ? -17.896 70.727 12.392 1.00 32.37 352 ILE A CA 1
ATOM 2655 C C . ILE A 1 352 ? -18.591 71.372 11.179 1.00 33.84 352 ILE A C 1
ATOM 2656 O O . ILE A 1 352 ? -18.179 71.159 10.039 1.00 34.59 352 ILE A O 1
ATOM 2661 N N . LYS A 1 353 ? -19.631 72.164 11.441 1.00 34.32 353 LYS A N 1
ATOM 2662 C CA . LYS A 1 353 ? -20.389 72.841 10.400 1.00 34.90 353 LYS A CA 1
ATOM 2663 C C . LYS A 1 353 ? -19.673 74.087 9.900 1.00 35.09 353 LYS A C 1
ATOM 2664 O O . LYS A 1 353 ? -19.673 74.357 8.693 1.00 35.65 353 LYS A O 1
ATOM 2670 N N . GLU A 1 354 ? -19.074 74.840 10.824 1.00 34.06 354 GLU A N 1
ATOM 2671 C CA . GLU A 1 354 ? -18.342 76.067 10.488 1.00 34.35 354 GLU A CA 1
ATOM 2672 C C . GLU A 1 354 ? -17.070 75.783 9.710 1.00 33.94 354 GLU A C 1
ATOM 2673 O O . GLU A 1 354 ? -16.651 76.602 8.897 1.00 32.72 354 GLU A O 1
ATOM 2679 N N . TYR A 1 355 ? -16.444 74.639 9.999 1.00 32.51 355 TYR A N 1
ATOM 2680 C CA . TYR A 1 355 ? -15.153 74.293 9.432 1.00 31.37 355 TYR A CA 1
ATOM 2681 C C . TYR A 1 355 ? -15.263 73.042 8.571 1.00 31.13 355 TYR A C 1
ATOM 2682 O O . TYR A 1 355 ? -14.298 72.300 8.402 1.00 31.17 355 TYR A O 1
ATOM 2691 N N . ASP A 1 356 ? -16.456 72.841 8.015 1.00 30.50 356 ASP A N 1
ATOM 2692 C CA . ASP A 1 356 ? -16.710 71.819 7.012 1.00 30.52 356 ASP A CA 1
ATOM 2693 C C . ASP A 1 356 ? -15.672 72.005 5.929 1.00 31.57 356 ASP A C 1
ATOM 2694 O O . ASP A 1 356 ? -15.482 73.128 5.446 1.00 32.13 356 ASP A O 1
ATOM 2699 N N . HIS A 1 357 ? -14.987 70.914 5.576 1.00 30.21 357 HIS A N 1
ATOM 2700 C CA . HIS A 1 357 ? -13.948 70.955 4.553 1.00 31.28 357 HIS A CA 1
ATOM 2701 C C . HIS A 1 357 ? -14.545 71.430 3.228 1.00 31.52 357 HIS A C 1
ATOM 2702 O O . HIS A 1 357 ? -15.628 70.978 2.837 1.00 31.75 357 HIS A O 1
ATOM 2709 N N . PRO A 1 358 ? -13.843 72.354 2.534 1.00 32.51 358 PRO A N 1
ATOM 2710 C CA . PRO A 1 358 ? -14.284 72.895 1.252 1.00 33.13 358 PRO A CA 1
ATOM 2711 C C . PRO A 1 358 ? -14.756 71.862 0.225 1.00 33.53 358 PRO A C 1
ATOM 2712 O O . PRO A 1 358 ? -15.640 72.163 -0.579 1.00 35.05 358 PRO A O 1
ATOM 2716 N N . MET A 1 359 ? -14.148 70.678 0.235 1.00 31.87 359 MET A N 1
ATOM 2717 C CA . MET A 1 359 ? -14.487 69.614 -0.695 1.00 31.99 359 MET A CA 1
ATOM 2718 C C . MET A 1 359 ? -15.906 69.128 -0.450 1.00 31.80 359 MET A C 1
ATOM 2719 O O . MET A 1 359 ? -16.666 68.891 -1.385 1.00 32.65 359 MET A O 1
ATOM 2724 N N . TRP A 1 360 ? -16.254 68.983 0.820 1.00 31.59 360 TRP A N 1
ATOM 2725 C CA . TRP A 1 360 ? -17.608 68.611 1.199 1.00 30.67 360 TRP A CA 1
ATOM 2726 C C . TRP A 1 360 ? -18.589 69.738 0.931 1.00 30.81 360 TRP A C 1
ATOM 2727 O O . TRP A 1 360 ? -19.702 69.492 0.494 1.00 30.24 360 TRP A O 1
ATOM 2738 N N . LYS A 1 361 ? -18.192 70.969 1.231 1.00 32.34 361 LYS A N 1
ATOM 2739 C CA . LYS A 1 361 ? -19.084 72.109 1.029 1.00 34.26 361 LYS A CA 1
ATOM 2740 C C . LYS A 1 361 ? -19.409 72.300 -0.444 1.00 36.86 361 LYS A C 1
ATOM 2741 O O . LYS A 1 361 ? -20.553 72.613 -0.817 1.00 38.39 361 LYS A O 1
ATOM 2747 N N . LYS A 1 362 ? -18.395 72.108 -1.283 1.00 36.91 362 LYS A N 1
ATOM 2748 C CA . LYS A 1 362 ? -18.565 72.222 -2.721 1.00 37.31 362 LYS A CA 1
ATOM 2749 C C . LYS A 1 362 ? -19.383 71.072 -3.297 1.00 37.64 362 LYS A C 1
ATOM 2750 O O . LYS A 1 362 ? -20.343 71.303 -4.034 1.00 38.87 362 LYS A O 1
ATOM 2756 N N . HIS A 1 363 ? -19.006 69.840 -2.971 1.00 36.96 363 HIS A N 1
ATOM 2757 C CA . HIS A 1 363 ? -19.558 68.663 -3.671 1.00 38.76 363 HIS A CA 1
ATOM 2758 C C . HIS A 1 363 ? -20.563 67.833 -2.871 1.00 38.68 363 HIS A C 1
ATOM 2759 O O . HIS A 1 363 ? -20.906 66.724 -3.274 1.00 36.61 363 HIS A O 1
ATOM 2766 N N . GLU A 1 364 ? -21.040 68.398 -1.761 1.00 40.00 364 GLU A N 1
ATOM 2767 C CA . GLU A 1 364 ? -22.023 67.775 -0.870 1.00 39.53 364 GLU A CA 1
ATOM 2768 C C . GLU A 1 364 ? -23.083 66.960 -1.602 1.00 41.43 364 GLU A C 1
ATOM 2769 O O . GLU A 1 364 ? -23.316 65.783 -1.287 1.00 42.29 364 GLU A O 1
ATOM 2775 N N . GLN A 1 365 ? -23.729 67.594 -2.574 1.00 41.70 365 GLN A N 1
ATOM 2776 C CA . GLN A 1 365 ? -24.926 67.030 -3.187 1.00 42.78 365 GLN A CA 1
ATOM 2777 C C . GLN A 1 365 ? -24.642 65.920 -4.208 1.00 42.18 365 GLN A C 1
ATOM 2778 O O . GLN A 1 365 ? -25.565 65.360 -4.773 1.00 42.41 365 GLN A O 1
ATOM 2784 N N . LYS A 1 366 ? -23.368 65.597 -4.415 1.00 41.41 366 LYS A N 1
ATOM 2785 C CA . LYS A 1 366 ? -22.967 64.390 -5.139 1.00 41.77 366 LYS A CA 1
ATOM 2786 C C . LYS A 1 366 ? -22.864 63.149 -4.225 1.00 39.00 366 LYS A C 1
ATOM 2787 O O . LYS A 1 366 ? -22.912 62.011 -4.695 1.00 37.51 366 LYS A O 1
ATOM 2793 N N . ALA A 1 367 ? -22.736 63.382 -2.922 1.00 38.36 367 ALA A N 1
ATOM 2794 C CA . ALA A 1 367 ? -22.504 62.325 -1.936 1.00 37.68 367 ALA A CA 1
ATOM 2795 C C . ALA A 1 367 ? -23.709 62.062 -1.039 1.00 38.34 367 ALA A C 1
ATOM 2796 O O . ALA A 1 367 ? -23.882 60.949 -0.545 1.00 37.93 367 ALA A O 1
ATOM 2798 N N . VAL A 1 368 ? -24.503 63.099 -0.787 1.00 40.69 368 VAL A N 1
ATOM 2799 C CA . VAL A 1 368 ? -25.644 63.022 0.131 1.00 41.65 368 VAL A CA 1
ATOM 2800 C C . VAL A 1 368 ? -26.795 63.872 -0.431 1.00 44.44 368 VAL A C 1
ATOM 2801 O O . VAL A 1 368 ? -26.617 64.601 -1.414 1.00 45.03 368 VAL A O 1
ATOM 2805 N N . GLY A 1 369 ? -27.972 63.752 0.185 1.00 45.82 369 GLY A N 1
ATOM 2806 C CA . GLY A 1 369 ? -29.177 64.422 -0.291 1.00 46.93 369 GLY A CA 1
ATOM 2807 C C . GLY A 1 369 ? -29.608 63.840 -1.621 1.00 48.80 369 GLY A C 1
ATOM 2808 O O . GLY A 1 369 ? -30.018 62.681 -1.696 1.00 49.61 369 GLY A O 1
ATOM 2809 N N . ALA A 1 370 ? -29.503 64.657 -2.668 1.00 49.64 370 ALA A N 1
ATOM 2810 C CA . ALA A 1 370 ? -29.729 64.227 -4.042 1.00 51.28 370 ALA A CA 1
ATOM 2811 C C . ALA A 1 370 ? -28.739 63.142 -4.456 1.00 51.02 370 ALA A C 1
ATOM 2812 O O . ALA A 1 370 ? -29.070 62.262 -5.248 1.00 52.22 370 ALA A O 1
ATOM 2814 N N . GLY A 1 371 ? -27.525 63.212 -3.912 1.00 49.68 371 GLY A N 1
ATOM 2815 C CA . GLY A 1 371 ? -26.452 62.290 -4.269 1.00 49.18 371 GLY A CA 1
ATOM 2816 C C . GLY A 1 371 ? -26.455 61.016 -3.452 1.00 48.79 371 GLY A C 1
ATOM 2817 O O . GLY A 1 371 ? -27.451 60.680 -2.809 1.00 50.66 371 GLY A O 1
ATOM 2818 N N . HIS A 1 372 ? -25.325 60.318 -3.472 1.00 48.00 372 HIS A N 1
ATOM 2819 C CA . HIS A 1 372 ? -25.211 58.994 -2.873 1.00 46.60 372 HIS A CA 1
ATOM 2820 C C . HIS A 1 372 ? -23.744 58.598 -2.641 1.00 44.04 372 HIS A C 1
ATOM 2821 O O . HIS A 1 372 ? -22.853 58.975 -3.418 1.00 43.32 372 HIS A O 1
ATOM 2828 N N . GLY A 1 373 ? -23.505 57.850 -1.563 1.00 41.24 373 GLY A N 1
ATOM 2829 C CA . GLY A 1 373 ? -22.183 57.281 -1.268 1.00 39.48 373 GLY A CA 1
ATOM 2830 C C . GLY A 1 373 ? -21.561 57.819 0.007 1.00 37.34 373 GLY A C 1
ATOM 2831 O O . GLY A 1 373 ? -20.869 57.092 0.713 1.00 36.86 373 GLY A O 1
ATOM 2832 N N . GLY A 1 374 ? -21.800 59.098 0.297 1.00 36.72 374 GLY A N 1
ATOM 2833 C CA . GLY A 1 374 ? -21.236 59.745 1.478 1.00 35.50 374 GLY A CA 1
ATOM 2834 C C . GLY A 1 374 ? -19.727 59.929 1.380 1.00 34.04 374 GLY A C 1
ATOM 2835 O O . GLY A 1 374 ? -19.234 60.440 0.392 1.00 35.28 374 GLY A O 1
ATOM 2836 N N . MET A 1 375 ? -19.004 59.515 2.417 1.00 32.94 375 MET A N 1
ATOM 2837 C CA . MET A 1 375 ? -17.534 59.535 2.432 1.00 32.48 375 MET A CA 1
ATOM 2838 C C . MET A 1 375 ? -16.933 58.671 1.328 1.00 32.07 375 MET A C 1
ATOM 2839 O O . MET A 1 375 ? -15.846 58.948 0.836 1.00 32.78 375 MET A O 1
ATOM 2844 N N . ASP A 1 376 ? -17.641 57.614 0.960 1.00 33.40 376 ASP A N 1
ATOM 2845 C CA . ASP A 1 376 ? -17.207 56.726 -0.118 1.00 33.99 376 ASP A CA 1
ATOM 2846 C C . ASP A 1 376 ? -17.249 57.400 -1.485 1.00 34.15 376 ASP A C 1
ATOM 2847 O O . ASP A 1 376 ? -16.449 57.068 -2.353 1.00 35.61 376 ASP A O 1
ATOM 2852 N N . TYR A 1 377 ? -18.184 58.324 -1.698 1.00 34.83 377 TYR A N 1
ATOM 2853 C CA . TYR A 1 377 ? -18.190 59.069 -2.948 1.00 35.77 377 TYR A CA 1
ATOM 2854 C C . TYR A 1 377 ? -16.862 59.805 -3.108 1.00 35.21 377 TYR A C 1
ATOM 2855 O O . TYR A 1 377 ? -16.233 59.759 -4.173 1.00 37.30 377 TYR A O 1
ATOM 2864 N N . PHE A 1 378 ? -16.459 60.500 -2.050 1.00 33.78 378 PHE A N 1
ATOM 2865 C CA . PHE A 1 378 ? -15.276 61.356 -2.086 1.00 32.62 378 PHE A CA 1
ATOM 2866 C C . PHE A 1 378 ? -13.999 60.553 -2.255 1.00 32.89 378 PHE A C 1
ATOM 2867 O O . PHE A 1 378 ? -13.097 60.989 -2.981 1.00 33.38 378 PHE A O 1
ATOM 2875 N N . LEU A 1 379 ? -13.928 59.390 -1.599 1.00 31.38 379 LEU A N 1
ATOM 2876 C CA . LEU A 1 379 ? -12.765 58.503 -1.710 1.00 31.39 379 LEU A CA 1
ATOM 2877 C C . LEU A 1 379 ? -12.574 58.033 -3.142 1.00 32.70 379 LEU A C 1
ATOM 2878 O O . LEU A 1 379 ? -11.500 58.175 -3.718 1.00 34.88 379 LEU A O 1
ATOM 2883 N N . ASP A 1 380 ? -13.621 57.460 -3.715 1.00 33.91 380 ASP A N 1
ATOM 2884 C CA . ASP A 1 380 ? -13.558 56.968 -5.082 1.00 34.36 380 ASP A CA 1
ATOM 2885 C C . ASP A 1 380 ? -13.484 58.100 -6.116 1.00 35.66 380 ASP A C 1
ATOM 2886 O O . ASP A 1 380 ? -12.975 57.889 -7.222 1.00 36.79 380 ASP A O 1
ATOM 2891 N N . ASN A 1 381 ? -13.965 59.293 -5.771 1.00 33.48 381 ASN A N 1
ATOM 2892 C CA . ASN A 1 381 ? -13.766 60.449 -6.645 1.00 34.78 381 ASN A CA 1
ATOM 2893 C C . ASN A 1 381 ? -12.289 60.821 -6.785 1.00 34.99 381 ASN A C 1
ATOM 2894 O O . ASN A 1 381 ? -11.813 61.100 -7.887 1.00 36.53 381 ASN A O 1
ATOM 2899 N N . THR A 1 382 ? -11.576 60.832 -5.663 1.00 34.29 382 THR A N 1
ATOM 2900 C CA . THR A 1 382 ? -10.136 61.073 -5.650 1.00 35.29 382 THR A CA 1
ATOM 2901 C C . THR A 1 382 ? -9.391 60.030 -6.486 1.00 37.15 382 THR A C 1
ATOM 2902 O O . THR A 1 382 ? -8.487 60.358 -7.242 1.00 40.84 382 THR A O 1
ATOM 2906 N N . PHE A 1 383 ? -9.776 58.771 -6.334 1.00 38.46 383 PHE A N 1
ATOM 2907 C CA . PHE A 1 383 ? -9.206 57.677 -7.117 1.00 39.05 383 PHE A CA 1
ATOM 2908 C C . PHE A 1 383 ? -9.303 57.966 -8.611 1.00 40.07 383 PHE A C 1
ATOM 2909 O O . PHE A 1 383 ? -8.314 57.878 -9.332 1.00 41.22 383 PHE A O 1
ATOM 2917 N N . VAL A 1 384 ? -10.497 58.341 -9.059 1.00 39.67 384 VAL A N 1
ATOM 2918 C CA . VAL A 1 384 ? -10.746 58.556 -10.469 1.00 41.65 384 VAL A CA 1
ATOM 2919 C C . VAL A 1 384 ? -10.073 59.827 -10.975 1.00 42.13 384 VAL A C 1
ATOM 2920 O O . VAL A 1 384 ? -9.468 59.813 -12.039 1.00 43.23 384 VAL A O 1
ATOM 2924 N N . GLU A 1 385 ? -10.168 60.914 -10.212 1.00 42.33 385 GLU A N 1
ATOM 2925 C CA . GLU A 1 385 ? -9.567 62.193 -10.613 1.00 43.32 385 GLU A CA 1
ATOM 2926 C C . GLU A 1 385 ? -8.051 62.139 -10.653 1.00 44.26 385 GLU A C 1
ATOM 2927 O O . GLU A 1 385 ? -7.433 62.843 -11.442 1.00 45.79 385 GLU A O 1
ATOM 2933 N N . CYS A 1 386 ? -7.448 61.328 -9.790 1.00 44.21 386 CYS A N 1
ATOM 2934 C CA . CYS A 1 386 ? -5.989 61.148 -9.815 1.00 44.73 386 CYS A CA 1
ATOM 2935 C C . CYS A 1 386 ? -5.533 60.394 -11.066 1.00 46.62 386 CYS A C 1
ATOM 2936 O O . CYS A 1 386 ? -4.460 60.676 -11.600 1.00 49.08 386 CYS A O 1
ATOM 2939 N N . ILE A 1 387 ? -6.361 59.466 -11.546 1.00 46.26 387 ILE A N 1
ATOM 2940 C CA . ILE A 1 387 ? -6.065 58.701 -12.766 1.00 48.56 387 ILE A CA 1
ATOM 2941 C C . ILE A 1 387 ? -6.201 59.584 -14.014 1.00 50.83 387 ILE A C 1
ATOM 2942 O O . ILE A 1 387 ? -5.309 59.604 -14.877 1.00 52.26 387 ILE A O 1
ATOM 2947 N N . LYS A 1 388 ? -7.316 60.309 -14.087 1.00 50.53 388 LYS A N 1
ATOM 2948 C CA . LYS A 1 388 ? -7.601 61.234 -15.182 1.00 53.37 388 LYS A CA 1
ATOM 2949 C C . LYS A 1 388 ? -6.523 62.302 -15.329 1.00 55.27 388 LYS A C 1
ATOM 2950 O O . LYS A 1 388 ? -6.114 62.647 -16.439 1.00 57.53 388 LYS A O 1
ATOM 2956 N N . ARG A 1 389 ? -6.084 62.823 -14.188 1.00 54.98 389 ARG A N 1
ATOM 2957 C CA . ARG A 1 389 ? -5.102 63.907 -14.140 1.00 55.75 389 ARG A CA 1
ATOM 2958 C C . ARG A 1 389 ? -3.644 63.407 -14.133 1.00 56.48 389 ARG A C 1
ATOM 2959 O O . ARG A 1 389 ? -2.720 64.215 -14.239 1.00 58.43 389 ARG A O 1
ATOM 2967 N N . ASN A 1 390 ? -3.465 62.084 -14.035 1.00 56.41 390 ASN A N 1
ATOM 2968 C CA . ASN A 1 390 ? -2.155 61.402 -13.982 1.00 56.63 390 ASN A CA 1
ATOM 2969 C C . ASN A 1 390 ? -1.296 61.844 -12.792 1.00 55.41 390 ASN A C 1
ATOM 2970 O O . ASN A 1 390 ? -0.077 62.003 -12.907 1.00 55.93 390 ASN A O 1
ATOM 2975 N N . GLU A 1 391 ? -1.946 62.005 -11.640 1.00 52.40 391 GLU A N 1
ATOM 2976 C CA . GLU A 1 391 ? -1.288 62.498 -10.428 1.00 51.17 391 GLU A CA 1
ATOM 2977 C C . GLU A 1 391 ? -1.196 61.435 -9.340 1.00 48.73 391 GLU A C 1
ATOM 2978 O O . GLU A 1 391 ? -1.988 60.496 -9.292 1.00 45.85 391 GLU A O 1
ATOM 2984 N N . ALA A 1 392 ? -0.212 61.606 -8.463 1.00 48.78 392 ALA A N 1
ATOM 2985 C CA . ALA A 1 392 ? 0.020 60.694 -7.354 1.00 47.08 392 ALA A CA 1
ATOM 2986 C C . ALA A 1 392 ? -1.166 60.679 -6.404 1.00 43.96 392 ALA A C 1
ATOM 2987 O O . ALA A 1 392 ? -1.775 61.714 -6.151 1.00 42.42 392 ALA A O 1
ATOM 2989 N N . PHE A 1 393 ? -1.490 59.496 -5.891 1.00 42.82 393 PHE A N 1
ATOM 2990 C CA . PHE A 1 393 ? -2.546 59.350 -4.890 1.00 40.74 393 PHE A CA 1
ATOM 2991 C C . PHE A 1 393 ? -2.049 59.929 -3.566 1.00 39.61 393 PHE A C 1
ATOM 2992 O O . PHE A 1 393 ? -0.854 59.805 -3.252 1.00 39.51 393 PHE A O 1
ATOM 3000 N N . PRO A 1 394 ? -2.963 60.543 -2.783 1.00 37.24 394 PRO A N 1
ATOM 3001 C CA . PRO A 1 394 ? -2.620 61.167 -1.499 1.00 36.23 394 PRO A CA 1
ATOM 3002 C C . PRO A 1 394 ? -2.445 60.155 -0.371 1.00 35.84 394 PRO A C 1
ATOM 3003 O O . PRO A 1 394 ? -1.780 60.445 0.623 1.00 35.82 394 PRO A O 1
ATOM 3007 N N . LEU A 1 395 ? -3.102 59.008 -0.525 1.00 36.14 395 LEU A N 1
ATOM 3008 C CA . LEU A 1 395 ? -2.918 57.829 0.305 1.00 35.55 395 LEU A CA 1
ATOM 3009 C C . LEU A 1 395 ? -2.432 56.726 -0.627 1.00 36.63 395 LEU A C 1
ATOM 3010 O O . LEU A 1 395 ? -3.225 56.087 -1.307 1.00 36.65 395 LEU A O 1
ATOM 3015 N N . ASP A 1 396 ? -1.121 56.532 -0.670 1.00 38.22 396 ASP A N 1
ATOM 3016 C CA . ASP A 1 396 ? -0.474 55.727 -1.705 1.00 39.84 396 ASP A CA 1
ATOM 3017 C C . ASP A 1 396 ? 0.052 54.355 -1.209 1.00 40.42 396 ASP A C 1
ATOM 3018 O O . ASP A 1 396 ? -0.268 53.922 -0.104 1.00 40.02 396 ASP A O 1
ATOM 3023 N N . VAL A 1 397 ? 0.830 53.668 -2.041 1.00 42.61 397 VAL A N 1
ATOM 3024 C CA . VAL A 1 397 ? 1.313 52.310 -1.743 1.00 43.65 397 VAL A CA 1
ATOM 3025 C C . VAL A 1 397 ? 2.182 52.222 -0.475 1.00 43.49 397 VAL A C 1
ATOM 3026 O O . VAL A 1 397 ? 2.248 51.167 0.172 1.00 42.59 397 VAL A O 1
ATOM 3030 N N . TYR A 1 398 ? 2.841 53.323 -0.125 1.00 43.45 398 TYR A N 1
ATOM 3031 C CA . TYR A 1 398 ? 3.703 53.368 1.058 1.00 42.98 398 TYR A CA 1
ATOM 3032 C C . TYR A 1 398 ? 2.842 53.401 2.305 1.00 41.13 398 TYR A C 1
ATOM 3033 O O . TYR A 1 398 ? 3.185 52.826 3.341 1.00 43.04 398 TYR A O 1
ATOM 3042 N N . ASP A 1 399 ? 1.714 54.088 2.197 1.00 39.73 399 ASP A N 1
ATOM 3043 C CA . ASP A 1 399 ? 0.764 54.215 3.297 1.00 36.55 399 ASP A CA 1
ATOM 3044 C C . ASP A 1 399 ? 0.039 52.899 3.527 1.00 36.09 399 ASP A C 1
ATOM 3045 O O . ASP A 1 399 ? -0.175 52.484 4.669 1.00 35.36 399 ASP A O 1
ATOM 3050 N N . LEU A 1 400 ? -0.361 52.257 2.435 1.00 36.34 400 LEU A N 1
ATOM 3051 C CA . LEU A 1 400 ? -0.951 50.930 2.501 1.00 35.78 400 LEU A CA 1
ATOM 3052 C C . LEU A 1 400 ? -0.031 50.005 3.284 1.00 37.25 400 LEU A C 1
ATOM 3053 O O . LEU A 1 400 ? -0.447 49.398 4.270 1.00 38.08 400 LEU A O 1
ATOM 3058 N N . ALA A 1 401 ? 1.227 49.942 2.861 1.00 38.95 401 ALA A N 1
ATOM 3059 C CA . ALA A 1 401 ? 2.225 49.045 3.451 1.00 40.28 401 ALA A CA 1
ATOM 3060 C C . ALA A 1 401 ? 2.418 49.333 4.926 1.00 39.88 401 ALA A C 1
ATOM 3061 O O . ALA A 1 401 ? 2.606 48.409 5.730 1.00 41.92 401 ALA A O 1
ATOM 3063 N N . THR A 1 402 ? 2.376 50.617 5.273 1.00 38.10 402 THR A N 1
ATOM 3064 C CA . THR A 1 402 ? 2.567 51.055 6.656 1.00 37.98 402 THR A CA 1
ATOM 3065 C C . THR A 1 402 ? 1.450 50.611 7.578 1.00 36.26 402 THR A C 1
ATOM 3066 O O . THR A 1 402 ? 1.700 50.054 8.650 1.00 36.66 402 THR A O 1
ATOM 3070 N N . TRP A 1 403 ? 0.222 50.886 7.160 1.00 35.05 403 TRP A N 1
ATOM 3071 C CA . TRP A 1 403 ? -0.948 50.549 7.948 1.00 34.26 403 TRP A CA 1
ATOM 3072 C C . TRP A 1 403 ? -1.093 49.047 8.024 1.00 35.73 403 TRP A C 1
ATOM 3073 O O . TRP A 1 403 ? -1.376 48.492 9.094 1.00 37.25 403 TRP A O 1
ATOM 3084 N N . TYR A 1 404 ? -0.916 48.410 6.869 1.00 36.06 404 TYR A N 1
ATOM 3085 C CA . TYR A 1 404 ? -0.985 46.964 6.749 1.00 37.10 404 TYR A CA 1
ATOM 3086 C C . TYR A 1 404 ? -0.009 46.290 7.704 1.00 38.98 404 TYR A C 1
ATOM 3087 O O . TYR A 1 404 ? -0.361 45.298 8.333 1.00 40.22 404 TYR A O 1
ATOM 3096 N N . SER A 1 405 ? 1.197 46.845 7.827 1.00 39.62 405 SER A N 1
ATOM 3097 C CA . SER A 1 405 ? 2.222 46.291 8.712 1.00 40.73 405 SER A CA 1
ATOM 3098 C C . SER A 1 405 ? 1.847 46.310 10.200 1.00 39.72 405 SER A C 1
ATOM 3099 O O . SER A 1 405 ? 2.331 45.471 10.969 1.00 42.32 405 SER A O 1
ATOM 3102 N N . ILE A 1 406 ? 0.970 47.226 10.613 1.00 37.79 406 ILE A N 1
ATOM 3103 C CA . ILE A 1 406 ? 0.521 47.263 12.007 1.00 35.94 406 ILE A CA 1
ATOM 3104 C C . ILE A 1 406 ? -0.041 45.892 12.437 1.00 36.81 406 ILE A C 1
ATOM 3105 O O . ILE A 1 406 ? 0.141 45.473 13.575 1.00 36.66 406 ILE A O 1
ATOM 3110 N N . THR A 1 407 ? -0.675 45.173 11.511 1.00 37.35 407 THR A N 1
ATOM 3111 C CA . THR A 1 407 ? -1.301 43.886 11.839 1.00 37.32 407 THR A CA 1
ATOM 3112 C C . THR A 1 407 ? -0.291 42.776 12.195 1.00 40.36 407 THR A C 1
ATOM 3113 O O . THR A 1 407 ? -0.344 42.243 13.309 1.00 42.81 407 THR A O 1
ATOM 3117 N N . PRO A 1 408 ? 0.623 42.414 11.275 1.00 41.34 408 PRO A N 1
ATOM 3118 C CA . PRO A 1 408 ? 1.604 41.375 11.626 1.00 42.64 408 PRO A CA 1
ATOM 3119 C C . PRO A 1 408 ? 2.561 41.731 12.775 1.00 42.33 408 PRO A C 1
ATOM 3120 O O . PRO A 1 408 ? 3.040 40.841 13.477 1.00 42.89 408 PRO A O 1
ATOM 3124 N N . LEU A 1 409 ? 2.830 43.017 12.956 1.00 40.73 409 LEU A N 1
ATOM 3125 C CA . LEU A 1 409 ? 3.709 43.467 14.016 1.00 41.04 409 LEU A CA 1
ATOM 3126 C C . LEU A 1 409 ? 3.005 43.453 15.369 1.00 40.60 409 LEU A C 1
ATOM 3127 O O . LEU A 1 409 ? 3.645 43.232 16.397 1.00 42.60 409 LEU A O 1
ATOM 3132 N N . SER A 1 410 ? 1.696 43.699 15.371 1.00 39.10 410 SER A N 1
ATOM 3133 C CA . SER A 1 410 ? 0.883 43.598 16.588 1.00 38.72 410 SER A CA 1
ATOM 3134 C C . SER A 1 410 ? 0.765 42.143 17.039 1.00 40.13 410 SER A C 1
ATOM 3135 O O . SER A 1 410 ? 0.804 41.831 18.243 1.00 39.71 410 SER A O 1
ATOM 3138 N N . GLU A 1 411 ? 0.611 41.255 16.064 1.00 40.89 411 GLU A N 1
ATOM 3139 C CA . GLU A 1 411 ? 0.586 39.823 16.342 1.00 43.22 411 GLU A CA 1
ATOM 3140 C C . GLU A 1 411 ? 1.893 39.339 16.962 1.00 44.50 411 GLU A C 1
ATOM 3141 O O . GLU A 1 411 ? 1.887 38.494 17.851 1.00 45.21 411 GLU A O 1
ATOM 3147 N N . LYS A 1 412 ? 3.006 39.873 16.472 1.00 46.02 412 LYS A N 1
ATOM 3148 C CA . LYS A 1 412 ? 4.331 39.519 16.974 1.00 49.31 412 LYS A CA 1
ATOM 3149 C C . LYS A 1 412 ? 4.541 40.076 18.385 1.00 49.09 412 LYS A C 1
ATOM 3150 O O . LYS A 1 412 ? 5.140 39.428 19.238 1.00 52.97 412 LYS A O 1
ATOM 3156 N N . SER A 1 413 ? 4.034 41.279 18.614 1.00 47.28 413 SER A N 1
ATOM 3157 C CA . SER A 1 413 ? 4.063 41.921 19.932 1.00 46.51 413 SER A CA 1
ATOM 3158 C C . SER A 1 413 ? 3.284 41.121 20.983 1.00 46.86 413 SER A C 1
ATOM 3159 O O . SER A 1 413 ? 3.745 40.961 22.104 1.00 49.21 413 SER A O 1
ATOM 3162 N N . ILE A 1 414 ? 2.104 40.632 20.605 1.00 45.33 414 ILE A N 1
ATOM 3163 C CA . ILE A 1 414 ? 1.238 39.853 21.495 1.00 45.04 414 ILE A CA 1
ATOM 3164 C C . ILE A 1 414 ? 1.847 38.486 21.819 1.00 48.45 414 ILE A C 1
ATOM 3165 O O . ILE A 1 414 ? 1.812 38.036 22.972 1.00 51.35 414 ILE A O 1
ATOM 3170 N N . ALA A 1 415 ? 2.430 37.841 20.812 1.00 49.82 415 ALA A N 1
ATOM 3171 C CA . ALA A 1 415 ? 3.179 36.597 21.006 1.00 51.56 415 ALA A CA 1
ATOM 3172 C C . ALA A 1 415 ? 4.384 36.805 21.936 1.00 53.62 415 ALA A C 1
ATOM 3173 O O . ALA A 1 415 ? 4.819 35.874 22.626 1.00 55.31 415 ALA A O 1
ATOM 3175 N N . GLU A 1 416 ? 4.914 38.028 21.944 1.00 53.11 416 GLU A N 1
ATOM 3176 C CA . GLU A 1 416 ? 6.051 38.394 22.780 1.00 54.67 416 GLU A CA 1
ATOM 3177 C C . GLU A 1 416 ? 5.609 39.192 24.022 1.00 53.78 416 GLU A C 1
ATOM 3178 O O . GLU A 1 416 ? 6.388 39.970 24.580 1.00 54.11 416 GLU A O 1
ATOM 3184 N N . ASN A 1 417 ? 4.363 38.967 24.455 1.00 52.53 417 ASN A N 1
ATOM 3185 C CA . ASN A 1 417 ? 3.770 39.618 25.640 1.00 51.14 417 ASN A CA 1
ATOM 3186 C C . ASN A 1 417 ? 3.950 41.131 25.658 1.00 49.71 417 ASN A C 1
ATOM 3187 O O . ASN A 1 417 ? 4.378 41.710 26.659 1.00 50.60 417 ASN A O 1
ATOM 3192 N N . GLY A 1 418 ? 3.622 41.756 24.530 1.00 48.44 418 GLY A N 1
ATOM 3193 C CA . GLY A 1 418 ? 3.610 43.208 24.401 1.00 46.24 418 GLY A CA 1
ATOM 3194 C C . GLY A 1 418 ? 4.915 43.850 23.986 1.00 46.68 418 GLY A C 1
ATOM 3195 O O . GLY A 1 418 ? 5.008 45.067 23.954 1.00 46.25 418 GLY A O 1
ATOM 3196 N N . ALA A 1 419 ? 5.919 43.039 23.663 1.00 49.28 419 ALA A N 1
ATOM 3197 C CA . ALA A 1 419 ? 7.241 43.535 23.260 1.00 49.73 419 ALA A CA 1
ATOM 3198 C C . ALA A 1 419 ? 7.139 44.514 22.098 1.00 47.99 419 ALA A C 1
ATOM 3199 O O . ALA A 1 419 ? 6.311 44.342 21.192 1.00 44.63 419 ALA A O 1
ATOM 3201 N N . VAL A 1 420 ? 8.001 45.530 22.124 1.00 48.29 420 VAL A N 1
ATOM 3202 C CA . VAL A 1 420 ? 7.937 46.609 21.144 1.00 47.06 420 VAL A CA 1
ATOM 3203 C C . VAL A 1 420 ? 8.494 46.158 19.793 1.00 48.13 420 VAL A C 1
ATOM 3204 O O . VAL A 1 420 ? 9.623 45.676 19.709 1.00 49.49 420 VAL A O 1
ATOM 3208 N N . GLN A 1 421 ? 7.672 46.302 18.752 1.00 46.62 421 GLN A N 1
ATOM 3209 C CA . GLN A 1 421 ? 8.074 46.025 17.387 1.00 47.29 421 GLN A CA 1
ATOM 3210 C C . GLN A 1 421 ? 8.411 47.319 16.664 1.00 46.78 421 GLN A C 1
ATOM 3211 O O . GLN A 1 421 ? 7.668 48.306 16.745 1.00 43.08 421 GLN A O 1
ATOM 3217 N N . GLU A 1 422 ? 9.534 47.309 15.951 1.00 48.77 422 GLU A N 1
ATOM 3218 C CA A GLU A 1 422 ? 9.920 48.430 15.107 0.60 49.26 422 GLU A CA 1
ATOM 3219 C CA B GLU A 1 422 ? 9.915 48.435 15.099 0.40 49.24 422 GLU A CA 1
ATOM 3220 C C . GLU A 1 422 ? 9.079 48.393 13.830 1.00 47.74 422 GLU A C 1
ATOM 3221 O O . GLU A 1 422 ? 8.951 47.347 13.200 1.00 49.66 422 GLU A O 1
ATOM 3232 N N . ILE A 1 423 ? 8.495 49.523 13.459 1.00 46.05 423 ILE A N 1
ATOM 3233 C CA . ILE A 1 423 ? 7.722 49.601 12.214 1.00 45.67 423 ILE A CA 1
ATOM 3234 C C . ILE A 1 423 ? 8.661 50.029 11.083 1.00 47.51 423 ILE A C 1
ATOM 3235 O O . ILE A 1 423 ? 9.307 51.073 11.185 1.00 48.50 423 ILE A O 1
ATOM 3240 N N . PRO A 1 424 ? 8.760 49.219 10.009 1.00 48.37 424 PRO A N 1
ATOM 3241 C CA . PRO A 1 424 ? 9.677 49.582 8.924 1.00 49.65 424 PRO A CA 1
ATOM 3242 C C . PRO A 1 424 ? 9.345 50.898 8.238 1.00 48.84 424 PRO A C 1
ATOM 3243 O O . PRO A 1 424 ? 8.184 51.351 8.251 1.00 48.43 424 PRO A O 1
ATOM 3247 N N . ASP A 1 425 ? 10.374 51.503 7.652 1.00 50.54 425 ASP A N 1
ATOM 3248 C CA . ASP A 1 425 ? 10.217 52.668 6.798 1.00 49.96 425 ASP A CA 1
ATOM 3249 C C . ASP A 1 425 ? 10.124 52.192 5.357 1.00 50.33 425 ASP A C 1
ATOM 3250 O O . ASP A 1 425 ? 11.126 51.950 4.698 1.00 53.49 425 ASP A O 1
ATOM 3255 N N . PHE A 1 426 ? 8.896 52.073 4.877 1.00 49.59 426 PHE A N 1
ATOM 3256 C CA . PHE A 1 426 ? 8.633 51.572 3.540 1.00 50.08 426 PHE A CA 1
ATOM 3257 C C . PHE A 1 426 ? 8.978 52.604 2.470 1.00 51.05 426 PHE A C 1
ATOM 3258 O O . PHE A 1 426 ? 9.023 52.269 1.287 1.00 53.58 426 PHE A O 1
ATOM 3266 N N . THR A 1 427 ? 9.253 53.841 2.888 1.00 50.90 427 THR A N 1
ATOM 3267 C CA . THR A 1 427 ? 9.562 54.931 1.957 1.00 51.67 427 THR A CA 1
ATOM 3268 C C . THR A 1 427 ? 11.064 55.101 1.699 1.00 55.19 427 THR A C 1
ATOM 3269 O O . THR A 1 427 ? 11.453 55.822 0.786 1.00 57.12 427 THR A O 1
ATOM 3273 N N . ASN A 1 428 ? 11.909 54.437 2.483 1.00 56.59 428 ASN A N 1
ATOM 3274 C CA . ASN A 1 428 ? 13.359 54.599 2.365 1.00 58.78 428 ASN A CA 1
ATOM 3275 C C . ASN A 1 428 ? 13.826 56.069 2.354 1.00 58.79 428 ASN A C 1
ATOM 3276 O O . ASN A 1 428 ? 14.462 56.526 1.396 1.00 61.46 428 ASN A O 1
ATOM 3281 N N . GLY A 1 429 ? 13.508 56.804 3.418 1.00 56.39 429 GLY A N 1
ATOM 3282 C CA . GLY A 1 429 ? 13.886 58.215 3.531 1.00 56.89 429 GLY A CA 1
ATOM 3283 C C . GLY A 1 429 ? 12.965 59.222 2.849 1.00 55.85 429 GLY A C 1
ATOM 3284 O O . GLY A 1 429 ? 13.004 60.409 3.176 1.00 56.17 429 GLY A O 1
ATOM 3285 N N . LYS A 1 430 ? 12.133 58.767 1.911 1.00 55.30 430 LYS A N 1
ATOM 3286 C CA . LYS A 1 430 ? 11.234 59.662 1.152 1.00 54.03 430 LYS A CA 1
ATOM 3287 C C . LYS A 1 430 ? 10.190 60.373 2.022 1.00 51.67 430 LYS A C 1
ATOM 3288 O O . LYS A 1 430 ? 9.646 61.398 1.617 1.00 50.65 430 LYS A O 1
ATOM 3294 N N . TRP A 1 431 ? 9.903 59.820 3.201 1.00 50.23 431 TRP A N 1
ATOM 3295 C CA . TRP A 1 431 ? 8.949 60.421 4.143 1.00 47.54 431 TRP A CA 1
ATOM 3296 C C . TRP A 1 431 ? 9.352 61.817 4.626 1.00 48.01 431 TRP A C 1
ATOM 3297 O O . TRP A 1 431 ? 8.495 62.613 5.032 1.00 45.41 431 TRP A O 1
ATOM 3308 N N . LYS A 1 432 ? 10.651 62.099 4.612 1.00 49.56 432 LYS A N 1
ATOM 3309 C CA . LYS A 1 432 ? 11.168 63.344 5.170 1.00 51.92 432 LYS A CA 1
ATOM 3310 C C . LYS A 1 432 ? 10.718 64.551 4.362 1.00 52.53 432 LYS A C 1
ATOM 3311 O O . LYS A 1 432 ? 10.278 65.551 4.939 1.00 52.96 432 LYS A O 1
ATOM 3317 N N . ASN A 1 433 ? 10.827 64.446 3.038 1.00 53.77 433 ASN A N 1
ATOM 3318 C CA . ASN A 1 433 ? 10.557 65.568 2.139 1.00 54.64 433 ASN A CA 1
ATOM 3319 C C . ASN A 1 433 ? 9.256 65.471 1.351 1.00 53.10 433 ASN A C 1
ATOM 3320 O O . ASN A 1 433 ? 8.884 66.419 0.659 1.00 54.25 433 ASN A O 1
ATOM 3325 N N . ALA A 1 434 ? 8.556 64.347 1.477 1.00 52.24 434 ALA A N 1
ATOM 3326 C CA . ALA A 1 434 ? 7.243 64.176 0.857 1.00 50.78 434 ALA A CA 1
ATOM 3327 C C . ALA A 1 434 ? 6.228 65.131 1.484 1.00 49.67 434 ALA A C 1
ATOM 3328 O O . ALA A 1 434 ? 6.291 65.421 2.685 1.00 48.72 434 ALA A O 1
ATOM 3330 N N . LYS A 1 435 ? 5.300 65.622 0.665 1.00 49.63 435 LYS A N 1
ATOM 3331 C CA . LYS A 1 435 ? 4.328 66.613 1.109 1.00 48.56 435 LYS A CA 1
ATOM 3332 C C . LYS A 1 435 ? 2.949 66.005 1.156 1.00 46.43 435 LYS A C 1
ATOM 3333 O O . LYS A 1 435 ? 2.592 65.193 0.305 1.00 46.63 435 LYS A O 1
ATOM 3339 N N . ASN A 1 436 ? 2.193 66.412 2.174 1.00 44.22 436 ASN A N 1
ATOM 3340 C CA . ASN A 1 436 ? 0.825 65.987 2.390 1.00 41.60 436 ASN A CA 1
ATOM 3341 C C . ASN A 1 436 ? -0.051 66.558 1.275 1.00 41.06 436 ASN A C 1
ATOM 3342 O O . ASN A 1 436 ? -0.141 67.779 1.124 1.00 41.72 436 ASN A O 1
ATOM 3347 N N . THR A 1 437 ? -0.655 65.670 0.482 1.00 39.44 437 THR A N 1
ATOM 3348 C CA . THR A 1 437 ? -1.517 66.063 -0.631 1.00 38.85 437 THR A CA 1
ATOM 3349 C C . THR A 1 437 ? -2.941 65.531 -0.458 1.00 36.99 437 THR A C 1
ATOM 3350 O O . THR A 1 437 ? -3.751 65.575 -1.389 1.00 37.06 437 THR A O 1
ATOM 3354 N N . PHE A 1 438 ? -3.257 65.055 0.746 1.00 36.13 438 PHE A N 1
ATOM 3355 C CA . PHE A 1 438 ? -4.599 64.566 1.038 1.00 34.47 438 PHE A CA 1
ATOM 3356 C C . PHE A 1 438 ? -5.564 65.731 1.274 1.00 34.15 438 PHE A C 1
ATOM 3357 O O . PHE A 1 438 ? -5.342 66.534 2.171 1.00 33.44 438 PHE A O 1
ATOM 3365 N N . ALA A 1 439 ? -6.617 65.807 0.456 1.00 33.17 439 ALA A N 1
ATOM 3366 C CA . ALA A 1 439 ? -7.675 66.795 0.606 1.00 31.85 439 ALA A CA 1
ATOM 3367 C C . ALA A 1 439 ? -7.142 68.213 0.787 1.00 30.98 439 ALA A C 1
ATOM 3368 O O . ALA A 1 439 ? -7.586 68.943 1.674 1.00 29.91 439 ALA A O 1
ATOM 3370 N N . ILE A 1 440 ? -6.186 68.584 -0.061 1.00 32.87 440 ILE A N 1
ATOM 3371 C CA . ILE A 1 440 ? -5.565 69.914 -0.048 1.00 34.37 440 ILE A CA 1
ATOM 3372 C C . ILE A 1 440 ? -6.201 70.857 -1.081 1.00 36.13 440 ILE A C 1
ATOM 3373 O O . ILE A 1 440 ? -5.742 71.979 -1.275 1.00 38.75 440 ILE A O 1
ATOM 3378 N N . ASN A 1 441 ? -7.245 70.393 -1.755 1.00 37.93 441 ASN A N 1
ATOM 3379 C CA . ASN A 1 441 ? -8.094 71.276 -2.554 1.00 38.34 441 ASN A CA 1
ATOM 3380 C C . ASN A 1 441 ? -9.568 70.884 -2.393 1.00 36.92 441 ASN A C 1
ATOM 3381 O O . ASN A 1 441 ? -9.891 69.908 -1.696 1.00 34.51 441 ASN A O 1
ATOM 3386 N N . ASP A 1 442 ? -10.453 71.656 -3.021 1.00 36.56 442 ASP A N 1
ATOM 3387 C CA . ASP A 1 442 ? -11.894 71.453 -2.865 1.00 35.95 442 ASP A CA 1
ATOM 3388 C C . ASP A 1 442 ? -12.505 70.461 -3.845 1.00 35.30 442 ASP A C 1
ATOM 3389 O O . ASP A 1 442 ? -13.718 70.270 -3.849 1.00 34.79 442 ASP A O 1
ATOM 3394 N N . ASP A 1 443 ? -11.676 69.807 -4.656 1.00 36.75 443 ASP A N 1
ATOM 3395 C CA . ASP A 1 443 ? -12.193 68.944 -5.720 1.00 37.94 443 ASP A CA 1
ATOM 3396 C C . ASP A 1 443 ? -11.848 67.466 -5.535 1.00 37.55 443 ASP A C 1
ATOM 3397 O O . ASP A 1 443 ? -12.702 66.610 -5.759 1.00 39.42 443 ASP A O 1
ATOM 3402 N N . TYR A 1 444 ? -10.622 67.151 -5.125 1.00 38.01 444 TYR A N 1
ATOM 3403 C CA . TYR A 1 444 ? -10.207 65.742 -5.044 1.00 38.26 444 TYR A CA 1
ATOM 3404 C C . TYR A 1 444 ? -9.009 65.538 -4.125 1.00 38.31 444 TYR A C 1
ATOM 3405 O O . TYR A 1 444 ? -8.301 66.493 -3.814 1.00 38.34 444 TYR A O 1
#

CATH classification: 3.40.50.720 (+1 more: 3.30.360.10)

Organism: Elizabethkingia meningoseptica (NCBI:txid238)

Nearest PDB structures (foldseek):
  2ixa-assembly1_A  TM=1.002E+00  e=6.082E-97  Elizabethkingia meningoseptica
  6t2b-assembly2_D  TM=9.297E-01  e=3.092E-41  Akkermansia muciniphila
  6t2b-assembly2_B  TM=9.305E-01  e=2.362E-40  Akkermansia muciniphila
  6ktk-assembly1_A  TM=7.485E-01  e=5.644E-18  Paracoccus laeviglucosivorans
  3dty-assembly1_D  TM=7.250E-01  e=5.981E-18  Pseudomonas syringae pv. tomato